Protein AF-A0A938MS59-F1 (afdb_monomer)

Solvent-accessible surface area (backbone atoms only — not comparable to full-atom values): 22212 Å² total; per-residue (Å²): 132,64,69,67,60,54,55,51,53,52,52,52,51,54,52,50,50,51,50,52,49,53,50,46,46,59,73,71,52,75,57,81,71,83,82,64,62,62,37,38,37,36,37,30,20,73,63,65,80,72,64,49,76,63,31,46,26,26,44,90,88,43,80,49,34,28,27,74,40,80,43,85,48,102,82,26,29,40,36,31,34,40,32,41,58,89,62,84,49,42,66,33,41,40,45,28,41,39,74,67,35,94,87,80,59,41,33,24,38,37,46,43,81,4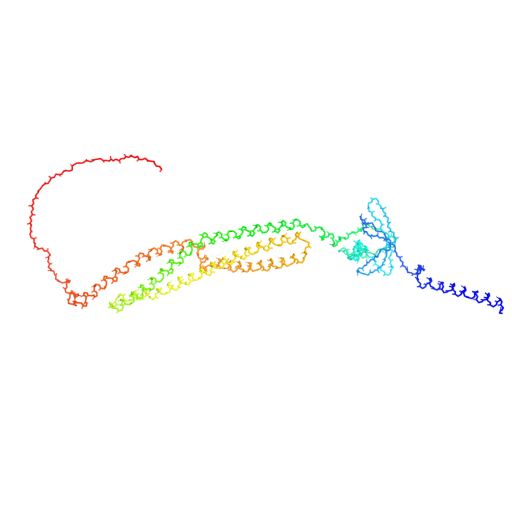8,95,60,82,50,89,50,68,61,55,72,68,37,76,46,72,71,35,44,69,52,80,51,73,62,57,64,58,70,63,58,56,62,67,62,51,39,49,54,45,50,53,51,36,52,54,46,48,52,50,28,50,53,49,43,49,54,46,58,69,45,41,58,55,51,51,52,50,50,54,52,50,53,52,48,51,50,55,47,52,53,52,50,54,52,49,53,57,50,51,74,72,68,75,55,87,82,65,44,60,68,48,48,55,52,64,65,50,46,62,56,53,53,48,54,52,51,52,47,53,53,52,48,54,52,46,55,49,52,52,51,50,49,30,51,46,40,50,51,41,43,53,34,40,51,50,31,44,50,29,69,73,47,91,49,69,68,55,31,58,51,32,50,52,54,36,50,54,45,51,52,52,41,50,54,48,49,49,57,50,49,53,43,48,70,31,76,84,34,68,56,14,41,60,74,73,30,66,66,53,54,55,47,50,54,51,48,51,54,54,45,51,60,50,57,69,47,46,64,58,54,52,50,52,51,49,51,52,49,50,48,45,74,74,46,68,79,74,80,48,81,63,72,82,69,65,90,70,85,91,82,89,84,87,89,90,90,84,89,81,91,82,82,87,84,83,87,82,89,84,82,88,86,77,91,134

Radius of gyration: 52.16 Å; Cα contacts (8 Å, |Δi|>4): 349; chains: 1; bounding box: 131×71×148 Å

pLDDT: mean 76.43, std 15.08, range [33.88, 96.19]

Mean predicted aligned error: 18.69 Å

Structure (mmCIF,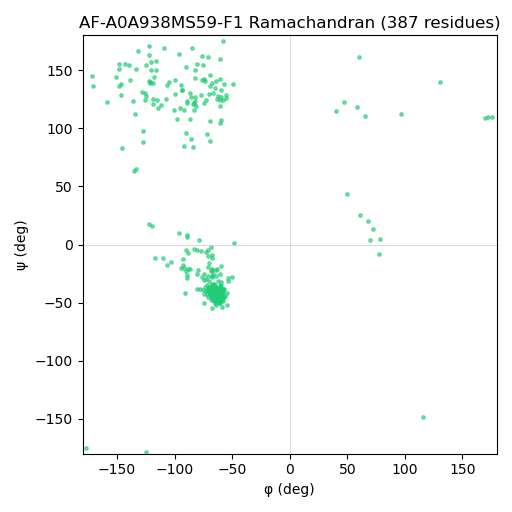 N/CA/C/O backbone):
data_AF-A0A938MS59-F1
#
_entry.id   AF-A0A938MS59-F1
#
loop_
_atom_site.group_PDB
_atom_site.id
_atom_site.type_symbol
_atom_site.label_atom_id
_atom_site.label_alt_id
_atom_site.label_comp_id
_atom_site.label_asym_id
_atom_site.label_entity_id
_atom_site.label_seq_id
_atom_site.pdbx_PDB_ins_code
_atom_site.Cartn_x
_atom_site.Cartn_y
_atom_site.Cartn_z
_atom_site.occupancy
_atom_site.B_iso_or_equiv
_atom_site.auth_seq_id
_atom_site.auth_comp_id
_atom_site.auth_asym_id
_atom_site.auth_atom_id
_atom_site.pdbx_PDB_model_num
ATOM 1 N N . MET A 1 1 ? 72.016 -28.220 -56.311 1.00 64.81 1 MET A N 1
ATOM 2 C CA . MET A 1 1 ? 70.537 -28.234 -56.367 1.00 64.81 1 MET A CA 1
ATOM 3 C C . MET A 1 1 ? 70.117 -27.190 -57.383 1.00 64.81 1 MET A C 1
ATOM 5 O O . MET A 1 1 ? 70.488 -26.038 -57.213 1.00 64.81 1 MET A O 1
ATOM 9 N N . ASP A 1 2 ? 69.443 -27.599 -58.456 1.00 76.38 2 ASP A N 1
ATOM 10 C CA . ASP A 1 2 ? 69.122 -26.732 -59.595 1.00 76.38 2 ASP A CA 1
ATOM 11 C C . ASP A 1 2 ? 68.199 -25.567 -59.214 1.00 76.38 2 ASP A C 1
ATOM 13 O O . ASP A 1 2 ? 67.081 -25.779 -58.738 1.00 76.38 2 ASP A O 1
ATOM 17 N N . GLU A 1 3 ? 68.615 -24.332 -59.510 1.00 78.00 3 GLU A N 1
ATOM 18 C CA . GLU A 1 3 ? 67.796 -23.121 -59.327 1.00 78.00 3 GLU A CA 1
ATOM 19 C C . GLU A 1 3 ? 66.423 -23.221 -60.009 1.00 78.00 3 GLU A C 1
ATOM 21 O O . GLU A 1 3 ? 65.442 -22.636 -59.548 1.00 78.00 3 GLU A O 1
ATOM 26 N N . ARG A 1 4 ? 66.327 -23.998 -61.094 1.00 77.31 4 ARG A N 1
ATOM 27 C CA . ARG A 1 4 ? 65.070 -24.246 -61.813 1.00 77.31 4 ARG A CA 1
ATOM 28 C C . ARG A 1 4 ? 64.043 -24.980 -60.949 1.00 77.31 4 ARG A C 1
ATOM 30 O O . ARG A 1 4 ? 62.860 -24.653 -61.001 1.00 77.31 4 ARG A O 1
ATOM 37 N N . VAL A 1 5 ? 64.491 -25.921 -60.117 1.00 79.69 5 VAL A N 1
ATOM 38 C CA . VAL A 1 5 ? 63.620 -26.678 -59.204 1.00 79.69 5 VAL A CA 1
ATOM 39 C C . VAL A 1 5 ? 63.110 -25.778 -58.079 1.00 79.69 5 VAL A C 1
ATOM 41 O O . VAL A 1 5 ? 61.947 -25.884 -57.691 1.00 79.69 5 VAL A O 1
ATOM 44 N N . LEU A 1 6 ? 63.942 -24.851 -57.591 1.00 83.38 6 LEU A N 1
ATOM 45 C CA . LEU A 1 6 ? 63.535 -23.874 -56.579 1.00 83.38 6 LEU A CA 1
ATOM 46 C C . LEU A 1 6 ? 62.463 -22.918 -57.128 1.00 83.38 6 LEU A C 1
ATOM 48 O O . LEU A 1 6 ? 61.413 -22.759 -56.510 1.00 83.38 6 LEU A O 1
ATOM 52 N N . ARG A 1 7 ? 62.683 -22.344 -58.319 1.00 84.38 7 ARG A N 1
ATOM 53 C CA . ARG A 1 7 ? 61.733 -21.416 -58.962 1.00 84.38 7 ARG A CA 1
ATOM 54 C C . ARG A 1 7 ? 60.381 -22.080 -59.257 1.00 84.38 7 ARG A C 1
ATOM 56 O O . ARG A 1 7 ? 59.344 -21.462 -59.035 1.00 84.38 7 ARG A O 1
ATOM 63 N N . PHE A 1 8 ? 60.376 -23.348 -59.678 1.00 88.94 8 PHE A N 1
ATOM 64 C CA . PHE A 1 8 ? 59.141 -24.111 -59.892 1.00 88.94 8 PHE A CA 1
ATOM 65 C C . PHE A 1 8 ? 58.373 -24.362 -58.584 1.00 88.94 8 PHE A C 1
ATOM 67 O O . PHE A 1 8 ? 57.169 -24.129 -58.523 1.00 88.94 8 PHE A O 1
ATOM 74 N N . ARG A 1 9 ? 59.066 -24.775 -57.513 1.00 86.50 9 ARG A N 1
ATOM 75 C CA . ARG A 1 9 ? 58.445 -25.000 -56.195 1.00 86.50 9 ARG A CA 1
ATOM 76 C C . ARG A 1 9 ? 57.827 -23.724 -55.626 1.00 86.50 9 ARG A C 1
ATOM 78 O O . ARG A 1 9 ? 56.715 -23.777 -55.113 1.00 86.50 9 ARG A O 1
ATOM 85 N N . VAL A 1 10 ? 58.507 -22.585 -55.764 1.00 88.88 10 VAL A N 1
ATOM 86 C CA . VAL A 1 10 ? 57.968 -21.283 -55.339 1.00 88.88 10 VAL A CA 1
ATOM 87 C C . VAL A 1 10 ? 56.719 -20.921 -56.148 1.00 88.88 10 VAL A C 1
ATOM 89 O O . VAL A 1 10 ? 55.714 -20.533 -55.561 1.00 88.88 10 VAL A O 1
ATOM 92 N N . GLY A 1 11 ? 56.733 -21.126 -57.470 1.00 90.12 11 GLY A N 1
ATOM 93 C CA . GLY A 1 11 ? 55.560 -20.888 -58.318 1.00 90.12 11 GLY A CA 1
ATOM 94 C C . GLY A 1 11 ? 54.337 -21.715 -57.905 1.00 90.12 11 GLY A C 1
ATOM 95 O O . GLY A 1 11 ? 53.238 -21.175 -57.794 1.00 90.12 11 GLY A O 1
ATOM 96 N N . VAL A 1 12 ? 54.527 -23.003 -57.598 1.00 94.75 12 VAL A N 1
ATOM 97 C CA . VAL A 1 12 ? 53.441 -23.885 -57.135 1.00 94.75 12 VAL A CA 1
ATOM 98 C C . VAL A 1 12 ? 52.867 -23.420 -55.794 1.00 94.75 12 VAL A C 1
ATOM 100 O O . VAL A 1 12 ? 51.649 -23.415 -55.632 1.00 94.75 12 VAL A O 1
ATOM 103 N N . VAL A 1 13 ? 53.709 -22.983 -54.852 1.00 94.06 13 VAL A N 1
ATOM 104 C CA . VAL A 1 13 ? 53.246 -22.477 -53.547 1.00 94.06 13 VAL A CA 1
ATOM 105 C C . VAL A 1 13 ? 52.421 -21.201 -53.705 1.00 94.06 13 VAL A C 1
ATOM 107 O O . VAL A 1 13 ? 51.384 -21.075 -53.062 1.00 94.06 13 VAL A O 1
ATOM 110 N N . VAL A 1 14 ? 52.827 -20.283 -54.586 1.00 95.12 14 VAL A N 1
ATOM 111 C CA . VAL A 1 14 ? 52.075 -19.042 -54.839 1.00 95.12 14 VAL A CA 1
ATOM 112 C C . VAL A 1 14 ? 50.704 -19.340 -55.450 1.00 95.12 14 VAL A C 1
ATOM 114 O O . VAL A 1 14 ? 49.704 -18.777 -55.011 1.00 95.12 14 VAL A O 1
ATOM 117 N N . VAL A 1 15 ? 50.628 -20.263 -56.414 1.00 96.00 15 VAL A N 1
ATOM 118 C CA . VAL A 1 15 ? 49.346 -20.669 -57.014 1.00 96.00 15 VAL A CA 1
ATOM 119 C C . VAL A 1 15 ? 48.463 -21.381 -55.990 1.00 96.00 15 VAL A C 1
ATOM 121 O O . VAL A 1 15 ? 47.282 -21.065 -55.883 1.00 96.00 15 VAL A O 1
ATOM 124 N N . ALA A 1 16 ? 49.025 -22.291 -55.192 1.00 95.06 16 ALA A N 1
ATOM 125 C CA . ALA A 1 16 ? 48.286 -22.968 -54.131 1.00 95.06 16 ALA A CA 1
ATOM 126 C C . ALA A 1 16 ? 47.751 -21.970 -53.091 1.00 95.06 16 ALA A C 1
ATOM 128 O O . ALA A 1 16 ? 46.583 -22.047 -52.717 1.00 95.06 16 ALA A O 1
ATOM 129 N N . ALA A 1 17 ? 48.561 -20.989 -52.683 1.00 94.81 17 ALA A N 1
ATOM 130 C CA . ALA A 1 17 ? 48.135 -19.923 -51.783 1.00 94.81 17 ALA A CA 1
ATOM 131 C C . ALA A 1 17 ? 47.016 -19.064 -52.394 1.00 94.81 17 ALA A C 1
ATOM 133 O O . ALA A 1 17 ? 46.047 -18.756 -51.704 1.00 94.81 17 ALA A O 1
ATOM 134 N N . ALA A 1 18 ? 47.094 -18.726 -53.686 1.00 95.25 18 ALA A N 1
ATOM 135 C CA . ALA A 1 18 ? 46.044 -17.980 -54.381 1.00 95.25 18 ALA A CA 1
ATOM 136 C C . ALA A 1 18 ? 44.725 -18.770 -54.462 1.00 95.25 18 ALA A C 1
ATOM 138 O O . ALA A 1 18 ? 43.658 -18.210 -54.219 1.00 95.25 18 ALA A O 1
ATOM 139 N N . VAL A 1 19 ? 44.791 -20.078 -54.731 1.00 96.00 19 VAL A N 1
ATOM 140 C CA . VAL A 1 19 ? 43.615 -20.963 -54.755 1.00 96.00 19 VAL A CA 1
ATOM 141 C C . VAL A 1 19 ? 42.999 -21.091 -53.363 1.00 96.00 19 VAL A C 1
ATOM 143 O O . VAL A 1 19 ? 41.793 -20.913 -53.218 1.00 96.00 19 VAL A O 1
ATOM 146 N N . ILE A 1 20 ? 43.813 -21.333 -52.331 1.00 94.69 20 ILE A N 1
ATOM 147 C CA . ILE A 1 20 ? 43.347 -21.393 -50.938 1.00 94.69 20 ILE A CA 1
ATOM 148 C C . ILE A 1 20 ? 42.709 -20.060 -50.531 1.00 94.69 20 ILE A C 1
ATOM 150 O O . ILE A 1 20 ? 41.647 -20.061 -49.919 1.00 94.69 20 ILE A O 1
ATOM 154 N N . THR A 1 21 ? 43.304 -18.930 -50.920 1.00 91.75 21 THR A N 1
ATOM 155 C CA . THR A 1 21 ? 42.749 -17.592 -50.659 1.00 91.75 21 THR A CA 1
ATOM 156 C C . THR A 1 21 ? 41.400 -17.408 -51.357 1.00 91.75 21 THR A C 1
ATOM 158 O O . THR A 1 21 ? 40.449 -16.956 -50.725 1.00 91.75 21 THR A O 1
ATOM 161 N N . GLY A 1 22 ? 41.268 -17.816 -52.624 1.00 89.56 22 GLY A N 1
ATOM 162 C CA . GLY A 1 22 ? 39.992 -17.775 -53.345 1.00 89.56 22 GLY A CA 1
ATOM 163 C C . GLY A 1 22 ? 38.912 -18.648 -52.697 1.00 89.56 22 GLY A C 1
ATOM 164 O O . GLY A 1 22 ? 37.774 -18.208 -52.547 1.00 89.56 22 GLY A O 1
ATOM 165 N N . ILE A 1 23 ? 39.276 -19.852 -52.242 1.00 89.19 23 ILE A N 1
ATOM 166 C CA . ILE A 1 23 ? 38.366 -20.748 -51.512 1.00 89.19 23 ILE A CA 1
ATOM 167 C C . ILE A 1 23 ? 37.967 -20.132 -50.169 1.00 89.19 23 ILE A C 1
ATOM 169 O O . ILE A 1 23 ? 36.790 -20.148 -49.828 1.00 89.19 23 ILE A O 1
ATOM 173 N N . LEU A 1 24 ? 38.910 -19.551 -49.422 1.00 88.69 24 LEU A N 1
ATOM 174 C CA . LEU A 1 24 ? 38.616 -18.886 -48.152 1.00 88.69 24 LEU A CA 1
ATOM 175 C C . LEU A 1 24 ? 37.675 -17.696 -48.342 1.00 88.69 24 LEU A C 1
ATOM 177 O O . LEU A 1 24 ? 36.726 -17.577 -47.580 1.00 88.69 24 LEU A O 1
ATOM 181 N N . ILE A 1 25 ? 37.862 -16.865 -49.371 1.00 86.06 25 ILE A N 1
ATOM 182 C CA . ILE A 1 25 ? 36.943 -15.755 -49.683 1.00 86.06 25 ILE A CA 1
ATOM 183 C C . ILE A 1 25 ? 35.531 -16.279 -49.994 1.00 86.06 25 ILE A C 1
ATOM 185 O O . ILE A 1 25 ? 34.544 -15.699 -49.539 1.00 86.06 25 ILE A O 1
ATOM 189 N N . ALA A 1 26 ? 35.426 -17.393 -50.725 1.00 81.88 26 ALA A N 1
ATOM 190 C CA . ALA A 1 26 ? 34.144 -18.018 -51.040 1.00 81.88 26 ALA A CA 1
ATOM 191 C C . ALA A 1 26 ? 33.463 -18.640 -49.803 1.00 81.88 26 ALA A C 1
ATOM 193 O O . ALA A 1 26 ? 32.262 -18.458 -49.614 1.00 81.88 26 ALA A O 1
ATOM 194 N N . VAL A 1 27 ? 34.215 -19.339 -48.942 1.00 80.25 27 VAL A N 1
ATOM 195 C CA . VAL A 1 27 ? 33.705 -20.007 -47.726 1.00 80.25 27 VAL A CA 1
ATOM 196 C C . VAL A 1 27 ? 33.375 -19.008 -46.616 1.00 80.25 27 VAL A C 1
ATOM 198 O O . VAL A 1 27 ? 32.377 -19.182 -45.924 1.00 80.25 27 VAL A O 1
ATOM 201 N N . LEU A 1 28 ? 34.160 -17.935 -46.478 1.00 79.12 28 LEU A N 1
ATOM 202 C CA . LEU A 1 28 ? 33.874 -16.824 -45.562 1.00 79.12 28 LEU A CA 1
ATOM 203 C C . LEU A 1 28 ? 32.644 -16.011 -45.995 1.00 79.12 28 LEU A C 1
ATOM 205 O O . LEU A 1 28 ? 32.255 -15.081 -45.294 1.00 79.12 28 LEU A O 1
ATOM 209 N N . GLY A 1 29 ? 32.017 -16.348 -47.130 1.00 60.47 29 GLY A N 1
ATOM 210 C CA . GLY A 1 29 ? 30.735 -15.774 -47.528 1.00 60.47 29 GLY A CA 1
ATOM 211 C C . GLY A 1 29 ? 30.813 -14.290 -47.881 1.00 60.47 29 GLY A C 1
ATOM 212 O O . GLY A 1 29 ? 29.789 -13.615 -47.900 1.00 60.47 29 GLY A O 1
ATOM 213 N N . ALA A 1 30 ? 32.010 -13.779 -48.194 1.00 61.09 30 ALA A N 1
ATOM 214 C CA . ALA A 1 30 ? 32.221 -12.390 -48.601 1.00 61.09 30 ALA A CA 1
ATOM 215 C C . ALA A 1 30 ? 31.658 -12.084 -50.004 1.00 61.09 30 ALA A C 1
ATOM 217 O O . ALA A 1 30 ? 31.668 -10.932 -50.439 1.00 61.09 30 ALA A O 1
ATOM 218 N N . TRP A 1 31 ? 31.142 -13.094 -50.715 1.00 58.34 31 TRP A N 1
ATOM 219 C CA . TRP A 1 31 ? 30.312 -12.872 -51.892 1.00 58.34 31 TRP A CA 1
ATOM 220 C C . TRP A 1 31 ? 28.862 -12.616 -51.457 1.00 58.34 31 TRP A C 1
ATOM 222 O O . TRP A 1 31 ? 28.228 -13.527 -50.916 1.00 58.34 31 TRP A O 1
ATOM 232 N N . PRO A 1 32 ? 28.289 -11.420 -51.705 1.00 56.69 32 PRO A N 1
ATOM 233 C CA . PRO A 1 32 ? 26.866 -11.194 -51.497 1.00 56.69 32 PRO A CA 1
ATOM 234 C C . PRO A 1 32 ? 26.096 -12.151 -52.400 1.00 56.69 32 PRO A C 1
ATOM 236 O O . PRO A 1 32 ? 26.054 -11.960 -53.609 1.00 56.69 32 PRO A O 1
ATOM 239 N N . ASN A 1 33 ? 25.525 -13.204 -51.816 1.00 58.69 33 ASN A N 1
ATOM 240 C CA . ASN A 1 33 ? 24.817 -14.246 -52.549 1.00 58.69 33 ASN A CA 1
ATOM 241 C C . ASN A 1 33 ? 23.633 -13.605 -53.312 1.00 58.69 33 ASN A C 1
ATOM 243 O O . ASN A 1 33 ? 22.653 -13.213 -52.664 1.00 58.69 33 ASN A O 1
ATOM 247 N N . PRO A 1 34 ? 23.694 -13.459 -54.652 1.00 58.03 34 PRO A N 1
ATOM 248 C CA . PRO A 1 34 ? 22.685 -12.717 -55.413 1.00 58.03 34 PRO A CA 1
ATOM 249 C C . PRO A 1 34 ? 21.393 -13.526 -55.613 1.00 58.03 34 PRO A C 1
ATOM 251 O O . PRO A 1 34 ? 20.413 -13.010 -56.135 1.00 58.03 34 PRO A O 1
ATOM 254 N N . PHE A 1 35 ? 21.381 -14.794 -55.188 1.00 61.88 35 PHE A N 1
ATOM 255 C CA . PHE A 1 35 ? 20.290 -15.744 -55.410 1.00 61.88 35 PHE A CA 1
ATOM 256 C C . PHE A 1 35 ? 19.206 -15.761 -54.325 1.00 61.88 35 PHE A C 1
ATOM 258 O O . PHE A 1 35 ? 18.204 -16.452 -54.490 1.00 61.88 35 PHE A O 1
ATOM 265 N N . LYS A 1 36 ? 19.359 -15.012 -53.225 1.00 67.12 36 LYS A N 1
ATOM 266 C CA . LYS A 1 36 ? 18.245 -14.803 -52.291 1.00 67.12 36 LYS A CA 1
ATOM 267 C C . LYS A 1 36 ? 17.426 -13.610 -52.768 1.00 67.12 36 LYS A C 1
ATOM 269 O O . LYS A 1 36 ? 17.889 -12.474 -52.665 1.00 67.12 36 LYS A O 1
ATOM 274 N N . SER A 1 37 ? 16.229 -13.877 -53.290 1.00 78.38 37 SER A N 1
ATOM 275 C CA . SER A 1 37 ? 15.242 -12.836 -53.574 1.00 78.38 37 SER A CA 1
ATOM 276 C C . SER A 1 37 ? 14.992 -12.041 -52.296 1.00 78.38 37 SER A C 1
ATOM 278 O O . SER A 1 37 ? 14.711 -12.611 -51.243 1.00 78.38 37 SER A O 1
ATOM 280 N N . ARG A 1 38 ? 15.147 -10.725 -52.384 1.00 86.06 38 ARG A N 1
ATOM 281 C CA . ARG A 1 38 ? 14.955 -9.776 -51.289 1.00 86.06 38 ARG A CA 1
ATOM 282 C C . ARG A 1 38 ? 14.129 -8.623 -51.811 1.00 86.06 38 ARG A C 1
ATOM 284 O O . ARG A 1 38 ? 14.211 -8.314 -52.997 1.00 86.06 38 ARG A O 1
ATOM 291 N N . TYR A 1 39 ? 13.375 -8.004 -50.923 1.00 90.19 39 TYR A N 1
ATOM 292 C CA . TYR A 1 39 ? 12.648 -6.781 -51.214 1.00 90.19 39 TYR A CA 1
ATOM 293 C C . TYR A 1 39 ? 13.034 -5.702 -50.207 1.00 90.19 39 TYR A C 1
ATOM 295 O O . TYR A 1 39 ? 13.506 -5.989 -49.100 1.00 90.19 39 TYR A O 1
ATOM 303 N N . THR A 1 40 ? 12.882 -4.459 -50.632 1.00 91.50 40 THR A N 1
ATOM 304 C CA . THR A 1 40 ? 13.254 -3.269 -49.878 1.00 91.50 40 THR A CA 1
ATOM 305 C C . THR A 1 40 ? 11.994 -2.590 -49.365 1.00 91.50 40 THR A C 1
ATOM 307 O O . THR A 1 40 ? 11.022 -2.464 -50.102 1.00 91.50 40 THR A O 1
ATOM 310 N N . LEU A 1 41 ? 12.001 -2.137 -48.116 1.00 92.62 41 LEU A N 1
ATOM 311 C CA . LEU A 1 41 ? 10.938 -1.314 -47.541 1.00 92.62 41 LEU A CA 1
ATOM 312 C C . LEU A 1 41 ? 11.517 0.003 -47.050 1.00 92.62 41 LEU A C 1
ATOM 314 O O . LEU A 1 41 ? 12.598 0.026 -46.465 1.00 92.62 41 LEU A O 1
ATOM 318 N N . GLN A 1 42 ? 10.780 1.087 -47.246 1.00 93.81 42 GLN A N 1
ATOM 319 C CA . GLN A 1 42 ? 11.146 2.407 -46.753 1.00 93.81 42 GLN A CA 1
ATOM 320 C C . GLN A 1 42 ? 10.135 2.849 -45.700 1.00 93.81 42 GLN A C 1
ATOM 322 O O . GLN A 1 42 ? 8.947 2.996 -45.983 1.00 93.81 42 GLN A O 1
ATOM 327 N N . ILE A 1 43 ? 10.599 3.047 -44.469 1.00 94.12 43 ILE A N 1
ATOM 328 C CA . ILE A 1 43 ? 9.735 3.381 -43.336 1.00 94.12 43 ILE A CA 1
ATOM 329 C C . ILE A 1 43 ? 10.241 4.656 -42.677 1.00 94.12 43 ILE A C 1
ATOM 331 O O . ILE A 1 43 ? 11.401 4.740 -42.271 1.00 94.12 43 ILE A O 1
ATOM 335 N N . ARG A 1 44 ? 9.369 5.658 -42.554 1.00 94.44 44 ARG A N 1
ATOM 336 C CA . ARG A 1 44 ? 9.660 6.881 -41.801 1.00 94.44 44 ARG A CA 1
ATOM 337 C C . ARG A 1 44 ? 9.309 6.689 -40.326 1.00 94.44 44 ARG A C 1
ATOM 339 O O . ARG A 1 44 ? 8.187 6.301 -40.008 1.00 94.44 44 ARG A O 1
ATOM 346 N N . PHE A 1 45 ? 10.247 7.043 -39.455 1.00 94.44 45 PHE A N 1
ATOM 347 C CA . PHE A 1 45 ? 10.098 7.074 -38.003 1.00 94.44 45 PHE A CA 1
ATOM 348 C C . PHE A 1 45 ? 10.249 8.506 -37.475 1.00 94.44 45 PHE A C 1
ATOM 350 O O . PHE A 1 45 ? 10.994 9.288 -38.068 1.00 94.44 45 PHE A O 1
ATOM 357 N N . PRO A 1 46 ? 9.588 8.868 -36.361 1.00 93.19 46 PRO A N 1
ATOM 358 C CA . PRO A 1 46 ? 9.795 10.165 -35.715 1.00 93.19 46 PRO A CA 1
ATOM 359 C C . PRO A 1 46 ? 11.217 10.309 -35.151 1.00 93.19 46 PRO A C 1
ATOM 361 O O . PRO A 1 46 ? 11.814 11.377 -35.244 1.00 93.19 46 PRO A O 1
ATOM 364 N N . GLU A 1 47 ? 11.772 9.220 -34.624 1.00 90.62 47 GLU A N 1
ATOM 365 C CA . GLU A 1 47 ? 13.122 9.119 -34.077 1.00 90.62 47 GLU A CA 1
ATOM 366 C C . GLU A 1 47 ? 13.654 7.693 -34.300 1.00 90.62 47 GLU A C 1
ATOM 368 O O . GLU A 1 47 ? 12.871 6.758 -34.466 1.00 90.62 47 GLU A O 1
ATOM 373 N N . ALA A 1 48 ? 14.977 7.521 -34.337 1.00 91.19 48 ALA A N 1
ATOM 374 C CA . ALA A 1 48 ? 15.614 6.215 -34.526 1.00 91.19 48 ALA A CA 1
ATOM 375 C C . ALA A 1 48 ? 16.785 6.013 -33.543 1.00 91.19 48 ALA A C 1
ATOM 377 O O . ALA A 1 48 ? 17.943 5.944 -33.965 1.00 91.19 48 ALA A O 1
ATOM 378 N N . PRO A 1 49 ? 16.519 5.987 -32.221 1.00 87.12 49 PRO A N 1
ATOM 379 C CA . PRO A 1 49 ? 17.567 5.860 -31.214 1.00 87.12 49 PRO A CA 1
ATOM 380 C C . PRO A 1 49 ? 18.297 4.527 -31.389 1.00 87.12 49 PRO A C 1
ATOM 382 O O . PRO A 1 49 ? 17.650 3.492 -31.463 1.00 87.12 49 PRO A O 1
ATOM 385 N N . GLY A 1 50 ? 19.630 4.563 -31.476 1.00 86.94 50 GLY A N 1
ATOM 386 C CA . GLY A 1 50 ? 20.481 3.366 -31.522 1.00 86.94 50 GLY A CA 1
ATOM 387 C C . GLY A 1 50 ? 20.401 2.522 -32.802 1.00 86.94 50 GLY A C 1
ATOM 388 O O . GLY A 1 50 ? 21.052 1.481 -32.870 1.00 86.94 50 GLY A O 1
ATOM 389 N N . VAL A 1 51 ? 19.649 2.952 -33.822 1.00 92.38 51 VAL A N 1
ATOM 390 C CA . VAL A 1 51 ? 19.557 2.241 -35.104 1.00 92.38 51 VAL A CA 1
ATOM 391 C C . VAL A 1 51 ? 20.743 2.598 -35.996 1.00 92.38 51 VAL A C 1
ATOM 393 O O . VAL A 1 51 ? 20.965 3.758 -36.340 1.00 92.38 51 VAL A O 1
ATOM 396 N N . THR A 1 52 ? 21.475 1.578 -36.424 1.00 92.25 52 THR A N 1
ATOM 397 C CA . THR A 1 52 ? 22.604 1.677 -37.355 1.00 92.25 52 THR A CA 1
ATOM 398 C C . THR A 1 52 ? 22.381 0.810 -38.595 1.00 92.25 52 THR A C 1
ATOM 400 O O . THR A 1 52 ? 21.449 0.002 -38.669 1.00 92.25 52 THR A O 1
ATOM 403 N N . ILE A 1 53 ? 23.244 0.967 -39.601 1.00 93.56 53 ILE A N 1
ATOM 404 C CA . ILE A 1 53 ? 23.317 0.011 -40.713 1.00 93.56 53 ILE A CA 1
ATOM 405 C C . ILE A 1 53 ? 23.606 -1.377 -40.127 1.00 93.56 53 ILE A C 1
ATOM 407 O O . ILE A 1 53 ? 24.433 -1.498 -39.229 1.00 93.56 53 ILE A O 1
ATOM 411 N N . ASP A 1 54 ? 22.929 -2.397 -40.653 1.00 93.19 54 ASP A N 1
ATOM 412 C CA . ASP A 1 54 ? 22.955 -3.795 -40.199 1.00 93.19 54 ASP A CA 1
ATOM 413 C C . ASP A 1 54 ? 22.115 -4.105 -38.946 1.00 93.19 54 ASP A C 1
ATOM 415 O O . ASP A 1 54 ? 22.061 -5.251 -38.503 1.00 93.19 54 ASP A O 1
ATOM 419 N N . THR A 1 55 ? 21.362 -3.130 -38.419 1.00 94.31 55 THR A N 1
ATOM 420 C CA . THR A 1 55 ? 20.408 -3.388 -37.324 1.00 94.31 55 THR A CA 1
ATOM 421 C C . THR A 1 55 ? 19.426 -4.502 -37.723 1.00 94.31 55 THR A C 1
ATOM 423 O O . THR A 1 55 ? 18.815 -4.414 -38.798 1.00 94.31 55 THR A O 1
ATOM 426 N N . PRO A 1 56 ? 19.238 -5.542 -36.889 1.00 94.62 56 PRO A N 1
ATOM 427 C CA . PRO A 1 56 ? 18.384 -6.670 -37.229 1.00 94.62 56 PRO A CA 1
ATOM 428 C C . PRO A 1 56 ? 16.911 -6.260 -37.296 1.00 94.62 56 PRO A C 1
ATOM 430 O O . PRO A 1 56 ? 16.398 -5.538 -36.440 1.00 94.62 56 PRO A O 1
ATOM 433 N N . VAL A 1 57 ? 16.216 -6.783 -38.304 1.00 95.00 57 VAL A N 1
ATOM 434 C CA . VAL A 1 57 ? 14.767 -6.658 -38.478 1.00 95.00 57 VAL A CA 1
ATOM 435 C C . VAL A 1 57 ? 14.137 -8.008 -38.165 1.00 95.00 57 VAL A C 1
ATOM 437 O O . VAL A 1 57 ? 14.516 -9.027 -38.750 1.00 95.00 57 VAL A O 1
ATOM 440 N N . ARG A 1 58 ? 13.180 -8.029 -37.241 1.00 93.81 58 ARG A N 1
ATOM 441 C CA . ARG A 1 58 ? 12.516 -9.227 -36.734 1.00 93.81 58 ARG A CA 1
ATOM 442 C C . ARG A 1 58 ? 11.011 -9.196 -36.962 1.00 93.81 58 ARG A C 1
ATOM 444 O O . ARG A 1 58 ? 10.392 -8.143 -37.073 1.00 93.81 58 ARG A O 1
ATOM 451 N N . LYS A 1 59 ? 10.421 -10.384 -36.984 1.00 90.94 59 LYS A N 1
ATOM 452 C CA . LYS A 1 59 ? 8.979 -10.615 -36.913 1.00 90.94 59 LYS A CA 1
ATOM 453 C C . LYS A 1 59 ? 8.739 -11.769 -35.957 1.00 90.94 59 LYS A C 1
ATOM 455 O O . LYS A 1 59 ? 9.301 -12.845 -36.156 1.00 90.94 59 LYS A O 1
ATOM 460 N N . ASN A 1 60 ? 7.935 -11.539 -34.920 1.00 83.81 60 ASN A N 1
ATOM 461 C CA . ASN A 1 60 ? 7.652 -12.526 -33.872 1.00 83.81 60 ASN A CA 1
ATOM 462 C C . ASN A 1 60 ? 8.937 -13.168 -33.300 1.00 83.81 60 ASN A C 1
ATOM 464 O O . ASN A 1 60 ? 9.027 -14.388 -33.167 1.00 83.81 60 ASN A O 1
ATOM 468 N N . GLY A 1 61 ? 9.973 -12.359 -33.048 1.00 82.81 61 GLY A N 1
ATOM 469 C CA . GLY A 1 61 ? 11.273 -12.825 -32.548 1.00 82.81 61 GLY A CA 1
ATOM 470 C C . GLY A 1 61 ? 12.222 -13.474 -33.572 1.00 82.81 61 GLY A C 1
ATOM 471 O O . GLY A 1 61 ? 13.391 -13.680 -33.249 1.00 82.81 61 GLY A O 1
ATOM 472 N N . ILE A 1 62 ? 11.788 -13.747 -34.808 1.00 89.88 62 ILE A N 1
ATOM 473 C CA . ILE A 1 62 ? 12.634 -14.325 -35.869 1.00 89.88 62 ILE A CA 1
ATOM 474 C C . ILE A 1 62 ? 13.237 -13.206 -36.714 1.00 89.88 62 ILE A C 1
ATOM 476 O O . ILE A 1 62 ? 12.524 -12.303 -37.139 1.00 89.88 62 ILE A O 1
ATOM 480 N N . GLN A 1 63 ? 14.540 -13.266 -36.987 1.00 93.44 63 GLN A N 1
ATOM 481 C CA . GLN A 1 63 ? 15.220 -12.313 -37.865 1.00 93.44 63 GLN A CA 1
ATOM 482 C C . GLN A 1 63 ? 14.875 -12.571 -39.335 1.00 93.44 63 GLN A C 1
ATOM 484 O O . GLN A 1 63 ? 15.113 -13.659 -39.848 1.00 93.44 63 GLN A O 1
ATOM 489 N N . ILE A 1 64 ? 14.326 -11.551 -39.995 1.00 93.50 64 ILE A N 1
ATOM 490 C CA . ILE A 1 64 ? 13.817 -11.606 -41.374 1.00 93.50 64 ILE A CA 1
ATOM 491 C C . ILE A 1 64 ? 14.569 -10.673 -42.333 1.00 93.50 64 ILE A C 1
ATOM 493 O O . ILE A 1 64 ? 14.374 -10.728 -43.547 1.00 93.50 64 ILE A O 1
ATOM 497 N N . GLY A 1 65 ? 15.396 -9.771 -41.801 1.00 93.50 65 GLY A N 1
ATOM 498 C CA . GLY A 1 65 ? 16.053 -8.734 -42.585 1.00 93.50 65 GLY A CA 1
ATOM 499 C C . GLY A 1 65 ? 17.003 -7.877 -41.759 1.00 93.50 65 GLY A C 1
ATOM 500 O O . GLY A 1 65 ? 17.252 -8.160 -40.587 1.00 93.50 65 GLY A O 1
ATOM 501 N N . HIS A 1 66 ? 17.550 -6.845 -42.398 1.00 94.69 66 HIS A N 1
ATOM 502 C CA . HIS A 1 66 ? 18.478 -5.889 -41.787 1.00 94.69 66 HIS A CA 1
ATOM 503 C C . HIS A 1 66 ? 18.218 -4.478 -42.326 1.00 94.69 66 HIS A C 1
ATOM 505 O O . HIS A 1 66 ? 17.725 -4.312 -43.448 1.00 94.69 66 HIS A O 1
ATOM 511 N N . VAL A 1 67 ? 18.590 -3.464 -41.550 1.00 96.12 67 VAL A N 1
ATOM 512 C CA . VAL A 1 67 ? 18.604 -2.065 -41.996 1.00 96.12 67 VAL A CA 1
ATOM 513 C C . VAL A 1 67 ? 19.774 -1.849 -42.957 1.00 96.12 67 VAL A C 1
ATOM 515 O O . VAL A 1 67 ? 20.923 -2.117 -42.618 1.00 96.12 67 VAL A O 1
ATOM 518 N N . THR A 1 68 ? 19.503 -1.352 -44.161 1.00 94.75 68 THR A N 1
ATOM 519 C CA . THR A 1 68 ? 20.528 -1.055 -45.177 1.00 94.75 68 THR A CA 1
ATOM 520 C C . THR A 1 68 ? 20.794 0.433 -45.357 1.00 94.75 68 THR A C 1
ATOM 522 O O . THR A 1 68 ? 21.827 0.787 -45.916 1.00 94.75 68 THR A O 1
ATOM 525 N N . GLY A 1 69 ? 19.892 1.303 -44.897 1.00 94.44 69 GLY A N 1
ATOM 526 C CA . GLY A 1 69 ? 20.044 2.752 -45.011 1.00 94.44 69 GLY A CA 1
ATOM 527 C C . GLY A 1 69 ? 19.345 3.494 -43.881 1.00 94.44 69 GLY A C 1
ATOM 528 O O . GLY A 1 69 ? 18.277 3.078 -43.429 1.00 94.44 69 GLY A O 1
ATOM 529 N N . VAL A 1 70 ? 19.965 4.587 -43.441 1.00 95.50 70 VAL A N 1
ATOM 530 C CA . VAL A 1 70 ? 19.462 5.492 -42.403 1.00 95.50 70 VAL A CA 1
ATOM 531 C C . VAL A 1 70 ? 19.664 6.915 -42.912 1.00 95.50 70 VAL A C 1
ATOM 533 O O . VAL A 1 70 ? 20.802 7.357 -43.057 1.00 95.50 70 VAL A O 1
ATOM 536 N N . GLU A 1 71 ? 18.576 7.621 -43.206 1.00 95.06 71 GLU A N 1
ATOM 537 C CA . GLU A 1 71 ? 18.618 8.980 -43.752 1.00 95.06 71 GLU A CA 1
ATOM 538 C C . GLU A 1 71 ? 17.804 9.936 -42.879 1.00 95.06 71 GLU A C 1
ATOM 540 O O . GLU A 1 71 ? 16.639 9.684 -42.572 1.00 95.06 71 GLU A O 1
ATOM 545 N N . LEU A 1 72 ? 18.409 11.053 -42.470 1.00 93.50 72 LEU A N 1
ATOM 546 C CA . LEU A 1 72 ? 17.702 12.107 -41.746 1.00 93.50 72 LEU A CA 1
ATOM 547 C C . LEU A 1 72 ? 16.854 12.920 -42.733 1.00 93.50 72 LEU A C 1
ATOM 549 O O . LEU A 1 72 ? 17.366 13.405 -43.739 1.00 93.50 72 LEU A O 1
ATOM 553 N N . VAL A 1 73 ? 15.568 13.090 -42.429 1.00 93.12 73 VAL A N 1
ATOM 554 C CA . VAL A 1 73 ? 14.617 13.875 -43.230 1.00 93.12 73 VAL A CA 1
ATOM 555 C C . VAL A 1 73 ? 14.000 14.984 -42.372 1.00 93.12 73 VAL A C 1
ATOM 557 O O . VAL A 1 73 ? 14.038 14.909 -41.147 1.00 93.12 73 VAL A O 1
ATOM 560 N N . ASP A 1 74 ? 13.384 16.000 -42.988 1.00 87.75 74 ASP A N 1
ATOM 561 C CA . ASP A 1 74 ? 12.864 17.199 -42.290 1.00 87.75 74 ASP A CA 1
ATOM 562 C C . ASP A 1 74 ? 11.970 16.905 -41.068 1.00 87.75 74 ASP A C 1
ATOM 564 O O . ASP A 1 74 ? 11.869 17.717 -40.149 1.00 87.75 74 ASP A O 1
ATOM 568 N N . LYS A 1 75 ? 11.287 15.753 -41.062 1.00 85.50 75 LYS A N 1
ATOM 569 C CA . LYS A 1 75 ? 10.418 15.296 -39.969 1.00 85.50 75 LYS A CA 1
ATOM 570 C C . LYS A 1 75 ? 10.692 13.834 -39.608 1.00 85.50 75 LYS A C 1
ATOM 572 O O . LYS A 1 75 ? 9.828 12.979 -39.807 1.00 85.50 75 LYS A O 1
ATOM 577 N N . GLY A 1 76 ? 11.895 13.566 -39.104 1.00 90.19 76 GLY A N 1
ATOM 578 C CA . GLY A 1 76 ? 12.285 12.278 -38.525 1.00 90.19 76 GLY A CA 1
ATOM 579 C C . GLY A 1 76 ? 13.389 11.570 -39.307 1.00 90.19 76 GLY A C 1
ATOM 580 O O . GLY A 1 76 ? 14.253 12.207 -39.902 1.00 90.19 76 GLY A O 1
ATOM 581 N N . VAL A 1 77 ? 13.368 10.241 -39.311 1.00 93.88 77 VAL A N 1
ATOM 582 C CA . VAL A 1 77 ? 14.392 9.401 -39.947 1.00 93.88 77 VAL A CA 1
ATOM 583 C C . VAL A 1 77 ? 13.724 8.438 -40.922 1.00 93.88 77 VAL A C 1
ATOM 585 O O . VAL A 1 77 ? 12.749 7.772 -40.579 1.00 93.88 77 VAL A O 1
ATOM 588 N N . LEU A 1 78 ? 14.233 8.368 -42.148 1.00 95.06 78 LEU A N 1
ATOM 589 C CA . LEU A 1 78 ? 13.844 7.381 -43.143 1.00 95.06 78 LEU A CA 1
ATOM 590 C C . LEU A 1 78 ? 14.775 6.171 -43.043 1.00 95.06 78 LEU A C 1
ATOM 592 O O . LEU A 1 78 ? 15.978 6.274 -43.282 1.00 95.06 78 LEU A O 1
ATOM 596 N N . LEU A 1 79 ? 14.212 5.019 -42.689 1.00 96.19 79 LEU A N 1
ATOM 597 C CA . LEU A 1 79 ? 14.930 3.753 -42.640 1.00 96.19 79 LEU A CA 1
ATOM 598 C C . LEU A 1 79 ? 14.634 2.939 -43.894 1.00 96.19 79 LEU A C 1
ATOM 600 O O . LEU A 1 79 ? 13.476 2.722 -44.249 1.00 96.19 79 LEU A O 1
ATOM 604 N N . THR A 1 80 ? 15.695 2.458 -44.536 1.00 95.69 80 THR A N 1
ATOM 605 C CA . THR A 1 80 ? 15.609 1.505 -45.643 1.00 95.69 80 THR A CA 1
ATOM 606 C C . THR A 1 80 ? 15.912 0.115 -45.107 1.00 95.69 80 THR A C 1
ATOM 608 O O . THR A 1 80 ? 17.016 -0.146 -44.625 1.00 95.69 80 THR A O 1
ATOM 611 N N . LEU A 1 81 ? 14.926 -0.771 -45.170 1.00 95.19 81 LEU A N 1
ATOM 612 C CA . LEU A 1 81 ? 14.990 -2.146 -44.689 1.00 95.19 81 LEU A CA 1
ATOM 613 C C . LEU A 1 81 ? 15.118 -3.084 -45.871 1.00 95.19 81 LEU A C 1
ATOM 615 O O . LEU A 1 81 ? 14.424 -2.919 -46.870 1.00 95.19 81 LEU A O 1
ATOM 619 N N . ARG A 1 82 ? 15.938 -4.118 -45.731 1.00 94.00 82 ARG A N 1
ATOM 620 C CA . ARG A 1 82 ? 16.044 -5.183 -46.722 1.00 94.00 82 ARG A CA 1
ATOM 621 C C . ARG A 1 82 ? 15.643 -6.500 -46.089 1.00 94.00 82 ARG A C 1
ATOM 623 O O . ARG A 1 82 ? 16.254 -6.927 -45.108 1.00 94.00 82 ARG A O 1
ATOM 630 N N . ILE A 1 83 ? 14.627 -7.126 -46.665 1.00 92.94 83 ILE A N 1
ATOM 631 C CA . ILE A 1 83 ? 13.932 -8.278 -46.091 1.00 92.94 83 ILE A CA 1
ATOM 632 C C . ILE A 1 83 ? 14.028 -9.451 -47.060 1.00 92.94 83 ILE A C 1
ATOM 634 O O . ILE A 1 83 ? 13.929 -9.279 -48.278 1.00 92.94 83 ILE A O 1
ATOM 638 N N . ASP A 1 84 ? 14.264 -10.645 -46.524 1.00 91.69 84 ASP A N 1
ATOM 639 C CA . ASP A 1 84 ? 14.319 -11.865 -47.322 1.00 91.69 84 ASP A CA 1
ATOM 640 C C . ASP A 1 84 ? 12.906 -12.217 -47.834 1.00 91.69 84 ASP A C 1
ATOM 642 O O . ASP A 1 84 ? 11.938 -12.253 -47.073 1.00 91.69 84 ASP A O 1
ATOM 646 N N . ALA A 1 85 ? 12.762 -12.469 -49.142 1.00 86.12 85 ALA A N 1
ATOM 647 C CA . ALA A 1 85 ? 11.458 -12.636 -49.804 1.00 86.12 85 ALA A CA 1
ATOM 648 C C . ALA A 1 85 ? 10.689 -13.901 -49.381 1.00 86.12 85 ALA A C 1
ATOM 650 O O . ALA A 1 85 ? 9.516 -14.056 -49.726 1.00 86.12 85 ALA A O 1
ATOM 651 N N . GLU A 1 86 ? 11.329 -14.800 -48.629 1.00 86.94 86 GLU A N 1
ATOM 652 C CA . GLU A 1 86 ? 10.656 -15.916 -47.961 1.00 86.94 86 GLU A CA 1
ATOM 653 C C . GLU A 1 86 ? 9.660 -15.431 -46.891 1.00 86.94 86 GLU A C 1
ATOM 655 O O . GLU A 1 86 ? 8.640 -16.083 -46.653 1.00 86.94 86 GLU A O 1
ATOM 660 N N . PHE A 1 87 ? 9.894 -14.247 -46.311 1.00 87.00 87 PHE A N 1
ATOM 661 C CA . PHE A 1 87 ? 9.028 -13.632 -45.312 1.00 87.00 87 PHE A CA 1
ATOM 662 C C . PHE A 1 87 ? 8.098 -12.600 -45.949 1.00 87.00 87 PHE A C 1
ATOM 664 O O . PHE A 1 87 ? 8.495 -11.491 -46.310 1.00 87.00 87 PHE A O 1
ATOM 671 N N . LYS A 1 88 ? 6.816 -12.956 -46.041 1.00 86.06 88 LYS A N 1
ATOM 672 C CA . LYS A 1 88 ? 5.758 -12.057 -46.504 1.00 86.06 88 LYS A CA 1
ATOM 673 C C . LYS A 1 88 ? 5.266 -11.179 -45.351 1.00 86.06 88 LYS A C 1
ATOM 675 O O . LYS A 1 88 ? 4.811 -11.695 -44.324 1.00 86.06 88 LYS A O 1
ATOM 680 N N . LEU A 1 89 ? 5.364 -9.865 -45.529 1.00 85.81 89 LEU A N 1
ATOM 681 C CA . LEU A 1 89 ? 4.836 -8.876 -44.592 1.00 85.81 89 LEU A CA 1
ATOM 682 C C . LEU A 1 89 ? 3.490 -8.335 -45.066 1.00 85.81 89 LEU A C 1
ATOM 684 O O . LEU A 1 89 ? 3.290 -8.106 -46.260 1.00 85.81 89 LEU A O 1
ATOM 688 N N . LEU A 1 90 ? 2.580 -8.124 -44.122 1.00 87.12 90 LEU A N 1
ATOM 689 C CA . LEU A 1 90 ? 1.273 -7.520 -44.367 1.00 87.12 90 LEU A CA 1
ATOM 690 C C . LEU A 1 90 ? 1.363 -5.999 -44.200 1.00 87.12 90 LEU A C 1
ATOM 692 O O . LEU A 1 90 ? 2.175 -5.494 -43.425 1.00 87.12 90 LEU A O 1
ATOM 696 N N . LYS A 1 91 ? 0.504 -5.250 -44.893 1.00 84.56 91 LYS A N 1
ATOM 697 C CA . LYS A 1 91 ? 0.366 -3.798 -44.690 1.00 84.56 91 LYS A CA 1
ATOM 698 C C . LYS A 1 91 ? -0.205 -3.443 -43.317 1.00 84.56 91 LYS A C 1
ATOM 700 O O . LYS A 1 91 ? 0.070 -2.365 -42.813 1.00 84.56 91 LYS A O 1
ATOM 705 N N . SER A 1 92 ? -0.959 -4.359 -42.717 1.00 83.62 92 SER A N 1
ATOM 706 C CA . SER A 1 92 ? -1.482 -4.270 -41.348 1.00 83.62 92 SER A CA 1
ATOM 707 C C . SER A 1 92 ? -0.415 -4.474 -40.264 1.00 83.62 92 SER A C 1
ATOM 709 O O . SER A 1 92 ? -0.701 -4.304 -39.079 1.00 83.62 92 SER A O 1
ATOM 711 N N . GLU A 1 93 ? 0.816 -4.840 -40.637 1.00 87.12 93 GLU A N 1
ATOM 712 C CA . GLU A 1 93 ? 1.928 -4.979 -39.697 1.00 87.12 93 GLU A CA 1
ATOM 713 C C . GLU A 1 93 ? 2.666 -3.650 -39.558 1.00 87.12 93 GLU A C 1
ATOM 715 O O . GLU A 1 93 ? 3.173 -3.109 -40.541 1.00 87.12 93 GLU A O 1
ATOM 720 N N . ILE A 1 94 ? 2.782 -3.143 -38.334 1.00 88.81 94 ILE A N 1
ATOM 721 C CA . ILE A 1 94 ? 3.534 -1.919 -38.047 1.00 88.81 94 ILE A CA 1
ATOM 722 C C . ILE A 1 94 ? 4.949 -2.295 -37.624 1.00 88.81 94 ILE A C 1
ATOM 724 O O . ILE A 1 94 ? 5.150 -3.220 -36.836 1.00 88.81 94 ILE A O 1
ATOM 728 N N . CYS A 1 95 ? 5.933 -1.555 -38.131 1.00 91.62 95 CYS A N 1
ATOM 729 C CA . CYS A 1 95 ? 7.310 -1.669 -37.673 1.00 91.62 95 CYS A CA 1
ATOM 730 C C . CYS A 1 95 ? 7.531 -0.778 -36.445 1.00 91.62 95 CYS A C 1
ATOM 732 O O . CYS A 1 95 ? 7.279 0.429 -36.488 1.00 91.62 95 CYS A O 1
ATOM 734 N N . GLN A 1 96 ? 8.053 -1.359 -35.370 1.00 92.31 96 GLN A N 1
ATOM 735 C CA . GLN A 1 96 ? 8.453 -0.646 -34.163 1.00 92.31 96 GLN A CA 1
ATOM 736 C C . GLN A 1 96 ? 9.951 -0.812 -33.889 1.00 92.31 96 GLN A C 1
ATOM 738 O O . GLN A 1 96 ? 10.500 -1.897 -34.061 1.00 92.31 96 GLN A O 1
ATOM 743 N N . ILE A 1 97 ? 10.618 0.260 -33.465 1.00 91.88 97 ILE A N 1
ATOM 744 C CA . ILE A 1 97 ? 11.989 0.201 -32.944 1.00 91.88 97 ILE A CA 1
ATOM 745 C C . ILE A 1 97 ? 11.900 -0.174 -31.467 1.00 91.88 97 ILE A C 1
ATOM 747 O O . ILE A 1 97 ? 11.261 0.534 -30.692 1.00 91.88 97 ILE A O 1
ATOM 751 N N . GLY A 1 98 ? 12.521 -1.285 -31.087 1.00 87.75 98 GLY A N 1
ATOM 752 C CA . GLY A 1 98 ? 12.615 -1.761 -29.711 1.00 87.75 98 GLY A CA 1
ATOM 753 C C . GLY A 1 98 ? 14.060 -2.000 -29.282 1.00 87.75 98 GLY A C 1
ATOM 754 O O . GLY A 1 98 ? 15.007 -1.792 -30.042 1.00 87.75 98 GLY A O 1
ATOM 755 N N . THR A 1 99 ? 14.228 -2.469 -28.048 1.00 82.56 99 THR A N 1
ATOM 756 C CA . THR A 1 99 ? 15.534 -2.831 -27.484 1.00 82.56 99 THR A CA 1
ATOM 757 C C . THR A 1 99 ? 15.764 -4.332 -27.655 1.00 82.56 99 THR A C 1
ATOM 759 O O . THR A 1 99 ? 15.015 -5.142 -27.116 1.00 82.56 99 THR A O 1
ATOM 762 N N . GLY A 1 100 ? 16.789 -4.718 -28.418 1.00 74.69 100 GLY A N 1
ATOM 763 C CA . GLY A 1 100 ? 17.097 -6.118 -28.720 1.00 74.69 100 GLY A CA 1
ATOM 764 C C . GLY A 1 100 ? 17.768 -6.866 -27.568 1.00 74.69 100 GLY A C 1
ATOM 765 O O . GLY A 1 100 ? 17.615 -8.082 -27.453 1.00 74.69 100 GLY A O 1
ATOM 766 N N . SER A 1 101 ? 18.492 -6.149 -26.709 1.00 75.06 101 SER A N 1
ATOM 767 C CA . SER A 1 101 ? 19.184 -6.691 -25.539 1.00 75.06 101 SER A CA 1
ATOM 768 C C . SER A 1 101 ? 19.187 -5.664 -24.413 1.00 75.06 101 SER A C 1
ATOM 770 O O . SER A 1 101 ? 19.600 -4.522 -24.605 1.00 75.06 101 SER A O 1
ATOM 772 N N . LEU A 1 102 ? 18.758 -6.085 -23.220 1.00 69.44 102 LEU A N 1
ATOM 773 C CA . LEU A 1 102 ? 18.703 -5.224 -22.033 1.00 69.44 102 LEU A CA 1
ATOM 774 C C . LEU A 1 102 ? 20.095 -4.814 -21.525 1.00 69.44 102 LEU A C 1
ATOM 776 O O . LEU A 1 102 ? 20.207 -3.819 -20.823 1.00 69.44 102 LEU A O 1
ATOM 780 N N . ILE A 1 103 ? 21.141 -5.574 -21.863 1.00 72.44 103 ILE A N 1
ATOM 781 C CA . ILE A 1 103 ? 22.500 -5.359 -21.342 1.00 72.44 103 ILE A CA 1
ATOM 782 C C . ILE A 1 103 ? 23.294 -4.417 -22.249 1.00 72.44 103 ILE A C 1
ATOM 784 O O . ILE A 1 103 ? 24.017 -3.555 -21.762 1.00 72.44 103 ILE A O 1
ATOM 788 N N . THR A 1 104 ? 23.178 -4.589 -23.567 1.00 76.12 104 THR A N 1
ATOM 789 C CA . THR A 1 104 ? 23.952 -3.813 -24.549 1.00 76.12 104 THR A CA 1
ATOM 790 C C . THR A 1 104 ? 23.200 -2.586 -25.053 1.00 76.12 104 THR A C 1
ATOM 792 O O . THR A 1 104 ? 23.829 -1.650 -25.534 1.00 76.12 104 THR A O 1
ATOM 795 N N . GLY A 1 105 ? 21.869 -2.556 -24.917 1.00 74.12 105 GLY A N 1
ATOM 796 C CA . GLY A 1 105 ? 21.044 -1.449 -25.404 1.00 74.12 105 GLY A CA 1
ATOM 797 C C . GLY A 1 105 ? 20.917 -1.403 -26.928 1.00 74.12 105 GLY A C 1
ATOM 798 O O . GLY A 1 105 ? 20.461 -0.396 -27.466 1.00 74.12 105 GLY A O 1
ATOM 799 N N . ASP A 1 106 ? 21.305 -2.477 -27.625 1.00 86.12 106 ASP A N 1
ATOM 800 C CA . ASP A 1 106 ? 21.226 -2.548 -29.083 1.00 86.12 106 ASP A CA 1
ATOM 801 C C . ASP A 1 106 ? 19.781 -2.400 -29.551 1.00 86.12 106 ASP A C 1
ATOM 803 O O . ASP A 1 106 ? 18.841 -2.923 -28.941 1.00 86.12 106 ASP A O 1
ATOM 807 N N . SER A 1 107 ? 19.604 -1.700 -30.664 1.00 89.75 107 SER A N 1
ATOM 808 C CA . SER A 1 107 ? 18.287 -1.526 -31.262 1.00 89.75 107 SER A CA 1
ATOM 809 C C . SER A 1 107 ? 17.905 -2.732 -32.106 1.00 89.75 107 SER A C 1
ATOM 811 O O . SER A 1 107 ? 18.747 -3.425 -32.673 1.00 89.75 107 SER A O 1
ATOM 813 N N . VAL A 1 108 ? 16.608 -2.991 -32.192 1.00 93.00 108 VAL A N 1
ATOM 814 C CA . VAL A 1 108 ? 16.036 -3.993 -33.087 1.00 93.00 108 VAL A CA 1
ATOM 815 C C . VAL A 1 108 ? 14.769 -3.421 -33.693 1.00 93.00 108 VAL A C 1
ATOM 817 O O . VAL A 1 108 ? 14.009 -2.728 -33.018 1.00 93.00 108 VAL A O 1
ATOM 820 N N . LEU A 1 109 ? 14.534 -3.697 -34.969 1.00 93.81 109 LEU A N 1
ATOM 821 C CA . LEU A 1 109 ? 13.255 -3.387 -35.591 1.00 93.81 109 LEU A CA 1
ATOM 822 C C . LEU A 1 109 ? 12.371 -4.621 -35.502 1.00 93.81 109 LEU A C 1
ATOM 824 O O . LEU A 1 109 ? 12.816 -5.715 -35.839 1.00 93.81 109 LEU A O 1
ATOM 828 N N . GLU A 1 110 ? 11.127 -4.461 -35.079 1.00 92.75 110 GLU A N 1
ATOM 829 C CA . GLU A 1 110 ? 10.173 -5.557 -34.961 1.00 92.75 110 GLU A CA 1
ATOM 830 C C . GLU A 1 110 ? 8.866 -5.226 -35.676 1.00 92.75 110 GLU A C 1
ATOM 832 O O . GLU A 1 110 ? 8.294 -4.155 -35.489 1.00 92.75 110 GLU A O 1
ATOM 837 N N . PHE A 1 111 ? 8.381 -6.154 -36.496 1.00 91.12 111 PHE A N 1
ATOM 838 C CA . PHE A 1 111 ? 7.048 -6.078 -37.080 1.00 91.12 111 PHE A CA 1
ATOM 839 C C . PHE A 1 111 ? 6.033 -6.748 -36.159 1.00 91.12 111 PHE A C 1
ATOM 841 O O . PHE A 1 111 ? 6.143 -7.944 -35.875 1.00 91.12 111 PHE A O 1
ATOM 848 N N . VAL A 1 112 ? 5.028 -5.978 -35.744 1.00 87.88 112 VAL A N 1
ATOM 849 C CA . VAL A 1 112 ? 3.911 -6.432 -34.910 1.00 87.88 112 VAL A CA 1
ATOM 850 C C . VAL A 1 112 ? 2.591 -6.285 -35.658 1.00 87.88 112 VAL A C 1
ATOM 852 O O . VAL A 1 112 ? 2.397 -5.341 -36.427 1.00 87.88 112 VAL A O 1
ATOM 855 N N . GLN A 1 113 ? 1.677 -7.231 -35.449 1.00 82.06 113 GLN A N 1
ATOM 856 C CA . GLN A 1 113 ? 0.334 -7.159 -36.022 1.00 82.06 113 GLN A CA 1
ATOM 857 C C . GLN A 1 113 ? -0.500 -6.109 -35.290 1.00 82.06 113 GLN A C 1
ATOM 859 O O . GLN A 1 113 ? -0.421 -5.981 -34.069 1.00 82.06 113 GLN A O 1
ATOM 864 N N . THR A 1 114 ? -1.303 -5.366 -36.046 1.00 73.88 114 THR A N 1
ATOM 865 C CA . THR A 1 114 ? -2.306 -4.454 -35.491 1.00 73.88 114 THR A CA 1
ATOM 866 C C . THR A 1 114 ? -3.678 -5.119 -35.443 1.00 73.88 114 THR A C 1
ATOM 868 O O . THR A 1 114 ? -3.902 -6.144 -36.083 1.00 73.88 114 THR A O 1
ATOM 871 N N . GLU A 1 115 ? -4.602 -4.542 -34.671 1.00 71.69 115 GLU A N 1
ATOM 872 C CA . GLU A 1 115 ? -5.981 -5.039 -34.552 1.00 71.69 115 GLU A CA 1
ATOM 873 C C . GLU A 1 115 ? -6.757 -4.979 -35.884 1.00 71.69 115 GLU A C 1
ATOM 875 O O . GLU A 1 115 ? -7.719 -5.724 -36.068 1.00 71.69 115 GLU A O 1
ATOM 880 N N . ASP A 1 116 ? -6.326 -4.135 -36.829 1.00 68.06 116 ASP A N 1
ATOM 881 C CA . ASP A 1 116 ? -6.925 -4.011 -38.159 1.00 68.06 116 ASP A CA 1
ATOM 882 C C . ASP A 1 116 ? -6.256 -4.977 -39.151 1.00 68.06 116 ASP A C 1
ATOM 884 O O . ASP A 1 116 ? -5.190 -4.714 -39.717 1.00 68.06 116 ASP A O 1
ATOM 888 N N . VAL A 1 117 ? -6.869 -6.145 -39.342 1.00 68.19 117 VAL A N 1
ATOM 889 C CA . VAL A 1 117 ? -6.312 -7.218 -40.174 1.00 68.19 117 VAL A CA 1
ATOM 890 C C . VAL A 1 117 ? -6.662 -6.989 -41.645 1.00 68.19 117 VAL A C 1
ATOM 892 O O . VAL A 1 117 ? -7.594 -7.580 -42.188 1.00 68.19 117 VAL A O 1
ATOM 895 N N . SER A 1 118 ? -5.869 -6.162 -42.326 1.00 72.31 118 SER A N 1
ATOM 896 C CA . SER A 1 118 ? -5.860 -6.132 -43.793 1.00 72.31 118 SER A CA 1
ATOM 897 C C . SER A 1 118 ? -4.962 -7.250 -44.350 1.00 72.31 118 SER A C 1
ATOM 899 O O . SER A 1 118 ? -3.790 -7.329 -43.957 1.00 72.31 118 SER A O 1
ATOM 901 N N . PRO A 1 119 ? -5.458 -8.106 -45.269 1.00 74.75 119 PRO A N 1
ATOM 902 C CA . PRO A 1 119 ? -4.683 -9.186 -45.883 1.00 74.75 119 PRO A CA 1
ATOM 903 C C . PRO A 1 119 ? -3.741 -8.707 -47.003 1.00 74.75 119 PRO A C 1
ATOM 905 O O . PRO A 1 119 ? -3.110 -9.529 -47.670 1.00 74.75 119 PRO A O 1
ATOM 908 N N . GLU A 1 120 ? -3.649 -7.398 -47.256 1.00 82.31 120 GLU A N 1
ATOM 909 C CA . GLU A 1 120 ? -2.769 -6.856 -48.292 1.00 82.31 120 GLU A CA 1
ATOM 910 C C . GLU A 1 120 ? -1.289 -7.068 -47.950 1.00 82.31 120 GLU A C 1
ATOM 912 O O . GLU A 1 120 ? -0.824 -6.719 -46.866 1.00 82.31 120 GLU A O 1
ATOM 917 N N . LEU A 1 121 ? -0.532 -7.605 -48.908 1.00 83.06 121 LEU A N 1
ATOM 918 C CA . LEU A 1 121 ? 0.912 -7.797 -48.788 1.00 83.06 121 LEU A CA 1
ATOM 919 C C . LEU A 1 121 ? 1.672 -6.511 -49.127 1.00 83.06 121 LEU A C 1
ATOM 921 O O . LEU A 1 121 ? 1.305 -5.792 -50.063 1.00 83.06 121 LEU A O 1
ATOM 925 N N . ARG A 1 122 ? 2.767 -6.260 -48.402 1.00 84.31 122 ARG A N 1
ATOM 926 C CA . ARG A 1 122 ? 3.749 -5.239 -48.781 1.00 84.31 122 ARG A CA 1
ATOM 927 C C . ARG A 1 122 ? 4.503 -5.660 -50.039 1.00 84.31 122 ARG A C 1
ATOM 929 O O . ARG A 1 122 ? 4.741 -6.848 -50.270 1.00 84.31 122 ARG A O 1
ATOM 936 N N . GLN A 1 123 ? 4.850 -4.673 -50.857 1.00 85.62 123 GLN A N 1
ATOM 937 C CA . GLN A 1 123 ? 5.557 -4.864 -52.123 1.00 85.62 123 GLN A CA 1
ATOM 938 C C . GLN A 1 123 ? 6.998 -4.355 -52.028 1.00 85.62 123 GLN A C 1
ATOM 940 O O . GLN A 1 123 ? 7.383 -3.701 -51.060 1.00 85.62 123 GLN A O 1
ATOM 945 N N . ASP A 1 124 ? 7.806 -4.679 -53.034 1.00 86.25 124 ASP A N 1
ATOM 946 C CA . ASP A 1 124 ? 9.160 -4.144 -53.136 1.00 86.25 124 ASP A CA 1
ATOM 947 C C . ASP A 1 124 ? 9.135 -2.624 -53.348 1.00 86.25 124 ASP A C 1
ATOM 949 O O . ASP A 1 124 ? 8.367 -2.116 -54.164 1.00 86.25 124 ASP A O 1
ATOM 953 N N . ASN A 1 125 ? 9.984 -1.915 -52.606 1.00 84.38 125 ASN A N 1
ATOM 954 C CA . ASN A 1 125 ? 10.046 -0.455 -52.494 1.00 84.38 125 ASN A CA 1
ATOM 955 C C . ASN A 1 125 ? 8.777 0.209 -51.935 1.00 84.38 125 ASN A C 1
ATOM 957 O O . ASN A 1 125 ? 8.534 1.387 -52.200 1.00 84.38 125 ASN A O 1
ATOM 961 N N . ASP A 1 126 ? 7.980 -0.517 -51.147 1.00 87.25 126 ASP A N 1
ATOM 962 C CA . ASP A 1 126 ? 6.831 0.069 -50.456 1.00 87.25 126 ASP A CA 1
ATOM 963 C C . ASP A 1 126 ? 7.285 1.121 -49.428 1.00 87.25 126 ASP A C 1
ATOM 965 O O . ASP A 1 126 ? 8.306 0.959 -48.747 1.00 87.25 126 ASP A O 1
ATOM 969 N N . TYR A 1 127 ? 6.520 2.209 -49.342 1.00 87.06 127 TYR A N 1
ATOM 970 C CA . TYR A 1 127 ? 6.826 3.379 -48.527 1.00 87.06 127 TYR A CA 1
ATOM 971 C C . TYR A 1 127 ? 5.735 3.592 -47.484 1.00 87.06 127 TYR A C 1
ATOM 973 O O . TYR A 1 127 ? 4.562 3.747 -47.824 1.00 87.06 127 TYR A O 1
ATOM 981 N N . THR A 1 128 ? 6.119 3.672 -46.213 1.00 86.06 128 THR A N 1
ATOM 982 C CA . THR A 1 128 ? 5.168 3.893 -45.122 1.00 86.06 128 THR A CA 1
ATOM 983 C C . THR A 1 128 ? 5.694 4.865 -44.069 1.00 86.06 128 THR A C 1
ATOM 985 O O . THR A 1 128 ? 6.896 5.071 -43.900 1.00 86.06 128 THR A O 1
ATOM 988 N N . THR A 1 129 ? 4.771 5.515 -43.366 1.00 84.25 129 THR A N 1
ATOM 989 C CA . THR A 1 129 ? 5.052 6.520 -42.326 1.00 84.25 129 THR A CA 1
ATOM 990 C C . THR A 1 129 ? 4.511 6.112 -40.960 1.00 84.25 129 THR A C 1
ATOM 992 O O . THR A 1 129 ? 4.340 6.953 -40.084 1.00 84.25 129 THR A O 1
ATOM 995 N N . ASP A 1 130 ? 4.179 4.837 -40.798 1.00 83.62 130 ASP A N 1
ATOM 996 C CA . ASP A 1 130 ? 3.607 4.246 -39.591 1.00 83.62 130 ASP A CA 1
ATOM 997 C C . ASP A 1 130 ? 4.669 3.743 -38.601 1.00 83.62 130 ASP A C 1
ATOM 999 O O . ASP A 1 130 ? 4.311 3.111 -37.610 1.00 83.62 130 ASP A O 1
ATOM 1003 N N . GLY A 1 131 ? 5.953 4.036 -38.830 1.00 86.12 131 GLY A N 1
ATOM 1004 C CA . GLY A 1 131 ? 7.045 3.631 -37.951 1.00 86.12 131 GLY A CA 1
ATOM 1005 C C . GLY A 1 131 ? 6.890 4.190 -36.535 1.00 86.12 131 GLY A C 1
ATOM 1006 O O . GLY A 1 131 ? 6.739 5.399 -36.341 1.00 86.12 131 GLY A O 1
ATOM 1007 N N . ARG A 1 132 ? 6.945 3.312 -35.527 1.00 89.50 132 ARG A N 1
ATOM 1008 C CA . ARG A 1 132 ? 6.833 3.679 -34.103 1.00 89.50 132 ARG A CA 1
ATOM 1009 C C . ARG A 1 132 ? 8.112 3.370 -33.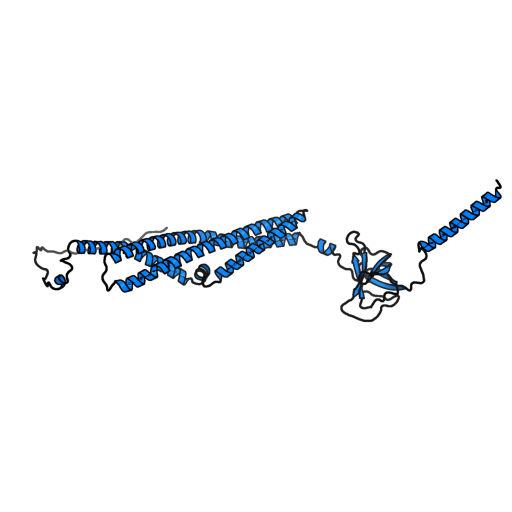339 1.00 89.50 132 ARG A C 1
ATOM 1011 O O . ARG A 1 132 ? 8.894 2.514 -33.733 1.00 89.50 132 ARG A O 1
ATOM 1018 N N . VAL A 1 133 ? 8.301 4.037 -32.209 1.00 87.88 133 VAL A N 1
ATOM 1019 C CA . VAL A 1 133 ? 9.371 3.715 -31.259 1.00 87.88 133 VAL A CA 1
ATOM 1020 C C . VAL A 1 133 ? 8.718 3.171 -30.001 1.00 87.88 133 VAL A C 1
ATOM 1022 O O . VAL A 1 133 ? 7.857 3.821 -29.406 1.00 87.88 133 VAL A O 1
ATOM 1025 N N . ALA A 1 134 ? 9.059 1.935 -29.646 1.00 82.75 134 ALA A N 1
ATOM 1026 C CA . ALA A 1 134 ? 8.595 1.325 -28.415 1.00 82.75 134 ALA A CA 1
ATOM 1027 C C . ALA A 1 134 ? 9.259 2.042 -27.236 1.00 82.75 134 ALA A C 1
ATOM 1029 O O . ALA A 1 134 ? 10.460 2.315 -27.254 1.00 82.75 134 ALA A O 1
ATOM 1030 N N . LYS A 1 135 ? 8.477 2.343 -26.193 1.00 73.31 135 LYS A N 1
ATOM 1031 C CA . LYS A 1 135 ? 9.036 2.892 -24.955 1.00 73.31 135 LYS A CA 1
ATOM 1032 C C . LYS A 1 135 ? 10.015 1.873 -24.385 1.00 73.31 135 LYS A C 1
ATOM 1034 O O . LYS A 1 135 ? 9.637 0.726 -24.149 1.00 73.31 135 LYS A O 1
ATOM 1039 N N . SER A 1 136 ? 11.258 2.296 -24.167 1.00 69.69 136 SER A N 1
ATOM 1040 C CA . SER A 1 136 ? 12.241 1.441 -23.510 1.00 69.69 136 SER A CA 1
ATOM 1041 C C . SER A 1 136 ? 11.729 1.076 -22.109 1.00 69.69 136 SER A C 1
ATOM 1043 O O . SER A 1 136 ? 11.322 1.980 -21.370 1.00 69.69 136 SER A O 1
ATOM 1045 N N . PRO A 1 137 ? 11.775 -0.207 -21.701 1.00 66.19 137 PRO A N 1
ATOM 1046 C CA . PRO A 1 137 ? 11.414 -0.625 -20.346 1.00 66.19 137 PRO A CA 1
ATOM 1047 C C . PRO A 1 137 ? 12.189 0.147 -19.269 1.00 66.19 137 PRO A C 1
ATOM 1049 O O . PRO A 1 137 ? 11.655 0.443 -18.202 1.00 66.19 137 PRO A O 1
ATOM 1052 N N . PHE A 1 138 ? 13.427 0.550 -19.573 1.00 65.06 138 PHE A N 1
ATOM 1053 C CA . PHE A 1 138 ? 14.250 1.369 -18.686 1.00 65.06 138 PHE A CA 1
ATOM 1054 C C . PHE A 1 138 ? 13.709 2.783 -18.512 1.00 65.06 138 PHE A C 1
ATOM 1056 O O .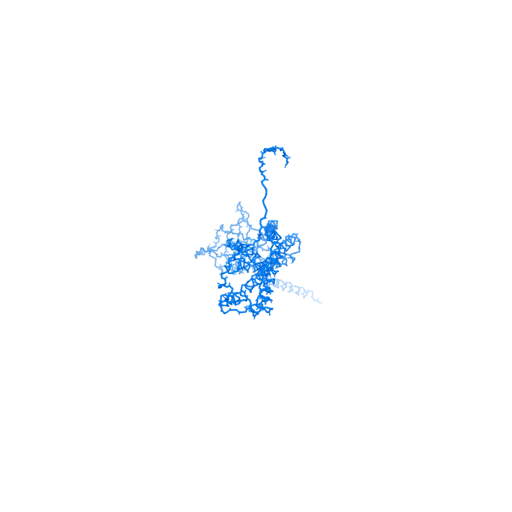 PHE A 1 138 ? 13.813 3.340 -17.430 1.00 65.06 138 PHE A O 1
ATOM 1063 N N . GLN A 1 139 ? 13.100 3.362 -19.544 1.00 64.31 139 GLN A N 1
ATOM 1064 C CA . GLN A 1 139 ? 12.527 4.705 -19.478 1.00 64.31 139 GLN A CA 1
ATOM 1065 C C . GLN A 1 139 ? 11.244 4.717 -18.638 1.00 64.31 139 GLN A C 1
ATOM 1067 O O . GLN A 1 139 ? 10.949 5.700 -17.966 1.00 64.31 139 GLN A O 1
ATOM 1072 N N . SER A 1 140 ? 10.511 3.600 -18.612 1.00 66.44 140 SER A N 1
ATOM 1073 C CA . SER A 1 140 ? 9.393 3.400 -17.687 1.00 66.44 140 SER A CA 1
ATOM 1074 C C . SER A 1 140 ? 9.840 3.313 -16.225 1.00 66.44 140 SER A C 1
ATOM 1076 O O . SER A 1 140 ? 9.121 3.803 -15.362 1.00 66.44 140 SER A O 1
ATOM 1078 N N . LEU A 1 141 ? 11.015 2.738 -15.946 1.00 62.31 141 LEU A N 1
ATOM 1079 C CA . LEU A 1 141 ? 11.588 2.670 -14.595 1.00 62.31 141 LEU A CA 1
ATOM 1080 C C . LEU A 1 141 ? 12.289 3.973 -14.180 1.00 62.31 141 LEU A C 1
ATOM 1082 O O . LEU A 1 141 ? 12.159 4.401 -13.042 1.00 62.31 141 LEU A O 1
ATOM 1086 N N . ALA A 1 142 ? 12.987 4.633 -15.104 1.00 64.31 142 ALA A N 1
ATOM 1087 C CA . ALA A 1 142 ? 13.674 5.902 -14.860 1.00 64.31 142 ALA A CA 1
ATOM 1088 C C . ALA A 1 142 ? 12.705 7.068 -14.609 1.00 64.31 142 ALA A C 1
ATOM 1090 O O . ALA A 1 142 ? 13.077 8.052 -13.980 1.00 64.31 142 ALA A O 1
ATOM 1091 N N . ASN A 1 143 ? 11.462 6.951 -15.083 1.00 63.62 143 ASN A N 1
ATOM 1092 C CA . ASN A 1 143 ? 10.406 7.932 -14.844 1.00 63.62 143 ASN A CA 1
ATOM 1093 C C . ASN A 1 143 ? 9.601 7.656 -13.562 1.00 63.62 143 ASN A C 1
ATOM 1095 O O . ASN A 1 143 ? 8.589 8.322 -13.339 1.00 63.62 143 ASN A O 1
ATOM 1099 N N . VAL A 1 144 ? 9.990 6.675 -12.738 1.00 69.69 144 VAL A N 1
ATOM 1100 C CA . VAL A 1 144 ? 9.407 6.534 -11.401 1.00 69.69 144 VAL A CA 1
ATOM 1101 C C . VAL A 1 144 ? 9.896 7.713 -10.569 1.00 69.69 144 VAL A C 1
ATOM 1103 O O . VAL A 1 144 ? 11.059 7.780 -10.181 1.00 69.69 144 VAL A O 1
ATOM 1106 N N . ASP A 1 145 ? 8.997 8.663 -10.329 1.00 80.06 145 ASP A N 1
ATOM 1107 C CA . ASP A 1 145 ? 9.257 9.803 -9.463 1.00 80.06 145 ASP A CA 1
ATOM 1108 C C . ASP A 1 145 ? 9.299 9.325 -8.005 1.00 80.06 145 ASP A C 1
ATOM 1110 O O . ASP A 1 145 ? 8.274 9.144 -7.333 1.00 80.06 145 ASP A O 1
ATOM 1114 N N . ILE A 1 146 ? 10.517 9.055 -7.537 1.00 81.44 146 ILE A N 1
ATOM 1115 C CA . ILE A 1 146 ? 10.788 8.613 -6.170 1.00 81.44 146 ILE A CA 1
ATOM 1116 C C . ILE A 1 146 ? 10.290 9.668 -5.174 1.00 81.44 146 ILE A C 1
ATOM 1118 O O . ILE A 1 146 ? 9.743 9.297 -4.137 1.00 81.44 146 ILE A O 1
ATOM 1122 N N . GLU A 1 147 ? 10.371 10.964 -5.500 1.00 82.81 147 GLU A N 1
ATOM 1123 C CA . GLU A 1 147 ? 9.875 12.029 -4.623 1.00 82.81 147 GLU A CA 1
ATOM 1124 C C . GLU A 1 147 ? 8.352 11.962 -4.483 1.00 82.81 147 GLU A C 1
ATOM 1126 O O . GLU A 1 147 ? 7.834 11.951 -3.363 1.00 82.81 147 GLU A O 1
ATOM 1131 N N . SER A 1 148 ? 7.623 11.837 -5.597 1.00 85.25 148 SER A N 1
ATOM 1132 C CA . SER A 1 148 ? 6.163 11.660 -5.561 1.00 85.25 148 SER A CA 1
ATOM 1133 C C . SER A 1 148 ? 5.753 10.386 -4.816 1.00 85.25 148 SER A C 1
ATOM 1135 O O . SER A 1 148 ? 4.726 10.367 -4.129 1.00 85.25 148 SER A O 1
ATOM 1137 N N . THR A 1 149 ? 6.538 9.316 -4.938 1.00 85.56 149 THR A N 1
ATOM 1138 C CA . THR A 1 149 ? 6.254 8.039 -4.271 1.00 85.56 149 THR A CA 1
ATOM 1139 C C . THR A 1 149 ? 6.477 8.152 -2.761 1.00 85.56 149 THR A C 1
ATOM 1141 O O . THR A 1 149 ? 5.604 7.763 -1.987 1.00 85.56 149 THR A O 1
ATOM 1144 N N . ILE A 1 150 ? 7.584 8.762 -2.323 1.00 87.00 150 ILE A N 1
ATOM 1145 C CA . ILE A 1 150 ? 7.859 9.043 -0.903 1.00 87.00 150 ILE A CA 1
ATOM 1146 C C . ILE A 1 150 ? 6.765 9.933 -0.308 1.00 87.00 150 ILE A C 1
ATOM 1148 O O . ILE A 1 150 ? 6.280 9.653 0.788 1.00 87.00 150 ILE A O 1
ATOM 1152 N N . ASN A 1 151 ? 6.346 10.979 -1.027 1.00 88.44 151 ASN A N 1
ATOM 1153 C CA . ASN A 1 151 ? 5.278 11.866 -0.568 1.00 88.44 151 ASN A CA 1
ATOM 1154 C C . ASN A 1 151 ? 3.956 11.108 -0.390 1.00 88.44 151 ASN A C 1
ATOM 1156 O O . ASN A 1 151 ? 3.316 11.250 0.644 1.00 88.44 151 ASN A O 1
ATOM 1160 N N . SER A 1 152 ? 3.601 10.221 -1.324 1.00 89.31 152 SER A N 1
ATOM 1161 C CA . SER A 1 152 ? 2.387 9.396 -1.214 1.00 89.31 152 SER A CA 1
ATOM 1162 C C . SER A 1 152 ? 2.429 8.446 -0.008 1.00 89.31 152 SER A C 1
ATOM 1164 O O . SER A 1 152 ? 1.423 8.248 0.672 1.00 89.31 152 SER A O 1
ATOM 1166 N N . ILE A 1 153 ? 3.600 7.871 0.289 1.00 87.94 153 ILE A N 1
ATOM 1167 C CA . ILE A 1 153 ? 3.811 7.020 1.471 1.00 87.94 153 ILE A CA 1
ATOM 1168 C C . ILE A 1 153 ? 3.702 7.848 2.755 1.00 87.94 153 ILE A C 1
ATOM 1170 O O . ILE A 1 153 ? 3.079 7.409 3.722 1.00 87.94 153 ILE A O 1
ATOM 1174 N N . ARG A 1 154 ? 4.255 9.064 2.762 1.00 87.06 154 ARG A N 1
ATOM 1175 C CA . ARG A 1 154 ? 4.149 9.992 3.891 1.00 87.06 154 ARG A CA 1
ATOM 1176 C C . ARG A 1 154 ? 2.703 10.418 4.144 1.00 87.06 154 ARG A C 1
ATOM 1178 O O . ARG A 1 154 ? 2.275 10.385 5.294 1.00 87.06 154 ARG A O 1
ATOM 1185 N N . ASP A 1 155 ? 1.958 10.753 3.095 1.00 90.62 155 ASP A N 1
ATOM 1186 C CA . ASP A 1 155 ? 0.540 11.114 3.184 1.00 90.62 155 ASP A CA 1
ATOM 1187 C C . ASP A 1 155 ? -0.284 9.953 3.757 1.00 90.62 155 ASP A C 1
ATOM 1189 O O . ASP A 1 155 ? -1.102 10.145 4.660 1.00 90.62 155 ASP A O 1
ATOM 1193 N N . ALA A 1 156 ? -0.015 8.724 3.303 1.00 86.88 156 ALA A N 1
ATOM 1194 C CA . ALA A 1 156 ? -0.614 7.528 3.888 1.00 86.88 156 ALA A CA 1
ATOM 1195 C C . ALA A 1 156 ? -0.247 7.385 5.376 1.00 86.88 156 ALA A C 1
ATOM 1197 O O . ALA A 1 156 ? -1.125 7.147 6.207 1.00 86.88 156 ALA A O 1
ATOM 1198 N N . GLY A 1 157 ? 1.026 7.584 5.731 1.00 89.12 157 GLY A N 1
ATOM 1199 C CA . GLY A 1 157 ? 1.494 7.589 7.117 1.00 89.12 157 GLY A CA 1
ATOM 1200 C C . GLY A 1 157 ? 0.781 8.628 7.987 1.00 89.12 157 GLY A C 1
ATOM 1201 O O . GLY A 1 157 ? 0.381 8.324 9.109 1.00 89.12 157 GLY A O 1
ATOM 1202 N N . ASP A 1 158 ? 0.539 9.832 7.472 1.00 90.31 158 ASP A N 1
ATOM 1203 C CA . ASP A 1 158 ? -0.189 10.877 8.193 1.00 90.31 158 ASP A CA 1
ATOM 1204 C C . ASP A 1 158 ? -1.670 10.513 8.412 1.00 90.31 158 ASP A C 1
ATOM 1206 O O . ASP A 1 158 ? -2.213 10.763 9.495 1.00 90.31 158 ASP A O 1
ATOM 1210 N N . GLU A 1 159 ? -2.326 9.862 7.446 1.00 89.00 159 GLU A N 1
ATOM 1211 C CA . GLU A 1 159 ? -3.692 9.346 7.622 1.00 89.00 159 GLU A CA 1
ATOM 1212 C C . GLU A 1 159 ? -3.753 8.207 8.649 1.00 89.00 159 GLU A C 1
ATOM 1214 O O . GLU A 1 159 ? -4.596 8.226 9.555 1.00 89.00 159 GLU A O 1
ATOM 1219 N N . PHE A 1 160 ? -2.802 7.269 8.605 1.00 86.38 160 PHE A N 1
ATOM 1220 C CA . PHE A 1 160 ? -2.666 6.248 9.647 1.00 86.38 160 PHE A CA 1
ATOM 1221 C C . PHE A 1 160 ? -2.403 6.874 11.020 1.00 86.38 160 PHE A C 1
ATOM 1223 O O . PHE A 1 160 ? -2.928 6.395 12.025 1.00 86.38 160 PHE A O 1
ATOM 1230 N N . LYS A 1 161 ? -1.653 7.980 11.088 1.00 90.69 161 LYS A N 1
ATOM 1231 C CA . LYS A 1 161 ? -1.322 8.655 12.348 1.00 90.69 161 LYS A CA 1
ATOM 1232 C C . LYS A 1 161 ? -2.559 9.281 12.958 1.00 90.69 161 LYS A C 1
ATOM 1234 O O . LYS A 1 161 ? -2.787 9.167 14.163 1.00 90.69 161 LYS A O 1
ATOM 1239 N N . ARG A 1 162 ? -3.390 9.910 12.126 1.00 91.06 162 ARG A N 1
ATOM 1240 C CA . ARG A 1 162 ? -4.693 10.435 12.543 1.00 91.06 162 ARG A CA 1
ATOM 1241 C C . ARG A 1 162 ? -5.589 9.313 13.047 1.00 91.06 162 ARG A C 1
ATOM 1243 O O . ARG A 1 162 ? -6.171 9.463 14.118 1.00 91.06 162 ARG A O 1
ATOM 1250 N N . LEU A 1 163 ? -5.674 8.195 12.329 1.00 85.44 163 LEU A N 1
ATOM 1251 C CA . LEU A 1 163 ? -6.446 7.035 12.770 1.00 85.44 163 LEU A CA 1
ATOM 1252 C C . LEU A 1 163 ? -5.954 6.515 14.127 1.00 85.44 163 LEU A C 1
ATOM 1254 O O . LEU A 1 163 ? -6.744 6.443 15.066 1.00 85.44 163 LEU A O 1
ATOM 1258 N N . ALA A 1 164 ? -4.655 6.235 14.255 1.00 87.44 164 ALA A N 1
ATOM 1259 C CA . ALA A 1 164 ? -4.043 5.756 15.491 1.00 87.44 164 ALA A CA 1
ATOM 1260 C C . ALA A 1 164 ? -4.307 6.718 16.657 1.00 87.44 164 ALA A C 1
ATOM 1262 O O . ALA A 1 164 ? -4.733 6.287 17.724 1.00 87.44 164 ALA A O 1
ATOM 1263 N N . SER A 1 165 ? -4.154 8.029 16.438 1.00 89.44 165 SER A N 1
ATOM 1264 C CA . SER A 1 165 ? -4.433 9.037 17.466 1.00 89.44 165 SER A CA 1
ATOM 1265 C C . SER A 1 165 ? -5.898 9.059 17.907 1.00 89.44 165 SER A C 1
ATOM 1267 O O . SER A 1 165 ? -6.154 9.199 19.097 1.00 89.44 165 SER A O 1
ATOM 1269 N N . LYS A 1 166 ? -6.852 8.873 16.983 1.00 87.06 166 LYS A N 1
ATOM 1270 C CA . LYS A 1 166 ? -8.290 8.832 17.293 1.00 87.06 166 LYS A CA 1
ATOM 1271 C C . LYS A 1 166 ? -8.658 7.575 18.074 1.00 87.06 166 LYS A C 1
ATOM 1273 O O . LYS A 1 166 ? -9.447 7.641 19.008 1.00 87.06 166 LYS A O 1
ATOM 1278 N N . VAL A 1 167 ? -8.094 6.427 17.697 1.00 84.69 167 VAL A N 1
ATOM 1279 C CA . VAL A 1 167 ? -8.299 5.176 18.440 1.00 84.69 167 VAL A CA 1
ATOM 1280 C C . VAL A 1 167 ? -7.689 5.298 19.837 1.00 84.69 167 VAL A C 1
ATOM 1282 O O . VAL A 1 167 ? -8.353 4.981 20.821 1.00 84.69 167 VAL A O 1
ATOM 1285 N N . ASN A 1 168 ? -6.467 5.826 19.938 1.00 84.88 168 ASN A N 1
ATOM 1286 C CA . ASN A 1 168 ? -5.790 6.008 21.217 1.00 84.88 168 ASN A CA 1
ATOM 1287 C C . ASN A 1 168 ? -6.517 7.018 22.117 1.00 84.88 168 ASN A C 1
ATOM 1289 O O . ASN A 1 168 ? -6.705 6.746 23.294 1.00 84.88 168 ASN A O 1
ATOM 1293 N N . SER A 1 169 ? -7.014 8.137 21.576 1.00 85.56 169 SER A N 1
ATOM 1294 C CA . SER A 1 169 ? -7.780 9.112 22.365 1.00 85.56 169 SER A CA 1
ATOM 1295 C C . SER A 1 169 ? -9.085 8.522 22.899 1.00 85.56 169 SER A C 1
ATOM 1297 O O . SER A 1 169 ? -9.432 8.756 24.052 1.00 85.56 169 SER A O 1
ATOM 1299 N N . LEU A 1 170 ? -9.796 7.716 22.098 1.00 78.62 170 LEU A N 1
ATOM 1300 C CA . LEU A 1 170 ? -11.003 7.025 22.559 1.00 78.62 170 LEU A CA 1
ATOM 1301 C C . LEU A 1 170 ? -10.699 6.032 23.685 1.00 78.62 170 LEU A C 1
ATOM 1303 O O . LEU A 1 170 ? -11.499 5.915 24.614 1.00 78.62 170 LEU A O 1
ATOM 1307 N N . LEU A 1 171 ? -9.564 5.336 23.604 1.00 82.12 171 LEU A N 1
ATOM 1308 C CA . LEU A 1 171 ? -9.101 4.405 24.629 1.00 82.12 171 LEU A CA 1
ATOM 1309 C C . LEU A 1 171 ? -8.625 5.107 25.899 1.00 82.12 171 LEU A C 1
ATOM 1311 O O . LEU A 1 171 ? -8.909 4.610 26.981 1.00 82.12 171 LEU A O 1
ATOM 1315 N N . ASP A 1 172 ? -7.942 6.240 25.793 1.00 82.94 172 ASP A N 1
ATOM 1316 C CA . ASP A 1 172 ? -7.429 6.965 26.955 1.00 82.94 172 ASP A CA 1
ATOM 1317 C C . ASP A 1 172 ? -8.558 7.692 27.699 1.00 82.94 172 ASP A C 1
ATOM 1319 O O . ASP A 1 172 ? -8.727 7.509 28.907 1.00 82.94 172 ASP A O 1
ATOM 1323 N N . GLU A 1 173 ? -9.386 8.465 26.984 1.00 77.38 173 GLU A N 1
ATOM 1324 C CA . GLU A 1 173 ? -10.474 9.248 27.589 1.00 77.38 173 GLU A CA 1
ATOM 1325 C C . GLU A 1 173 ? -11.560 8.350 28.192 1.00 77.38 173 GLU A C 1
ATOM 1327 O O . GLU A 1 173 ? -12.010 8.565 29.322 1.00 77.38 173 GLU A O 1
ATOM 1332 N N . ASN A 1 174 ? -11.977 7.311 27.461 1.00 74.25 174 ASN A N 1
ATOM 1333 C CA . ASN A 1 174 ? -13.034 6.421 27.934 1.00 74.25 174 ASN A CA 1
ATOM 1334 C C . ASN A 1 174 ? -12.486 5.244 28.739 1.00 74.25 174 ASN A C 1
ATOM 1336 O O . ASN A 1 174 ? -13.214 4.701 29.563 1.00 74.25 174 ASN A O 1
ATOM 1340 N N . GLY A 1 175 ? -11.222 4.851 28.569 1.00 73.50 175 GLY A N 1
ATOM 1341 C CA . GLY A 1 175 ? -10.653 3.686 29.247 1.00 73.50 175 GLY A CA 1
ATOM 1342 C C . GLY A 1 175 ? -10.629 3.832 30.760 1.00 73.50 175 GLY A C 1
ATOM 1343 O O . GLY A 1 175 ? -10.962 2.874 31.456 1.00 73.50 175 GLY A O 1
ATOM 1344 N N . GLN A 1 176 ? -10.324 5.022 31.288 1.00 76.12 176 GLN A N 1
ATOM 1345 C CA . GLN A 1 176 ? -10.367 5.248 32.735 1.00 76.12 176 GLN A CA 1
ATOM 1346 C C . GLN A 1 176 ? -11.802 5.163 33.272 1.00 76.12 176 GLN A C 1
ATOM 1348 O O . GLN A 1 176 ? -12.049 4.505 34.282 1.00 76.12 176 GLN A O 1
ATOM 1353 N N . THR A 1 177 ? -12.758 5.780 32.573 1.00 76.69 177 THR A N 1
ATOM 1354 C CA . THR A 1 177 ? -14.186 5.722 32.919 1.00 76.69 177 THR A CA 1
ATOM 1355 C C . THR A 1 177 ? -14.697 4.287 32.892 1.00 76.69 177 THR A C 1
ATOM 1357 O O . THR A 1 177 ? -15.305 3.831 33.858 1.00 76.69 177 THR A O 1
ATOM 1360 N N . ILE A 1 178 ? -14.396 3.549 31.823 1.00 77.12 178 ILE A N 1
ATOM 1361 C CA . ILE A 1 178 ? -14.804 2.156 31.658 1.00 77.12 178 ILE A CA 1
ATOM 1362 C C . ILE A 1 178 ? -14.156 1.281 32.736 1.00 77.12 178 ILE A C 1
ATOM 1364 O O . ILE A 1 178 ? -14.852 0.480 33.347 1.00 77.12 178 ILE A O 1
ATOM 1368 N N . THR A 1 179 ? -12.870 1.473 33.047 1.00 78.94 179 THR A N 1
ATOM 1369 C CA . THR A 1 179 ? -12.174 0.728 34.117 1.00 78.94 179 THR A CA 1
ATOM 1370 C C . THR A 1 179 ? -12.807 0.977 35.487 1.00 78.94 179 THR A C 1
ATOM 1372 O O . THR A 1 179 ? -13.013 0.040 36.256 1.00 78.94 179 THR A O 1
ATOM 1375 N N . ASN A 1 180 ? -13.181 2.222 35.786 1.00 80.38 180 ASN A N 1
ATOM 1376 C CA . ASN A 1 180 ? -13.856 2.558 37.038 1.00 80.38 180 ASN A CA 1
ATOM 1377 C C . ASN A 1 180 ? -15.260 1.934 37.110 1.00 80.38 180 ASN A C 1
ATOM 1379 O O . ASN A 1 180 ? -15.642 1.386 38.142 1.00 80.38 180 ASN A O 1
ATOM 1383 N N . VAL A 1 181 ? -16.026 1.987 36.014 1.00 76.81 181 VAL A N 1
ATOM 1384 C CA . VAL A 1 181 ? -17.350 1.349 35.923 1.00 76.81 181 VAL A CA 1
ATOM 1385 C C . VAL A 1 181 ? -17.229 -0.165 36.088 1.00 76.81 181 VAL A C 1
ATOM 1387 O O . VAL A 1 181 ? -17.982 -0.739 36.867 1.00 76.81 181 VAL A O 1
ATOM 1390 N N . LEU A 1 182 ? -16.254 -0.801 35.433 1.00 80.81 182 LEU A N 1
ATOM 1391 C CA . LEU A 1 182 ? -15.962 -2.230 35.577 1.00 80.81 182 LEU A CA 1
ATOM 1392 C C . LEU A 1 182 ? -15.726 -2.609 37.041 1.00 80.81 182 LEU A C 1
ATOM 1394 O O . LEU A 1 182 ? -16.400 -3.502 37.549 1.00 80.81 182 LEU A O 1
ATOM 1398 N N . GLY A 1 183 ? -14.834 -1.891 37.731 1.00 83.50 183 GLY A N 1
ATOM 1399 C CA . GLY A 1 183 ? -14.530 -2.159 39.139 1.00 83.50 183 GLY A CA 1
ATOM 1400 C C . GLY A 1 183 ? -15.733 -1.947 40.065 1.00 83.50 183 GLY A C 1
ATOM 1401 O O . GLY A 1 183 ? -15.969 -2.735 40.985 1.00 83.50 183 GLY A O 1
ATOM 1402 N N . ASN A 1 184 ? -16.547 -0.922 39.799 1.00 80.25 184 ASN A N 1
ATOM 1403 C CA . ASN A 1 184 ? -17.767 -0.667 40.566 1.00 80.25 184 ASN A CA 1
ATOM 1404 C C . ASN A 1 184 ? -18.819 -1.763 40.350 1.00 80.25 184 ASN A C 1
ATOM 1406 O O . ASN A 1 184 ? -19.453 -2.203 41.312 1.00 80.25 184 ASN A O 1
ATOM 1410 N N . VAL A 1 185 ? -19.005 -2.229 39.111 1.00 80.69 185 VAL A N 1
ATOM 1411 C CA . VAL A 1 185 ? -19.946 -3.315 38.803 1.00 80.69 185 VAL A CA 1
ATOM 1412 C C . VAL A 1 185 ? -19.462 -4.628 39.418 1.00 80.69 185 VAL A C 1
ATOM 1414 O O . VAL A 1 185 ? -20.262 -5.322 40.037 1.00 80.69 185 VAL A O 1
ATOM 1417 N N . GLU A 1 186 ? -18.169 -4.942 39.341 1.00 81.62 186 GLU A N 1
ATOM 1418 C CA . GLU A 1 186 ? -17.580 -6.127 39.982 1.00 81.62 186 GLU A CA 1
ATOM 1419 C C . GLU A 1 186 ? -17.795 -6.124 41.507 1.00 81.62 186 GLU A C 1
ATOM 1421 O O . GLU A 1 186 ? -18.266 -7.109 42.087 1.00 81.62 186 GLU A O 1
ATOM 1426 N N . THR A 1 187 ? -17.545 -4.984 42.156 1.00 83.50 187 THR A N 1
ATOM 1427 C CA . THR A 1 187 ? -17.788 -4.801 43.598 1.00 83.50 187 THR A CA 1
ATOM 1428 C C . THR A 1 187 ? -19.270 -4.965 43.941 1.00 83.50 187 THR A C 1
ATOM 1430 O O . THR A 1 187 ? -19.627 -5.622 44.924 1.00 83.50 187 THR A O 1
ATOM 1433 N N . THR A 1 188 ? -20.148 -4.401 43.110 1.00 78.19 188 THR A N 1
ATOM 1434 C CA . THR A 1 188 ? -21.603 -4.483 43.284 1.00 78.19 188 THR A CA 1
ATOM 1435 C C . THR A 1 188 ? -22.096 -5.920 43.145 1.00 78.19 188 THR A C 1
ATOM 1437 O O . THR A 1 188 ? -22.880 -6.373 43.975 1.00 78.19 188 THR A O 1
ATOM 1440 N N . LEU A 1 189 ? -21.612 -6.665 42.146 1.00 80.12 189 LEU A N 1
ATOM 1441 C CA . LEU A 1 189 ? -21.961 -8.073 41.939 1.00 80.12 189 LEU A CA 1
ATOM 1442 C C . LEU A 1 189 ? -21.495 -8.955 43.094 1.00 80.12 189 LEU A C 1
ATOM 1444 O O . LEU A 1 189 ? -22.230 -9.843 43.521 1.00 80.12 189 LEU A O 1
ATOM 1448 N N . THR A 1 190 ? -20.308 -8.682 43.634 1.00 83.44 190 THR A N 1
ATOM 1449 C CA . THR A 1 190 ? -19.788 -9.393 44.808 1.00 83.44 190 THR A CA 1
ATOM 1450 C C . THR A 1 190 ? -20.673 -9.130 46.026 1.00 83.44 190 THR A C 1
ATOM 1452 O O . THR A 1 190 ? -21.209 -10.064 46.616 1.00 83.44 190 THR A O 1
ATOM 1455 N N . THR A 1 191 ? -20.941 -7.854 46.320 1.00 81.81 191 THR A N 1
ATOM 1456 C CA . THR A 1 191 ? -21.809 -7.438 47.436 1.00 81.81 191 THR A CA 1
ATOM 1457 C C . THR A 1 191 ? -23.216 -8.025 47.309 1.00 81.81 191 THR A C 1
ATOM 1459 O O . THR A 1 191 ? -23.829 -8.446 48.292 1.00 81.81 191 THR A O 1
ATOM 1462 N N . PHE A 1 192 ? -23.744 -8.071 46.088 1.00 81.56 192 PHE A N 1
ATOM 1463 C CA . PHE A 1 192 ? -25.032 -8.675 45.793 1.00 81.56 192 PHE A CA 1
ATOM 1464 C C . PHE A 1 192 ? -25.043 -10.181 46.053 1.00 81.56 192 PHE A C 1
ATOM 1466 O O . PHE A 1 192 ? -25.948 -10.669 46.730 1.00 81.56 192 PHE A O 1
ATOM 1473 N N . ASN A 1 193 ? -24.045 -10.909 45.543 1.00 80.62 193 ASN A N 1
ATOM 1474 C CA . ASN A 1 193 ? -23.908 -12.344 45.773 1.00 80.62 193 ASN A CA 1
ATOM 1475 C C . ASN A 1 193 ? -23.844 -12.656 47.274 1.00 80.62 193 ASN A C 1
ATOM 1477 O O . ASN A 1 193 ? -24.578 -13.529 47.739 1.00 80.62 193 ASN A O 1
ATOM 1481 N N . ASP A 1 194 ? -23.061 -11.891 48.036 1.00 82.44 194 ASP A N 1
ATOM 1482 C CA . ASP A 1 194 ? -22.959 -12.034 49.491 1.00 82.44 194 ASP A CA 1
ATOM 1483 C C . ASP A 1 194 ? -24.312 -11.786 50.177 1.00 82.44 194 ASP A C 1
ATOM 1485 O O . ASP A 1 194 ? -24.792 -12.605 50.963 1.00 82.44 194 ASP A O 1
ATOM 1489 N N . THR A 1 195 ? -24.999 -10.704 49.798 1.00 78.25 195 THR A N 1
ATOM 1490 C CA . THR A 1 195 ? -26.329 -10.364 50.331 1.00 78.25 195 THR A CA 1
ATOM 1491 C C . THR A 1 195 ? -27.360 -11.457 50.034 1.00 78.25 195 THR A C 1
ATOM 1493 O O . THR A 1 195 ? -28.227 -11.755 50.855 1.00 78.25 195 THR A O 1
ATOM 1496 N N . MET A 1 196 ? -27.280 -12.082 48.861 1.00 74.44 196 MET A N 1
ATOM 1497 C CA . MET A 1 196 ? -28.175 -13.163 48.453 1.00 74.44 196 MET A CA 1
ATOM 1498 C C . MET A 1 196 ? -27.931 -14.451 49.238 1.00 74.44 196 MET A C 1
ATOM 1500 O O . MET A 1 196 ? -28.887 -15.151 49.594 1.00 74.44 196 MET A O 1
ATOM 1504 N N . VAL A 1 197 ? -26.670 -14.752 49.547 1.00 79.38 197 VAL A N 1
ATOM 1505 C CA . VAL A 1 197 ? -26.301 -15.852 50.445 1.00 79.38 197 VAL A CA 1
ATOM 1506 C C . VAL A 1 197 ? -26.886 -15.610 51.840 1.00 79.38 197 VAL A C 1
ATOM 1508 O O . VAL A 1 197 ? -27.558 -16.495 52.385 1.00 79.38 197 VAL A O 1
ATOM 1511 N N . ASP A 1 198 ? -26.739 -14.395 52.371 1.00 77.56 198 ASP A N 1
ATOM 1512 C CA . ASP A 1 198 ? -27.292 -13.999 53.671 1.00 77.56 198 ASP A CA 1
ATOM 1513 C C . ASP A 1 198 ? -28.824 -14.064 53.696 1.00 77.56 198 ASP A C 1
ATOM 1515 O O . ASP A 1 198 ? -29.423 -14.615 54.630 1.00 77.56 198 ASP A O 1
ATOM 1519 N N . LEU A 1 199 ? -29.483 -13.580 52.642 1.00 73.69 199 LEU A N 1
ATOM 1520 C CA . LEU A 1 199 ? -30.937 -13.608 52.517 1.00 73.69 199 LEU A CA 1
ATOM 1521 C C . LEU A 1 199 ? -31.467 -15.047 52.462 1.00 73.69 199 LEU A C 1
ATOM 1523 O O . LEU A 1 199 ? -32.430 -15.377 53.158 1.00 73.69 199 LEU A O 1
ATOM 1527 N N . ARG A 1 200 ? -30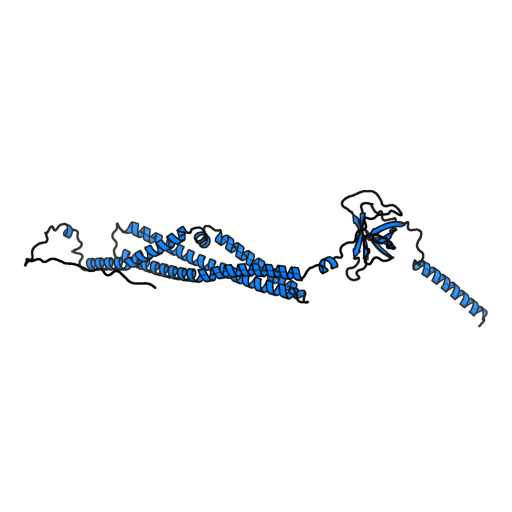.811 -15.935 51.703 1.00 71.31 200 ARG A N 1
ATOM 1528 C CA . ARG A 1 200 ? -31.159 -17.364 51.644 1.00 71.31 200 ARG A CA 1
ATOM 1529 C C . ARG A 1 200 ? -30.999 -18.040 53.007 1.00 71.31 200 ARG A C 1
ATOM 1531 O O . ARG A 1 200 ? -31.857 -18.834 53.392 1.00 71.31 200 ARG A O 1
ATOM 1538 N N . SER A 1 201 ? -29.937 -17.715 53.747 1.00 71.81 201 SER A N 1
ATOM 1539 C CA . SER A 1 201 ? -29.710 -18.256 55.093 1.00 71.81 201 SER A CA 1
ATOM 1540 C C . SER A 1 201 ? -30.793 -17.807 56.086 1.00 71.81 201 SER A C 1
ATOM 1542 O O . SER A 1 201 ? -31.307 -18.622 56.854 1.00 71.81 201 SER A O 1
ATOM 1544 N N . THR A 1 202 ? -31.223 -16.545 55.997 1.00 67.88 202 THR A N 1
ATOM 1545 C CA . THR A 1 202 ? -32.250 -15.959 56.869 1.00 67.88 202 THR A CA 1
ATOM 1546 C C . THR A 1 202 ? -33.644 -16.493 56.541 1.00 67.88 202 THR A C 1
ATOM 1548 O O . THR A 1 202 ? -34.425 -16.806 57.437 1.00 67.88 202 THR A O 1
ATOM 1551 N N . LEU A 1 203 ? -33.969 -16.665 55.259 1.00 67.88 203 LEU A N 1
ATOM 1552 C CA . LEU A 1 203 ? -35.267 -17.199 54.841 1.00 67.88 203 LEU A CA 1
ATOM 1553 C C . LEU A 1 203 ? -35.485 -18.649 55.252 1.00 67.88 203 LEU A C 1
ATOM 1555 O O . LEU A 1 203 ? -36.602 -19.019 55.613 1.00 67.88 203 LEU A O 1
ATOM 1559 N N . ASN A 1 204 ? -34.419 -19.448 55.263 1.00 66.62 204 ASN A N 1
ATOM 1560 C CA . ASN A 1 204 ? -34.468 -20.802 55.803 1.00 66.62 204 ASN A CA 1
ATOM 1561 C C . ASN A 1 204 ? -34.758 -20.816 57.318 1.00 66.62 204 ASN A C 1
ATOM 1563 O O . ASN A 1 204 ? -35.259 -21.818 57.822 1.00 66.62 204 ASN A O 1
ATOM 1567 N N . ALA A 1 205 ? -34.489 -19.718 58.036 1.00 65.31 205 ALA A N 1
ATOM 1568 C CA . ALA A 1 205 ? -34.696 -19.602 59.480 1.00 65.31 205 ALA A CA 1
ATOM 1569 C C . ALA A 1 205 ? -36.082 -19.049 59.893 1.00 65.31 205 ALA A C 1
ATOM 1571 O O . ALA A 1 205 ? -36.493 -19.276 61.028 1.00 65.31 205 ALA A O 1
ATOM 1572 N N . VAL A 1 206 ? -36.816 -18.345 59.013 1.00 59.78 206 VAL A N 1
ATOM 1573 C CA . VAL A 1 206 ? -38.034 -17.562 59.376 1.00 59.78 206 VAL A CA 1
ATOM 1574 C C . VAL A 1 206 ? -39.302 -17.988 58.594 1.00 59.78 206 VAL A C 1
ATOM 1576 O O . VAL A 1 206 ? -40.291 -17.263 58.509 1.00 59.78 206 VAL A O 1
ATOM 1579 N N . ALA A 1 207 ? -39.318 -19.174 57.985 1.00 55.16 207 ALA A N 1
ATOM 1580 C CA . ALA A 1 207 ? -40.309 -19.535 56.965 1.00 55.16 207 ALA A CA 1
ATOM 1581 C C . ALA A 1 207 ? -41.797 -19.469 57.404 1.00 55.16 207 ALA A C 1
ATOM 1583 O O . ALA A 1 207 ? -42.236 -20.174 58.313 1.00 55.16 207 ALA A O 1
ATOM 1584 N N . SER A 1 208 ? -42.605 -18.701 56.654 1.00 59.62 208 SER A N 1
ATOM 1585 C CA . SER A 1 208 ? -44.075 -18.803 56.610 1.00 59.62 208 SER A CA 1
ATOM 1586 C C . SER A 1 208 ? -44.563 -19.092 55.169 1.00 59.62 208 SER A C 1
ATOM 1588 O O . SER A 1 208 ? -44.025 -18.509 54.224 1.00 59.62 208 SER A O 1
ATOM 1590 N N . PRO A 1 209 ? -45.577 -19.965 54.948 1.00 59.34 209 PRO A N 1
ATOM 1591 C CA . PRO A 1 209 ? -45.819 -20.612 53.641 1.00 59.34 209 PRO A CA 1
ATOM 1592 C C . PRO A 1 209 ? -46.268 -19.703 52.483 1.00 59.34 209 PRO A C 1
ATOM 1594 O O . PRO A 1 209 ? -46.148 -20.081 51.325 1.00 59.34 209 PRO A O 1
ATOM 1597 N N . ARG A 1 210 ? -46.821 -18.513 52.761 1.00 57.19 210 ARG A N 1
ATOM 1598 C CA . ARG A 1 210 ? -47.402 -17.628 51.726 1.00 57.19 210 ARG A CA 1
ATOM 1599 C C . ARG A 1 210 ? -46.414 -16.640 51.101 1.00 57.19 210 ARG A C 1
ATOM 1601 O O . ARG A 1 210 ? -46.615 -16.253 49.958 1.00 57.19 210 ARG A O 1
ATOM 1608 N N . ASN A 1 211 ? -45.351 -16.262 51.813 1.00 60.38 211 ASN A N 1
ATOM 1609 C CA . ASN A 1 211 ? -44.314 -15.365 51.283 1.00 60.38 211 ASN A CA 1
ATOM 1610 C C . ASN A 1 211 ? -43.197 -16.123 50.548 1.00 60.38 211 ASN A C 1
ATOM 1612 O O . ASN A 1 211 ? -42.341 -15.496 49.931 1.00 60.38 211 ASN A O 1
ATOM 1616 N N . GLN A 1 212 ? -43.202 -17.459 50.597 1.00 61.09 212 GLN A N 1
ATOM 1617 C CA . GLN A 1 212 ? -42.169 -18.285 49.979 1.00 61.09 212 GLN A CA 1
ATOM 1618 C C . GLN A 1 212 ? -42.226 -18.277 48.452 1.00 61.09 212 GLN A C 1
ATOM 1620 O O . GLN A 1 212 ? -41.169 -18.195 47.852 1.00 61.09 212 GLN A O 1
ATOM 1625 N N . GLU A 1 213 ? -43.398 -18.316 47.813 1.00 61.94 213 GLU A N 1
ATOM 1626 C CA . GLU A 1 213 ? -43.479 -18.533 46.356 1.00 61.94 213 GLU A CA 1
ATOM 1627 C C . GLU A 1 213 ? -42.900 -17.362 45.542 1.00 61.94 213 GLU A C 1
ATOM 1629 O O . GLU A 1 213 ? -41.968 -17.543 44.761 1.00 61.94 213 GLU A O 1
ATOM 1634 N N . ASN A 1 214 ? -43.380 -16.138 45.787 1.00 63.06 214 ASN A N 1
ATOM 1635 C CA . ASN A 1 214 ? -42.917 -14.941 45.069 1.00 63.06 214 ASN A CA 1
ATOM 1636 C C . ASN A 1 214 ? -41.441 -14.629 45.351 1.00 63.06 214 ASN A C 1
ATOM 1638 O O . ASN A 1 214 ? -40.709 -14.156 44.480 1.00 63.06 214 ASN A O 1
ATOM 1642 N N . LEU A 1 215 ? -40.998 -14.891 46.581 1.00 67.50 215 LEU A N 1
ATOM 1643 C CA . LEU A 1 215 ? -39.621 -14.655 46.980 1.00 67.50 215 LEU A CA 1
ATOM 1644 C C . LEU A 1 215 ? -38.701 -15.730 46.401 1.00 67.50 215 LEU A C 1
ATOM 1646 O O . LEU A 1 215 ? -37.637 -15.404 45.901 1.00 67.50 215 LEU A O 1
ATOM 1650 N N . ARG A 1 216 ? -39.133 -16.992 46.374 1.00 68.38 216 ARG A N 1
ATOM 1651 C CA . ARG A 1 216 ? -38.406 -18.103 45.757 1.00 68.38 216 ARG A CA 1
ATOM 1652 C C . ARG A 1 216 ? -38.262 -17.909 44.248 1.00 68.38 216 ARG A C 1
ATOM 1654 O O . ARG A 1 216 ? -37.146 -18.036 43.765 1.00 68.38 216 ARG A O 1
ATOM 1661 N N . GLN A 1 217 ? -39.318 -17.499 43.537 1.00 71.00 217 GLN A N 1
ATOM 1662 C CA . GLN A 1 217 ? -39.221 -17.128 42.116 1.00 71.00 217 GLN A CA 1
ATOM 1663 C C . GLN A 1 217 ? -38.228 -15.985 41.881 1.00 71.00 217 GLN A C 1
ATOM 1665 O O . GLN A 1 217 ? -37.406 -16.050 40.970 1.00 71.00 217 GLN A O 1
ATOM 1670 N N . SER A 1 218 ? -38.269 -14.950 42.723 1.00 67.81 218 SER A N 1
ATOM 1671 C CA . SER A 1 218 ? -37.345 -13.817 42.606 1.00 67.81 218 SER A CA 1
ATOM 1672 C C . SER A 1 218 ? -35.897 -14.251 42.867 1.00 67.81 218 SER A C 1
ATOM 1674 O O . SER A 1 218 ? -35.003 -13.917 42.097 1.00 67.81 218 SER A O 1
ATOM 1676 N N . LEU A 1 219 ? -35.667 -15.060 43.905 1.00 72.75 219 LEU A N 1
ATOM 1677 C CA . LEU A 1 219 ? -34.351 -15.598 44.264 1.00 72.75 219 LEU A CA 1
ATOM 1678 C C . LEU A 1 219 ? -33.803 -16.594 43.228 1.00 72.75 219 LEU A C 1
ATOM 1680 O O . LEU A 1 219 ? -32.589 -16.726 43.113 1.00 72.75 219 LEU A O 1
ATOM 1684 N N . GLU A 1 220 ? -34.666 -17.283 42.477 1.00 76.00 220 GLU A N 1
ATOM 1685 C CA . GLU A 1 220 ? -34.273 -18.177 41.378 1.00 76.00 220 GLU A CA 1
ATOM 1686 C C . GLU A 1 220 ? -33.824 -17.409 40.121 1.00 76.00 220 GLU A C 1
ATOM 1688 O O . GLU A 1 220 ? -32.942 -17.883 39.407 1.00 76.00 220 GLU A O 1
ATOM 1693 N N . ALA A 1 221 ? -34.365 -16.210 39.870 1.00 75.38 221 ALA A N 1
ATOM 1694 C CA . ALA A 1 221 ? -33.985 -15.375 38.724 1.00 75.38 221 ALA A CA 1
ATOM 1695 C C . ALA A 1 221 ? -32.679 -14.583 38.943 1.00 75.38 221 ALA A C 1
ATOM 1697 O O . ALA A 1 221 ? -31.977 -14.240 37.993 1.00 75.38 221 ALA A O 1
ATOM 1698 N N . MET A 1 222 ? -32.319 -14.294 40.194 1.00 73.88 222 MET A N 1
ATOM 1699 C CA . MET A 1 222 ? -31.174 -13.437 40.525 1.00 73.88 222 MET A CA 1
ATOM 1700 C C . MET A 1 222 ? -29.790 -13.964 40.099 1.00 73.88 222 MET A C 1
ATOM 1702 O O . MET A 1 222 ? -29.008 -13.165 39.576 1.00 73.88 222 MET A O 1
ATOM 1706 N N . PRO A 1 223 ? -29.469 -15.268 40.225 1.00 77.25 223 PRO A N 1
ATOM 1707 C CA . PRO A 1 223 ? -28.210 -15.816 39.718 1.00 77.25 223 PRO A CA 1
ATOM 1708 C C . PRO A 1 223 ? -28.033 -15.624 38.208 1.00 77.25 223 PRO A C 1
ATOM 1710 O O . PRO A 1 223 ? -26.914 -15.429 37.746 1.00 77.25 223 PRO A O 1
ATOM 1713 N N . GLN A 1 224 ? -29.128 -15.640 37.439 1.00 76.00 224 GLN A N 1
ATOM 1714 C CA . GLN A 1 224 ? -29.079 -15.431 35.989 1.00 76.00 224 GLN A CA 1
ATOM 1715 C C . GLN A 1 224 ? -28.695 -13.989 35.646 1.00 76.00 224 GLN A C 1
ATOM 1717 O O . GLN A 1 224 ? -27.899 -13.769 34.741 1.00 76.00 224 GLN A O 1
ATOM 1722 N N . ILE A 1 225 ? -29.210 -13.011 36.399 1.00 76.44 225 ILE A N 1
ATOM 1723 C CA . ILE A 1 225 ? -28.869 -11.591 36.224 1.00 76.44 225 ILE A CA 1
ATOM 1724 C C . ILE A 1 225 ? -27.402 -11.344 36.588 1.00 76.44 225 ILE A C 1
ATOM 1726 O O . ILE A 1 225 ? -26.694 -10.669 35.844 1.00 76.44 225 ILE A O 1
ATOM 1730 N N . ALA A 1 226 ? -26.933 -11.910 37.705 1.00 76.88 226 ALA A N 1
ATOM 1731 C CA . ALA A 1 226 ? -25.534 -11.797 38.114 1.00 76.88 226 ALA A CA 1
ATOM 1732 C C . ALA A 1 226 ? -24.586 -12.451 37.096 1.00 76.88 226 ALA A C 1
ATOM 1734 O O . ALA A 1 226 ? -23.569 -11.856 36.745 1.00 76.88 226 ALA A O 1
ATOM 1735 N N . GLY A 1 227 ? -24.950 -13.629 36.576 1.00 80.25 227 GLY A N 1
ATOM 1736 C CA . GLY A 1 227 ? -24.215 -14.302 35.504 1.00 80.25 227 GLY A CA 1
ATOM 1737 C C . GLY A 1 227 ? -24.160 -13.465 34.227 1.00 80.25 227 GLY A C 1
ATOM 1738 O O . GLY A 1 227 ? -23.075 -13.186 33.732 1.00 80.25 227 GLY A O 1
ATOM 1739 N N . ALA A 1 228 ? -25.303 -12.957 33.756 1.00 76.88 228 ALA A N 1
ATOM 1740 C CA . ALA A 1 228 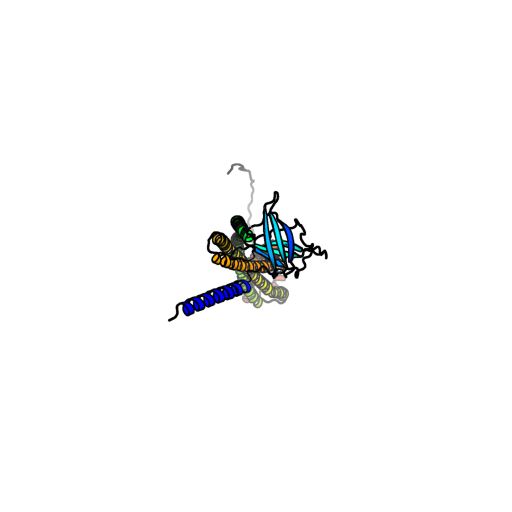? -25.362 -12.099 32.572 1.00 76.88 228 ALA A CA 1
ATOM 1741 C C . ALA A 1 228 ? -24.531 -10.813 32.733 1.00 76.88 228 ALA A C 1
ATOM 1743 O O . ALA A 1 228 ? -23.865 -10.376 31.793 1.00 76.88 228 ALA A O 1
ATOM 1744 N N . ALA A 1 229 ? -24.529 -10.212 33.925 1.00 77.56 229 ALA A N 1
ATOM 1745 C CA . ALA A 1 229 ? -23.691 -9.058 34.227 1.00 77.56 229 ALA A CA 1
ATOM 1746 C C . ALA A 1 229 ? -22.197 -9.422 34.223 1.00 77.56 229 ALA A C 1
ATOM 1748 O O . ALA A 1 229 ? -21.394 -8.679 33.668 1.00 77.56 229 ALA A O 1
ATOM 1749 N N . GLN A 1 230 ? -21.816 -10.575 34.777 1.00 79.50 230 GLN A N 1
ATOM 1750 C CA . GLN A 1 230 ? -20.432 -11.046 34.745 1.00 79.50 230 GLN A CA 1
ATOM 1751 C C . GLN A 1 230 ? -19.961 -11.352 33.315 1.00 79.50 230 GLN A C 1
ATOM 1753 O O . GLN A 1 230 ? -18.875 -10.919 32.928 1.00 79.50 230 GLN A O 1
ATOM 1758 N N . ASP A 1 231 ? -20.796 -12.000 32.503 1.00 80.00 231 ASP A N 1
ATOM 1759 C CA . ASP A 1 231 ? -20.526 -12.253 31.083 1.00 80.00 231 ASP A CA 1
ATOM 1760 C C . ASP A 1 231 ? -20.343 -10.937 30.310 1.00 80.00 231 ASP A C 1
ATOM 1762 O O . ASP A 1 231 ? -19.406 -10.789 29.525 1.00 80.00 231 ASP A O 1
ATOM 1766 N N . THR A 1 232 ? -21.185 -9.941 30.599 1.00 76.25 232 THR A N 1
ATOM 1767 C CA . THR A 1 232 ? -21.082 -8.578 30.051 1.00 76.25 232 THR A CA 1
ATOM 1768 C C . THR A 1 232 ? -19.731 -7.939 30.401 1.00 76.25 232 THR A C 1
ATOM 1770 O O . THR A 1 232 ? -19.079 -7.368 29.526 1.00 76.25 232 THR A O 1
ATOM 1773 N N . LEU A 1 233 ? -19.264 -8.059 31.652 1.00 80.00 233 LEU A N 1
ATOM 1774 C CA . LEU A 1 233 ? -17.954 -7.539 32.072 1.00 80.00 233 LEU A CA 1
ATOM 1775 C C . LEU A 1 233 ? -16.799 -8.220 31.326 1.00 80.00 233 LEU A C 1
ATOM 1777 O O . LEU A 1 233 ? -15.861 -7.549 30.890 1.00 80.00 233 LEU A O 1
ATOM 1781 N N . VAL A 1 234 ? -16.872 -9.542 31.149 1.00 83.75 234 VAL A N 1
ATOM 1782 C CA . VAL A 1 234 ? -15.867 -10.311 30.400 1.00 83.75 234 VAL A CA 1
ATOM 1783 C C . VAL A 1 234 ? -15.819 -9.858 28.941 1.00 83.75 234 VAL A C 1
ATOM 1785 O O . VAL A 1 234 ? -14.735 -9.565 28.432 1.00 83.75 234 VAL A O 1
ATOM 1788 N N . GLN A 1 235 ? -16.974 -9.733 28.282 1.00 79.31 235 GLN A N 1
ATOM 1789 C CA . GLN A 1 235 ? -17.054 -9.258 26.898 1.00 79.31 235 GLN A CA 1
ATOM 1790 C C . GLN A 1 235 ? -16.535 -7.823 26.746 1.00 79.31 235 GLN A C 1
ATOM 1792 O O . GLN A 1 235 ? -15.826 -7.515 25.785 1.00 79.31 235 GLN A O 1
ATOM 1797 N N . MET A 1 236 ? -16.822 -6.943 27.708 1.00 79.12 236 MET A N 1
ATOM 1798 C CA . MET A 1 236 ? -16.323 -5.571 27.671 1.00 79.12 236 MET A CA 1
ATOM 1799 C C . MET A 1 236 ? -14.795 -5.525 27.819 1.00 79.12 236 MET A C 1
ATOM 1801 O O . MET A 1 236 ? -14.132 -4.822 27.059 1.00 79.12 236 MET A O 1
ATOM 1805 N N . ASN A 1 237 ? -14.214 -6.336 28.711 1.00 82.38 237 ASN A N 1
ATOM 1806 C CA . ASN A 1 237 ? -12.758 -6.475 28.836 1.00 82.38 237 ASN A CA 1
ATOM 1807 C C . ASN A 1 237 ? -12.100 -7.005 27.552 1.00 82.38 237 ASN A C 1
ATOM 1809 O O . ASN A 1 237 ? -11.073 -6.476 27.124 1.00 82.38 237 ASN A O 1
ATOM 1813 N N . GLN A 1 238 ? -12.695 -8.016 26.913 1.00 83.56 238 GLN A N 1
ATOM 1814 C CA . GLN A 1 238 ? -12.219 -8.541 25.628 1.00 83.56 238 GLN A CA 1
ATOM 1815 C C . GLN A 1 238 ? -12.276 -7.480 24.529 1.00 83.56 238 GLN A C 1
ATOM 1817 O O . GLN A 1 238 ? -11.340 -7.342 23.743 1.00 83.56 238 GLN A O 1
ATOM 1822 N N . THR A 1 239 ? -13.342 -6.684 24.512 1.00 79.56 239 THR A N 1
ATOM 1823 C CA . THR A 1 239 ? -13.486 -5.600 23.547 1.00 79.56 239 THR A CA 1
ATOM 1824 C C . THR A 1 239 ? -12.410 -4.533 23.751 1.00 79.56 239 THR A C 1
ATOM 1826 O O . THR A 1 239 ? -11.733 -4.153 22.798 1.00 79.56 239 THR A O 1
ATOM 1829 N N . LEU A 1 240 ? -12.185 -4.082 24.989 1.00 82.19 240 LEU A N 1
ATOM 1830 C CA . LEU A 1 240 ? -11.116 -3.125 25.296 1.00 82.19 240 LEU A CA 1
ATOM 1831 C C . LEU A 1 240 ? -9.739 -3.644 24.869 1.00 82.19 240 LEU A C 1
ATOM 1833 O O . LEU A 1 240 ? -8.917 -2.871 24.380 1.00 82.19 240 LEU A O 1
ATOM 1837 N N . ALA A 1 241 ? -9.488 -4.945 25.032 1.00 85.12 241 ALA A N 1
ATOM 1838 C CA . ALA A 1 241 ? -8.263 -5.574 24.556 1.00 85.12 241 ALA A CA 1
ATOM 1839 C C . ALA A 1 241 ? -8.155 -5.529 23.021 1.00 85.12 241 ALA A C 1
ATOM 1841 O O . ALA A 1 241 ? -7.108 -5.139 22.512 1.00 85.12 241 ALA A O 1
ATOM 1842 N N . ALA A 1 242 ? -9.235 -5.833 22.293 1.00 84.94 242 ALA A N 1
ATOM 1843 C CA . ALA A 1 242 ? -9.263 -5.761 20.829 1.00 84.94 242 ALA A CA 1
ATOM 1844 C C . ALA A 1 242 ? -9.007 -4.335 20.308 1.00 84.94 242 ALA A C 1
ATOM 1846 O O . ALA A 1 242 ? -8.223 -4.146 19.379 1.00 84.94 242 ALA A O 1
ATOM 1847 N N . PHE A 1 243 ? -9.596 -3.316 20.943 1.00 84.38 243 PHE A N 1
ATOM 1848 C CA . PHE A 1 243 ? -9.310 -1.917 20.608 1.00 84.38 243 PHE A CA 1
ATOM 1849 C C . PHE A 1 243 ? -7.837 -1.556 20.853 1.00 84.38 243 PHE A C 1
ATOM 1851 O O . PHE A 1 243 ? -7.220 -0.908 20.007 1.00 84.38 243 PHE A O 1
ATOM 1858 N N . LYS A 1 244 ? -7.255 -1.980 21.986 1.00 87.00 244 LYS A N 1
ATOM 1859 C CA . LYS A 1 244 ? -5.827 -1.764 22.286 1.00 87.00 244 LYS A CA 1
ATOM 1860 C C . LYS A 1 244 ? -4.918 -2.451 21.269 1.00 87.00 244 LYS A C 1
ATOM 1862 O O . LYS A 1 244 ? -3.910 -1.878 20.874 1.00 87.00 244 LYS A O 1
ATOM 1867 N N . GLU A 1 245 ? -5.276 -3.652 20.827 1.00 89.56 245 GLU A N 1
ATOM 1868 C CA . GLU A 1 245 ? -4.534 -4.377 19.795 1.00 89.56 245 GLU A CA 1
ATOM 1869 C C . GLU A 1 245 ? -4.547 -3.617 18.462 1.00 89.56 245 GLU A C 1
ATOM 1871 O O . GLU A 1 245 ? -3.491 -3.402 17.875 1.00 89.56 245 GLU A O 1
ATOM 1876 N N . VAL A 1 246 ? -5.713 -3.129 18.023 1.00 88.94 246 VAL A N 1
ATOM 1877 C CA . VAL A 1 246 ? -5.839 -2.277 16.825 1.00 88.94 246 VAL A CA 1
ATOM 1878 C C . VAL A 1 246 ? -5.002 -1.001 16.953 1.00 88.94 246 VAL A C 1
ATOM 1880 O O . VAL A 1 246 ? -4.336 -0.612 15.994 1.00 88.94 246 VAL A O 1
ATOM 1883 N N . ALA A 1 247 ? -5.004 -0.359 18.126 1.00 88.69 247 ALA A N 1
ATOM 1884 C CA . ALA A 1 247 ? -4.212 0.843 18.380 1.00 88.69 247 ALA A CA 1
ATOM 1885 C C . ALA A 1 247 ? -2.702 0.577 18.260 1.00 88.69 247 ALA A C 1
ATOM 1887 O O . ALA A 1 247 ? -1.995 1.319 17.575 1.00 88.69 247 ALA A O 1
ATOM 1888 N N . ASN A 1 248 ? -2.224 -0.505 18.880 1.00 90.06 248 ASN A N 1
ATOM 1889 C CA . ASN A 1 248 ? -0.820 -0.908 18.829 1.00 90.06 248 ASN A CA 1
ATOM 1890 C C . ASN A 1 248 ? -0.393 -1.272 17.403 1.00 90.06 248 ASN A C 1
ATOM 1892 O O . ASN A 1 248 ? 0.646 -0.814 16.936 1.00 90.06 248 ASN A O 1
ATOM 1896 N N . GLU A 1 249 ? -1.215 -2.039 16.686 1.00 90.75 249 GLU A N 1
ATOM 1897 C CA . GLU A 1 249 ? -0.926 -2.457 15.314 1.00 90.75 249 GLU A CA 1
ATOM 1898 C C . GLU A 1 249 ? -0.864 -1.254 14.358 1.00 90.75 249 GLU A C 1
ATOM 1900 O O . GLU A 1 249 ? 0.027 -1.158 13.512 1.00 90.75 249 GLU A O 1
ATOM 1905 N N . ALA A 1 250 ? -1.769 -0.284 14.536 1.00 89.19 250 ALA A N 1
ATOM 1906 C CA . ALA A 1 250 ? -1.728 0.975 13.803 1.00 89.19 250 ALA A CA 1
ATOM 1907 C C . ALA A 1 250 ? -0.433 1.756 14.090 1.00 89.19 250 ALA A C 1
ATOM 1909 O O . ALA A 1 250 ? 0.149 2.326 13.168 1.00 89.19 250 ALA A O 1
ATOM 1910 N N . GLN A 1 251 ? 0.060 1.751 15.334 1.00 89.12 251 GLN A N 1
ATOM 1911 C CA . GLN A 1 251 ? 1.339 2.372 15.683 1.00 89.12 251 GLN A CA 1
ATOM 1912 C C . GLN A 1 251 ? 2.530 1.656 15.034 1.00 89.12 251 GLN A C 1
ATOM 1914 O O . GLN A 1 251 ? 3.440 2.322 14.544 1.00 89.12 251 GLN A O 1
ATOM 1919 N N . THR A 1 252 ? 2.524 0.324 14.978 1.00 91.62 252 THR A N 1
ATOM 1920 C CA . THR A 1 252 ? 3.566 -0.445 14.284 1.00 91.62 252 THR A CA 1
ATOM 1921 C C . THR A 1 252 ? 3.597 -0.123 12.791 1.00 91.62 252 THR A C 1
ATOM 1923 O O . THR A 1 252 ? 4.669 0.115 12.243 1.00 91.62 252 THR A O 1
ATOM 1926 N N . ILE A 1 253 ? 2.439 -0.026 12.130 1.00 90.56 253 ILE A N 1
ATOM 1927 C CA . ILE A 1 253 ? 2.377 0.363 10.711 1.00 90.56 253 ILE A CA 1
ATOM 1928 C C . ILE A 1 253 ? 2.980 1.751 10.489 1.00 90.56 253 ILE A C 1
ATOM 1930 O O . ILE A 1 253 ? 3.670 1.949 9.496 1.00 90.56 253 ILE A O 1
ATOM 1934 N N . LEU A 1 254 ? 2.783 2.701 11.406 1.00 90.00 254 LEU A N 1
ATOM 1935 C CA . LEU A 1 254 ? 3.395 4.030 11.290 1.00 90.00 254 LEU A CA 1
ATOM 1936 C C . LEU A 1 254 ? 4.917 3.992 11.303 1.00 90.00 254 LEU A C 1
ATOM 1938 O O . LEU A 1 254 ? 5.544 4.737 10.553 1.00 90.00 254 LEU A O 1
ATOM 1942 N N . VAL A 1 255 ? 5.495 3.133 12.142 1.00 91.62 255 VAL A N 1
ATOM 1943 C CA . VAL A 1 255 ? 6.944 2.921 12.181 1.00 91.62 255 VAL A CA 1
ATOM 1944 C C . VAL A 1 255 ? 7.409 2.317 10.858 1.00 91.62 255 VAL A C 1
ATOM 1946 O O . VAL A 1 255 ? 8.263 2.905 10.203 1.00 91.62 255 VAL A O 1
ATOM 1949 N N . ASN A 1 256 ? 6.764 1.245 10.394 1.00 90.56 256 ASN A N 1
ATOM 1950 C CA . ASN A 1 256 ? 7.116 0.589 9.133 1.00 90.56 256 ASN A CA 1
ATOM 1951 C C . ASN A 1 256 ? 6.980 1.510 7.908 1.00 90.56 256 ASN A C 1
ATOM 1953 O O . ASN A 1 256 ? 7.803 1.470 7.000 1.00 90.56 256 ASN A O 1
ATOM 1957 N N . VAL A 1 257 ? 5.941 2.348 7.867 1.00 90.00 257 VAL A N 1
ATOM 1958 C CA . VAL A 1 257 ? 5.716 3.312 6.779 1.00 90.00 257 VAL A CA 1
ATOM 1959 C C . VAL A 1 257 ? 6.796 4.396 6.783 1.00 90.00 257 VAL A C 1
ATOM 1961 O O . VAL A 1 257 ? 7.262 4.795 5.715 1.00 90.00 257 VAL A O 1
ATOM 1964 N N . ALA A 1 258 ? 7.227 4.853 7.962 1.00 88.38 258 ALA A N 1
ATOM 1965 C CA . ALA A 1 258 ? 8.348 5.780 8.079 1.00 88.38 258 ALA A CA 1
ATOM 1966 C C . ALA A 1 258 ? 9.669 5.127 7.637 1.00 88.38 258 ALA A C 1
ATOM 1968 O O . ALA A 1 258 ? 10.412 5.724 6.863 1.00 88.38 258 ALA A O 1
ATOM 1969 N N . GLU A 1 259 ? 9.929 3.890 8.061 1.00 89.44 259 GLU A N 1
ATOM 1970 C CA . GLU A 1 259 ? 11.105 3.113 7.650 1.00 89.44 259 GLU A CA 1
ATOM 1971 C C . GLU A 1 259 ? 11.123 2.851 6.143 1.00 89.44 259 GLU A C 1
ATOM 1973 O O . GLU A 1 259 ? 12.163 2.988 5.508 1.00 89.44 259 GLU A O 1
ATOM 1978 N N . LEU A 1 260 ? 9.972 2.547 5.537 1.00 89.62 260 LEU A N 1
ATOM 1979 C CA . LEU A 1 260 ? 9.846 2.400 4.090 1.00 89.62 260 LEU A CA 1
ATOM 1980 C C . LEU A 1 260 ? 10.170 3.709 3.358 1.00 89.62 260 LEU A C 1
ATOM 1982 O O . LEU A 1 260 ? 10.880 3.693 2.352 1.00 89.62 260 LEU A O 1
ATOM 1986 N N . ALA A 1 261 ? 9.664 4.841 3.855 1.00 87.06 261 ALA A N 1
ATOM 1987 C CA . ALA A 1 261 ? 9.950 6.147 3.272 1.00 87.06 261 ALA A CA 1
ATOM 1988 C C . ALA A 1 261 ? 11.449 6.486 3.326 1.00 87.06 261 ALA A C 1
ATOM 1990 O O . ALA A 1 261 ? 11.969 7.044 2.363 1.00 87.06 261 ALA A O 1
ATOM 1991 N N . GLU A 1 262 ? 12.145 6.126 4.408 1.00 86.50 262 GLU A N 1
ATOM 1992 C CA . GLU A 1 262 ? 13.600 6.289 4.525 1.00 86.50 262 GLU A CA 1
ATOM 1993 C C . GLU A 1 262 ? 14.370 5.292 3.645 1.00 86.50 262 GLU A C 1
ATOM 1995 O O . GLU A 1 262 ? 15.285 5.695 2.930 1.00 86.50 262 GLU A O 1
ATOM 2000 N N . ALA A 1 263 ? 13.961 4.021 3.601 1.00 87.50 263 ALA A N 1
ATOM 2001 C CA . ALA A 1 263 ? 14.598 2.997 2.772 1.00 87.50 263 ALA A CA 1
ATOM 2002 C C . ALA A 1 263 ? 14.571 3.368 1.281 1.00 87.50 263 ALA A C 1
ATOM 2004 O O . ALA A 1 263 ? 15.554 3.169 0.576 1.00 87.50 263 ALA A O 1
ATOM 2005 N N . MET A 1 264 ? 13.479 3.973 0.794 1.00 83.31 264 MET A N 1
ATOM 2006 C CA . MET A 1 264 ? 13.399 4.443 -0.597 1.00 83.31 264 MET A CA 1
ATOM 2007 C C . MET A 1 264 ? 14.285 5.659 -0.902 1.00 83.31 264 MET A C 1
ATOM 2009 O O . MET A 1 264 ? 14.505 5.970 -2.072 1.00 83.31 264 MET A O 1
ATOM 2013 N N . ARG A 1 265 ? 14.768 6.370 0.124 1.00 83.38 265 ARG A N 1
ATOM 2014 C CA . ARG A 1 265 ? 15.764 7.446 -0.021 1.00 83.38 265 ARG A CA 1
ATOM 2015 C C . ARG A 1 265 ? 17.191 6.905 -0.003 1.00 83.38 265 ARG A C 1
ATOM 2017 O O . ARG A 1 265 ? 18.097 7.607 -0.447 1.00 83.38 265 ARG A O 1
ATOM 2024 N N . GLY A 1 266 ? 17.388 5.711 0.551 1.00 77.31 266 GLY A N 1
ATOM 2025 C CA . GLY A 1 266 ? 18.665 5.011 0.575 1.00 77.31 266 GLY A CA 1
ATOM 2026 C C . GLY A 1 266 ? 19.007 4.373 -0.772 1.00 77.31 266 GLY A C 1
ATOM 2027 O O . GLY A 1 266 ? 18.150 4.158 -1.625 1.00 77.31 266 GLY A O 1
ATOM 2028 N N . GLU A 1 267 ? 20.284 4.045 -0.965 1.00 68.81 267 GLU A N 1
ATOM 2029 C CA . GLU A 1 267 ? 20.765 3.339 -2.164 1.00 68.81 267 GLU A CA 1
ATOM 2030 C C . GLU A 1 267 ? 20.581 1.806 -2.063 1.00 68.81 267 GLU A C 1
ATOM 2032 O O . GLU A 1 267 ? 20.839 1.072 -3.020 1.00 68.81 267 GLU A O 1
ATOM 2037 N N . GLU A 1 268 ? 20.104 1.297 -0.921 1.00 69.81 268 GLU A N 1
ATOM 2038 C CA . GLU A 1 268 ? 19.983 -0.134 -0.634 1.00 69.81 268 GLU A CA 1
ATOM 2039 C C . GLU A 1 268 ? 18.603 -0.694 -1.016 1.00 69.81 268 GLU A C 1
ATOM 2041 O O . GLU A 1 268 ? 17.699 -0.865 -0.201 1.00 69.81 268 GLU A O 1
ATOM 2046 N N . GLY A 1 269 ? 18.441 -1.060 -2.291 1.00 67.94 269 GLY A N 1
ATOM 2047 C CA . GLY A 1 269 ? 17.178 -1.610 -2.807 1.00 67.94 269 GLY A CA 1
ATOM 2048 C C . GLY A 1 269 ? 16.692 -2.909 -2.134 1.00 67.94 269 GLY A C 1
ATOM 2049 O O . GLY A 1 269 ? 15.511 -3.241 -2.243 1.00 67.94 269 GLY A O 1
ATOM 2050 N N . GLN A 1 270 ? 17.561 -3.648 -1.429 1.00 74.38 270 GLN A N 1
ATOM 2051 C CA . GLN A 1 270 ? 17.155 -4.824 -0.643 1.00 74.38 270 GLN A CA 1
ATOM 2052 C C . GLN A 1 270 ? 16.376 -4.446 0.623 1.00 74.38 270 GLN A C 1
ATOM 2054 O O . GLN A 1 270 ? 15.433 -5.157 0.972 1.00 74.38 270 GLN A O 1
ATOM 2059 N N . GLU A 1 271 ? 16.706 -3.322 1.263 1.00 79.56 271 GLU A N 1
ATOM 2060 C CA . GLU A 1 271 ? 15.995 -2.843 2.453 1.00 79.56 271 GLU A CA 1
ATOM 2061 C C . GLU A 1 271 ? 14.565 -2.418 2.099 1.00 79.56 271 GLU A C 1
ATOM 2063 O O . GLU A 1 271 ? 13.623 -2.743 2.817 1.00 79.56 271 GLU A O 1
ATOM 2068 N N . VAL A 1 272 ? 14.370 -1.802 0.927 1.00 86.00 272 VAL A N 1
ATOM 2069 C CA . VAL A 1 272 ? 13.042 -1.398 0.434 1.00 86.00 272 VAL A CA 1
ATOM 2070 C C . VAL A 1 272 ? 12.098 -2.594 0.309 1.00 86.00 272 VAL A C 1
ATOM 2072 O O . VAL A 1 272 ? 10.952 -2.529 0.753 1.00 86.00 272 VAL A O 1
ATOM 2075 N N . LEU A 1 273 ? 12.561 -3.703 -0.278 1.00 82.88 273 LEU A N 1
ATOM 2076 C CA . LEU A 1 273 ? 11.725 -4.894 -0.466 1.00 82.88 273 LEU A CA 1
ATOM 2077 C C . LEU A 1 273 ? 11.314 -5.526 0.869 1.00 82.88 273 LEU A C 1
ATOM 2079 O O . LEU A 1 273 ? 10.170 -5.968 1.002 1.00 82.88 273 LEU A O 1
ATOM 2083 N N . GLN A 1 274 ? 12.216 -5.533 1.852 1.00 87.44 274 GLN A N 1
ATOM 2084 C CA . GLN A 1 274 ? 11.926 -6.029 3.195 1.00 87.44 274 GLN A CA 1
ATOM 2085 C C . GLN A 1 274 ? 10.908 -5.125 3.909 1.00 87.44 274 GLN A C 1
ATOM 2087 O O . GLN A 1 274 ? 9.878 -5.615 4.371 1.00 87.44 274 GLN A O 1
ATOM 2092 N N . SER A 1 275 ? 11.113 -3.805 3.886 1.00 87.75 275 SER A N 1
ATOM 2093 C CA . SER A 1 275 ? 10.192 -2.834 4.493 1.00 87.75 275 SER A CA 1
ATOM 2094 C C . SER A 1 275 ? 8.791 -2.880 3.876 1.00 87.75 275 SER A C 1
ATOM 2096 O O . SER A 1 275 ? 7.788 -2.759 4.587 1.00 87.75 275 SER A O 1
ATOM 2098 N N . ILE A 1 276 ? 8.681 -3.109 2.560 1.00 88.44 276 ILE A N 1
ATOM 2099 C CA . ILE A 1 276 ? 7.386 -3.328 1.892 1.00 88.44 276 ILE A CA 1
ATOM 2100 C C . ILE A 1 276 ? 6.716 -4.600 2.420 1.00 88.44 276 ILE A C 1
ATOM 2102 O O . ILE A 1 276 ? 5.524 -4.572 2.740 1.00 88.44 276 ILE A O 1
ATOM 2106 N N . ALA A 1 277 ? 7.454 -5.709 2.516 1.00 88.69 277 ALA A N 1
ATOM 2107 C CA . ALA A 1 277 ? 6.916 -6.983 2.989 1.00 88.69 277 ALA A CA 1
ATOM 2108 C C . ALA A 1 277 ? 6.412 -6.890 4.441 1.00 88.69 277 ALA A C 1
ATOM 2110 O O . ALA A 1 277 ? 5.310 -7.361 4.750 1.00 88.69 277 ALA A O 1
ATOM 2111 N N . ASP A 1 278 ? 7.170 -6.222 5.309 1.00 90.06 278 ASP A N 1
ATOM 2112 C CA . ASP A 1 278 ? 6.808 -6.024 6.712 1.00 90.06 278 ASP A CA 1
ATOM 2113 C C . ASP A 1 278 ? 5.590 -5.101 6.850 1.00 90.06 278 ASP A C 1
ATOM 2115 O O . ASP A 1 278 ? 4.646 -5.408 7.584 1.00 90.06 278 ASP A O 1
ATOM 2119 N N . THR A 1 279 ? 5.551 -4.003 6.087 1.00 88.75 279 THR A N 1
ATOM 2120 C CA . THR A 1 279 ? 4.385 -3.104 6.028 1.00 88.75 279 THR A CA 1
ATOM 2121 C C . THR A 1 279 ? 3.131 -3.852 5.579 1.00 88.75 279 THR A C 1
ATOM 2123 O O . THR A 1 279 ? 2.087 -3.747 6.224 1.00 88.75 279 THR A O 1
ATOM 2126 N N . LEU A 1 280 ? 3.219 -4.651 4.511 1.00 88.19 280 LEU A N 1
ATOM 2127 C CA . LEU A 1 280 ? 2.077 -5.395 3.977 1.00 88.19 280 LEU A CA 1
ATOM 2128 C C . LEU A 1 280 ? 1.546 -6.424 4.981 1.00 88.19 280 LEU A C 1
ATOM 2130 O O . LEU A 1 280 ? 0.333 -6.544 5.158 1.00 88.19 280 LEU A O 1
ATOM 2134 N N . THR A 1 281 ? 2.444 -7.131 5.667 1.00 92.38 281 THR A N 1
ATOM 2135 C CA . THR A 1 281 ? 2.081 -8.116 6.694 1.00 92.38 281 THR A CA 1
ATOM 2136 C C . THR A 1 281 ? 1.331 -7.458 7.854 1.00 92.38 281 THR A C 1
ATOM 2138 O O . THR A 1 281 ? 0.296 -7.963 8.297 1.00 92.38 281 THR A O 1
ATOM 2141 N N . ASN A 1 282 ? 1.804 -6.302 8.322 1.00 89.19 282 ASN A N 1
ATOM 2142 C CA . ASN A 1 282 ? 1.158 -5.575 9.413 1.00 89.19 282 ASN A CA 1
ATOM 2143 C C . ASN A 1 282 ? -0.185 -4.969 8.977 1.00 89.19 282 ASN A C 1
ATOM 2145 O O . ASN A 1 282 ? -1.171 -5.068 9.703 1.00 89.19 282 ASN A O 1
ATOM 2149 N N . VAL A 1 283 ? -0.290 -4.447 7.749 1.00 90.88 283 VAL A N 1
ATOM 2150 C CA . VAL A 1 283 ? -1.570 -3.977 7.184 1.00 90.88 283 VAL A CA 1
ATOM 2151 C C . VAL A 1 283 ? -2.594 -5.112 7.081 1.00 90.88 283 VAL A C 1
ATOM 2153 O O . VAL A 1 283 ? -3.769 -4.906 7.395 1.00 90.88 283 VAL A O 1
ATOM 2156 N N . GLN A 1 284 ? -2.179 -6.319 6.687 1.00 89.31 284 GLN A N 1
ATOM 2157 C CA . GLN A 1 284 ? -3.060 -7.493 6.661 1.00 89.31 284 GLN A CA 1
ATOM 2158 C C . GLN A 1 284 ? -3.559 -7.858 8.063 1.00 89.31 284 GLN A C 1
ATOM 2160 O O . GLN A 1 284 ? -4.752 -8.117 8.243 1.00 89.31 284 GLN A O 1
ATOM 2165 N N . ARG A 1 285 ? -2.672 -7.832 9.066 1.00 91.00 285 ARG A N 1
ATOM 2166 C CA . ARG A 1 285 ? -3.031 -8.094 10.466 1.00 91.00 285 ARG A CA 1
ATOM 2167 C C . ARG A 1 285 ? -4.000 -7.044 11.003 1.00 91.00 285 ARG A C 1
ATOM 2169 O O . ARG A 1 285 ? -5.049 -7.410 11.531 1.00 91.00 285 ARG A O 1
ATOM 2176 N N . LEU A 1 286 ? -3.714 -5.759 10.780 1.00 89.75 286 LEU A N 1
ATOM 2177 C CA . LEU A 1 286 ? -4.614 -4.664 11.143 1.00 89.75 286 LEU A CA 1
ATOM 2178 C C . LEU A 1 286 ? -5.980 -4.831 10.472 1.00 89.75 286 LEU A C 1
ATOM 2180 O O . LEU A 1 286 ? -7.000 -4.702 11.138 1.00 89.75 286 LEU A O 1
ATOM 2184 N N . SER A 1 287 ? -6.013 -5.159 9.181 1.00 90.06 287 SER A N 1
ATOM 2185 C CA . SER A 1 287 ? -7.266 -5.358 8.441 1.00 90.06 287 SER A CA 1
ATOM 2186 C C . SER A 1 287 ? -8.094 -6.503 9.026 1.00 90.06 287 SER A C 1
ATOM 2188 O O . SER A 1 287 ? -9.302 -6.362 9.202 1.00 90.06 287 SER A O 1
ATOM 2190 N N . ALA A 1 288 ? -7.455 -7.617 9.390 1.00 90.00 288 ALA A N 1
ATOM 2191 C CA . ALA A 1 288 ? -8.127 -8.731 10.051 1.00 90.00 288 ALA A CA 1
ATOM 2192 C C . ALA A 1 288 ? -8.663 -8.342 11.440 1.00 90.00 288 ALA A C 1
ATOM 2194 O O . ALA A 1 288 ? -9.767 -8.743 11.810 1.00 90.00 288 ALA A O 1
ATOM 2195 N N . ASN A 1 289 ? -7.908 -7.549 12.202 1.00 88.50 289 ASN A N 1
ATOM 2196 C CA . ASN A 1 289 ? -8.325 -7.062 13.516 1.00 88.50 289 ASN A CA 1
ATOM 2197 C C . ASN A 1 289 ? -9.493 -6.070 13.399 1.00 88.50 289 ASN A C 1
ATOM 2199 O O . ASN A 1 289 ? -10.467 -6.180 14.142 1.00 88.50 289 ASN A O 1
ATOM 2203 N N . LEU A 1 290 ? -9.440 -5.163 12.420 1.00 87.62 290 LEU A N 1
ATOM 2204 C CA . LEU A 1 290 ? -10.518 -4.229 12.102 1.00 87.62 290 LEU A CA 1
ATOM 2205 C C . LEU A 1 290 ? -11.783 -4.948 11.635 1.00 87.62 290 LEU A C 1
ATOM 2207 O O . LEU A 1 290 ? -12.865 -4.543 12.037 1.00 87.62 290 LEU A O 1
ATOM 2211 N N . ALA A 1 291 ? -11.670 -6.021 10.847 1.00 87.38 291 ALA A N 1
ATOM 2212 C CA . ALA A 1 291 ? -12.824 -6.826 10.450 1.00 87.38 291 ALA A CA 1
ATOM 2213 C C . ALA A 1 291 ? -13.516 -7.443 11.675 1.00 87.38 291 ALA A C 1
ATOM 2215 O O . ALA A 1 291 ? -14.708 -7.231 11.874 1.00 87.38 291 ALA A O 1
ATOM 2216 N N . ARG A 1 292 ? -12.756 -8.096 12.568 1.00 84.75 292 ARG A N 1
ATOM 2217 C CA . ARG A 1 292 ? -13.309 -8.658 13.816 1.00 84.75 292 ARG A CA 1
ATOM 2218 C C . ARG A 1 292 ? -13.928 -7.587 14.717 1.00 84.75 292 ARG A C 1
ATOM 2220 O O . ARG A 1 292 ? -14.967 -7.810 15.339 1.00 84.75 292 ARG A O 1
ATOM 2227 N N . MET A 1 293 ? -13.292 -6.422 14.799 1.00 82.69 293 MET A N 1
ATOM 2228 C CA . MET A 1 293 ? -13.811 -5.284 15.554 1.00 82.69 293 MET A CA 1
ATOM 2229 C C . MET A 1 293 ? -15.097 -4.728 14.926 1.00 82.69 293 MET A C 1
ATOM 2231 O O . MET A 1 293 ? -16.044 -4.437 15.652 1.00 82.69 293 MET A O 1
ATOM 2235 N N . SER A 1 294 ? -15.154 -4.621 13.598 1.00 84.88 294 SER A N 1
ATOM 2236 C CA . SER A 1 294 ? -16.343 -4.195 12.857 1.00 84.88 294 SER A CA 1
ATOM 2237 C C . SER A 1 294 ? -17.506 -5.153 13.093 1.00 84.88 294 SER A C 1
ATOM 2239 O O . SER A 1 294 ? -18.594 -4.697 13.427 1.00 84.88 294 SER A O 1
ATOM 2241 N N . ASP A 1 295 ? -17.265 -6.463 13.016 1.00 82.62 295 ASP A N 1
ATOM 2242 C CA . ASP A 1 295 ? -18.274 -7.481 13.321 1.00 82.62 295 ASP A CA 1
ATOM 2243 C C . ASP A 1 295 ? -18.786 -7.343 14.765 1.00 82.62 295 ASP A C 1
ATOM 2245 O O . ASP A 1 295 ? -19.984 -7.440 15.025 1.00 82.62 295 ASP A O 1
ATOM 2249 N N . SER A 1 296 ? -17.891 -7.042 15.714 1.00 75.00 296 SER A N 1
ATOM 2250 C CA . SER A 1 296 ? -18.253 -6.835 17.125 1.00 75.00 296 SER A CA 1
ATOM 2251 C C . SER A 1 296 ? -19.117 -5.584 17.338 1.00 75.00 296 SER A C 1
ATOM 2253 O O . SER A 1 296 ? -20.023 -5.600 18.172 1.00 75.00 296 SER A O 1
ATOM 2255 N N . ILE A 1 297 ? -18.852 -4.507 16.589 1.00 76.31 297 ILE A N 1
ATOM 2256 C CA . ILE A 1 297 ? -19.614 -3.248 16.646 1.00 76.31 297 ILE A CA 1
ATOM 2257 C C . ILE A 1 297 ? -20.981 -3.388 15.970 1.00 76.31 297 ILE A C 1
ATOM 2259 O O . ILE A 1 297 ? -21.970 -2.879 16.498 1.00 76.31 297 ILE A O 1
ATOM 2263 N N . ASP A 1 298 ? -21.037 -4.051 14.814 1.00 76.31 298 ASP A N 1
ATOM 2264 C CA . ASP A 1 298 ? -22.267 -4.218 14.030 1.00 76.31 298 ASP A CA 1
ATOM 2265 C C . ASP A 1 298 ? -23.216 -5.254 14.658 1.00 76.31 298 ASP A C 1
ATOM 2267 O O . ASP A 1 298 ? -24.439 -5.183 14.503 1.00 76.31 298 ASP A O 1
ATOM 2271 N N . SER A 1 299 ? -22.675 -6.199 15.436 1.00 74.94 299 SER A N 1
ATOM 2272 C CA . SER A 1 299 ? -23.491 -7.171 16.161 1.00 74.94 299 SER A CA 1
ATOM 2273 C C . SER A 1 299 ? -24.438 -6.477 17.151 1.00 74.94 299 SER A C 1
ATOM 2275 O O . SER A 1 299 ? -24.021 -5.830 18.108 1.00 74.94 299 SER A O 1
ATOM 2277 N N . LYS A 1 300 ? -25.752 -6.649 16.966 1.00 67.00 300 LYS A N 1
ATOM 2278 C CA . LYS A 1 300 ? -26.784 -6.097 17.874 1.00 67.00 300 LYS A CA 1
ATOM 2279 C C . LYS A 1 300 ? -26.840 -6.788 19.239 1.00 67.00 300 LYS A C 1
ATOM 2281 O O . LYS A 1 300 ? -27.557 -6.341 20.127 1.00 67.00 300 LYS A O 1
ATOM 2286 N N . GLU A 1 301 ? -26.126 -7.897 19.375 1.00 64.81 301 GLU A N 1
ATOM 2287 C CA . GLU A 1 301 ? -26.142 -8.777 20.544 1.00 64.81 301 GLU A CA 1
ATOM 2288 C C . GLU A 1 301 ? -24.899 -8.584 21.426 1.00 64.81 301 GLU A C 1
ATOM 2290 O O . GLU A 1 301 ? -24.893 -9.008 22.580 1.00 64.81 301 GLU A O 1
ATOM 2295 N N . GLY A 1 302 ? -23.852 -7.929 20.910 1.00 66.06 302 GLY A N 1
ATOM 2296 C CA . GLY A 1 302 ? -22.627 -7.648 21.650 1.00 66.06 302 GLY A CA 1
ATOM 2297 C C . GLY A 1 302 ? -22.752 -6.431 22.566 1.00 66.06 302 GLY A C 1
ATOM 2298 O O . GLY A 1 302 ? -23.519 -5.503 22.310 1.00 66.06 302 GLY A O 1
ATOM 2299 N N . THR A 1 303 ? -21.937 -6.392 23.620 1.00 69.81 303 THR A N 1
ATOM 2300 C CA . THR A 1 303 ? -21.880 -5.267 24.572 1.00 69.81 303 THR A CA 1
ATOM 2301 C C . THR A 1 303 ? -21.621 -3.923 23.893 1.00 69.81 303 THR A C 1
ATOM 2303 O O . THR A 1 303 ? -22.292 -2.946 24.212 1.00 69.81 303 THR A O 1
ATOM 2306 N N . VAL A 1 304 ? -20.714 -3.866 22.912 1.00 67.62 304 VAL A N 1
ATOM 2307 C CA . VAL A 1 304 ? -20.451 -2.637 22.143 1.00 67.62 304 VAL A CA 1
ATOM 2308 C C . VAL A 1 304 ? -21.620 -2.243 21.256 1.00 67.62 304 VAL A C 1
ATOM 2310 O O . VAL A 1 304 ? -22.000 -1.075 21.252 1.00 67.62 304 VAL A O 1
ATOM 2313 N N . GLY A 1 305 ? -22.218 -3.195 20.539 1.00 66.19 305 GLY A N 1
ATOM 2314 C CA . GLY A 1 305 ? -23.395 -2.925 19.722 1.00 66.19 305 GLY A CA 1
ATOM 2315 C C . GLY A 1 305 ? -24.558 -2.390 20.555 1.00 66.19 305 GLY A C 1
ATOM 2316 O O . GLY A 1 305 ? -25.171 -1.399 20.167 1.00 66.19 305 GLY A O 1
ATOM 2317 N N . LEU A 1 306 ? -24.794 -2.965 21.737 1.00 64.31 306 LEU A N 1
ATOM 2318 C CA . LEU A 1 306 ? -25.805 -2.504 22.693 1.00 64.31 306 LEU A CA 1
ATOM 2319 C C . LEU A 1 306 ? -25.502 -1.096 23.241 1.00 64.31 306 LEU A C 1
ATOM 2321 O O . LEU A 1 306 ? -26.403 -0.266 23.316 1.00 64.31 306 LEU A O 1
ATOM 2325 N N . LEU A 1 307 ? -24.244 -0.795 23.582 1.00 63.12 307 LEU A N 1
ATOM 2326 C CA . LEU A 1 307 ? -23.827 0.517 24.102 1.00 63.12 307 LEU A CA 1
ATOM 2327 C C . LEU A 1 307 ? -23.840 1.631 23.044 1.00 63.12 307 LEU A C 1
ATOM 2329 O O . LEU A 1 307 ? -24.198 2.767 23.352 1.00 63.12 307 LEU A O 1
ATOM 2333 N N . ILE A 1 308 ? -23.431 1.331 21.810 1.00 64.44 308 ILE A N 1
ATOM 2334 C CA . ILE A 1 308 ? -23.347 2.324 20.730 1.00 64.44 308 ILE A CA 1
ATOM 2335 C C . ILE A 1 308 ? -24.731 2.618 20.148 1.00 64.44 308 ILE A C 1
ATOM 2337 O O . ILE A 1 308 ? -25.027 3.773 19.829 1.00 64.44 308 ILE A O 1
ATOM 2341 N N . HIS A 1 309 ? -25.586 1.601 20.019 1.00 62.62 309 HIS A N 1
ATOM 2342 C CA . HIS A 1 309 ? -26.872 1.748 19.342 1.00 62.62 309 HIS A CA 1
ATOM 2343 C C . HIS A 1 309 ? -28.041 2.090 20.276 1.00 62.62 309 HIS A C 1
ATOM 2345 O O . HIS A 1 309 ? -29.052 2.590 19.782 1.00 62.62 309 HIS A O 1
ATO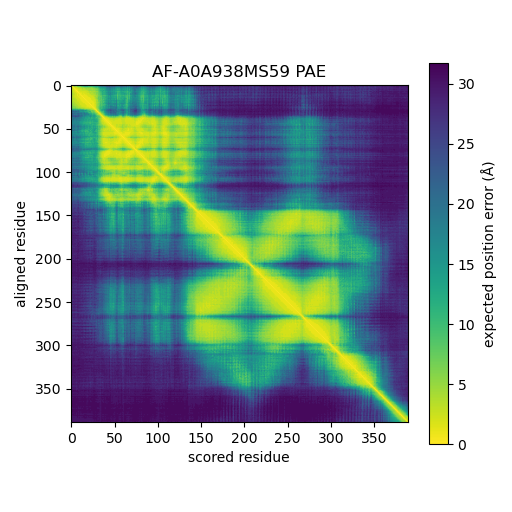M 2351 N N . ASP A 1 310 ? -27.929 1.886 21.595 1.00 61.78 310 ASP A N 1
ATOM 2352 C CA . ASP A 1 310 ? -29.036 2.116 22.533 1.00 61.78 310 ASP A CA 1
ATOM 2353 C C . ASP A 1 31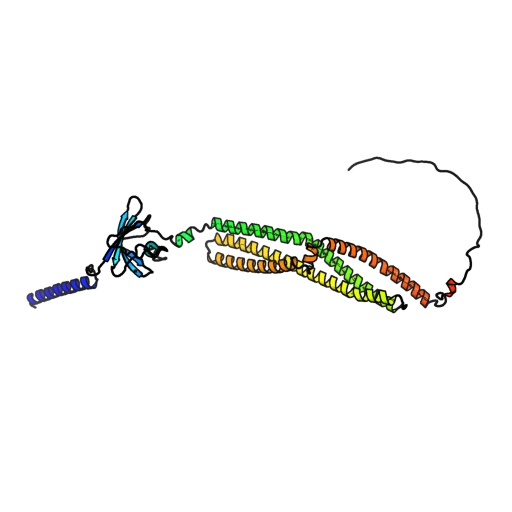0 ? -28.644 3.042 23.705 1.00 61.78 310 ASP A C 1
ATOM 2355 O O . ASP A 1 310 ? -28.243 2.614 24.789 1.00 61.78 310 ASP A O 1
ATOM 2359 N N . ARG A 1 311 ? -28.804 4.360 23.504 1.00 58.50 311 ARG A N 1
ATOM 2360 C CA . ARG A 1 311 ? -28.603 5.366 24.569 1.00 58.50 311 ARG A CA 1
ATOM 2361 C C . ARG A 1 311 ? -29.576 5.200 25.741 1.00 58.50 311 ARG A C 1
ATOM 2363 O O . ARG A 1 311 ? -29.201 5.487 26.875 1.00 58.50 311 ARG A O 1
ATOM 2370 N N . GLU A 1 312 ? -30.799 4.718 25.498 1.00 56.69 312 GLU A N 1
ATOM 2371 C CA . GLU A 1 312 ? -31.752 4.457 26.582 1.00 56.69 312 GLU A CA 1
ATOM 2372 C C . GLU A 1 312 ? -31.292 3.292 27.465 1.00 56.69 312 GLU A C 1
ATOM 2374 O O . GLU A 1 312 ? -31.657 3.240 28.640 1.00 56.69 312 GLU A O 1
ATOM 2379 N N . LEU A 1 313 ? -30.521 2.341 26.931 1.00 62.25 313 LEU A N 1
ATOM 2380 C CA . LEU A 1 313 ? -29.959 1.248 27.719 1.00 62.25 313 LEU A CA 1
ATOM 2381 C C . LEU A 1 313 ? -28.958 1.767 28.754 1.00 62.25 313 LEU A C 1
ATOM 2383 O O . LEU A 1 313 ? -29.055 1.376 29.913 1.00 62.25 313 LEU A O 1
ATOM 2387 N N . TYR A 1 314 ? -28.061 2.686 28.383 1.00 54.44 314 TYR A N 1
ATOM 2388 C CA . TYR A 1 314 ? -27.125 3.313 29.327 1.00 54.44 314 TYR A CA 1
ATOM 2389 C C . TYR A 1 314 ? -27.866 4.017 30.474 1.00 54.44 314 TYR A C 1
ATOM 2391 O O . TYR A 1 314 ? -27.588 3.769 31.651 1.00 54.44 314 TYR A O 1
ATOM 2399 N N . ASP A 1 315 ? -28.873 4.828 30.141 1.00 66.06 315 ASP A N 1
ATOM 2400 C CA . ASP A 1 315 ? -29.682 5.543 31.132 1.00 66.06 315 ASP A CA 1
ATOM 2401 C C . ASP A 1 315 ? -30.483 4.579 32.018 1.00 66.06 315 ASP A C 1
ATOM 2403 O O . ASP A 1 315 ? -30.590 4.775 33.235 1.00 66.06 315 ASP A O 1
ATOM 2407 N N . ARG A 1 316 ? -31.013 3.496 31.435 1.00 65.81 316 ARG A N 1
ATOM 2408 C CA . ARG A 1 316 ? -31.695 2.432 32.180 1.00 65.81 316 ARG A CA 1
ATOM 2409 C C . ARG A 1 316 ? -30.739 1.689 33.102 1.00 65.81 316 ARG A C 1
ATOM 2411 O O . ARG A 1 316 ? -31.113 1.463 34.245 1.00 65.81 316 ARG A 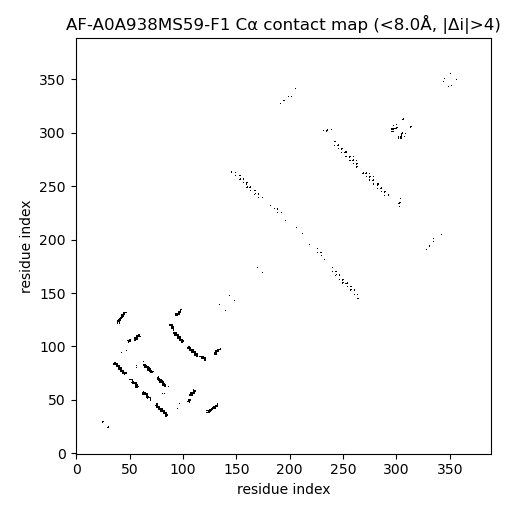O 1
ATOM 2418 N N . VAL A 1 317 ? -29.532 1.345 32.659 1.00 61.59 317 VAL A N 1
ATOM 2419 C CA . VAL A 1 317 ? -28.517 0.671 33.481 1.00 61.59 317 VAL A CA 1
ATOM 2420 C C . VAL A 1 317 ? -28.112 1.563 34.648 1.00 61.59 317 VAL A C 1
ATOM 2422 O O . VAL A 1 317 ? -28.165 1.113 35.788 1.00 61.59 317 VAL A O 1
ATOM 2425 N N . ASN A 1 318 ? -27.808 2.839 34.406 1.00 60.66 318 ASN A N 1
ATOM 2426 C CA . ASN A 1 318 ? -27.410 3.764 35.465 1.00 60.66 318 ASN A CA 1
ATOM 2427 C C . ASN A 1 318 ? -28.539 3.989 36.488 1.00 60.66 318 ASN A C 1
ATOM 2429 O O . ASN A 1 318 ? -28.319 3.939 37.699 1.00 60.66 318 ASN A O 1
ATOM 2433 N N . ARG A 1 319 ? -29.782 4.157 36.018 1.00 68.31 319 ARG A N 1
ATOM 2434 C CA . ARG A 1 319 ? -30.952 4.277 36.900 1.00 68.31 319 ARG A CA 1
ATOM 2435 C C . ARG A 1 319 ? -31.206 2.993 37.687 1.00 68.31 319 ARG A C 1
ATOM 2437 O O . ARG A 1 319 ? -31.490 3.064 38.878 1.00 68.31 319 ARG A O 1
ATOM 2444 N N . THR A 1 320 ? -31.095 1.832 37.046 1.00 62.25 320 THR A N 1
ATOM 2445 C CA . THR A 1 320 ? -31.235 0.533 37.712 1.00 62.25 320 THR A CA 1
ATOM 2446 C C . THR A 1 320 ? -30.154 0.349 38.767 1.00 62.25 320 THR A C 1
ATOM 2448 O O . THR A 1 320 ? -30.487 -0.062 39.868 1.00 62.25 320 THR A O 1
ATOM 2451 N N . LEU A 1 321 ? -28.900 0.713 38.486 1.00 58.22 321 LEU A N 1
ATOM 2452 C CA . LEU A 1 321 ? -27.803 0.654 39.454 1.00 58.22 321 LEU A CA 1
ATOM 2453 C C . LEU A 1 321 ? -28.064 1.562 40.662 1.00 58.22 321 LEU A C 1
ATOM 2455 O O . LEU A 1 321 ? -27.905 1.115 41.791 1.00 58.22 321 LEU A O 1
ATOM 2459 N N . GLN A 1 322 ? -28.548 2.789 40.453 1.00 70.19 322 GLN A N 1
ATOM 2460 C CA . GLN A 1 322 ? -28.903 3.692 41.556 1.00 70.19 322 GLN A CA 1
ATOM 2461 C C . GLN A 1 322 ? -30.076 3.175 42.398 1.00 70.19 322 GLN A C 1
ATOM 2463 O O . GLN A 1 322 ? -30.050 3.248 43.627 1.00 70.19 322 GLN A O 1
ATOM 2468 N N . GLU A 1 323 ? -31.130 2.667 41.760 1.00 65.56 323 GLU A N 1
ATOM 2469 C CA . GLU A 1 323 ? -32.273 2.088 42.475 1.00 65.56 323 GLU A CA 1
ATOM 2470 C C . GLU A 1 323 ? -31.887 0.787 43.195 1.00 65.56 323 GLU A C 1
ATOM 2472 O O . GLU A 1 323 ? -32.337 0.530 44.313 1.00 65.56 323 GLU A O 1
ATOM 2477 N N . PHE A 1 324 ? -30.987 0.006 42.602 1.00 60.84 324 PHE A N 1
ATOM 2478 C CA . PHE A 1 324 ? -30.425 -1.204 43.181 1.00 60.84 324 PHE A CA 1
ATOM 2479 C C . PHE A 1 324 ? -29.522 -0.910 44.385 1.00 60.84 324 PHE A C 1
ATOM 2481 O O . PHE A 1 324 ? -29.637 -1.577 45.413 1.00 60.84 324 PHE A O 1
ATOM 2488 N N . GLU A 1 325 ? -28.674 0.115 44.313 1.00 59.25 325 GLU A N 1
ATOM 2489 C CA . GLU A 1 325 ? -27.837 0.562 45.429 1.00 59.25 325 GLU A CA 1
ATOM 2490 C C . GLU A 1 325 ? -28.710 0.987 46.620 1.00 59.25 325 GLU A C 1
ATOM 2492 O O . GLU A 1 325 ? -28.529 0.504 47.741 1.00 59.25 325 GLU A O 1
ATOM 2497 N N . LYS A 1 326 ? -29.750 1.796 46.368 1.00 68.81 326 LYS A N 1
ATOM 2498 C CA . LYS A 1 326 ? -30.738 2.188 47.389 1.00 68.81 326 LYS A CA 1
ATOM 2499 C C . LYS A 1 326 ? -31.485 0.993 47.979 1.00 68.81 326 LYS A C 1
ATOM 2501 O O . LYS A 1 326 ? -31.819 1.009 49.165 1.00 68.81 326 LYS A O 1
ATOM 2506 N N . ALA A 1 327 ? -31.810 -0.012 47.166 1.00 57.69 327 ALA A N 1
ATOM 2507 C CA . ALA A 1 327 ? -32.480 -1.221 47.630 1.00 57.69 327 ALA A CA 1
ATOM 2508 C C . ALA A 1 327 ? -31.549 -2.055 48.519 1.00 57.69 327 ALA A C 1
ATOM 2510 O O . ALA A 1 327 ? -31.934 -2.430 49.626 1.00 57.69 327 ALA A O 1
ATOM 2511 N N . THR A 1 328 ? -30.307 -2.262 48.083 1.00 57.38 328 THR A N 1
ATOM 2512 C CA . THR A 1 328 ? -29.293 -3.048 48.798 1.00 57.38 328 THR A CA 1
ATOM 2513 C C . THR A 1 328 ? -28.936 -2.411 50.140 1.00 57.38 328 THR A C 1
ATOM 2515 O O . THR A 1 328 ? -28.854 -3.111 51.143 1.00 57.38 328 THR A O 1
ATOM 2518 N N . GLN A 1 329 ? -28.868 -1.079 50.220 1.00 70.19 329 GLN A N 1
ATOM 2519 C CA . GLN A 1 329 ? -28.667 -0.359 51.486 1.00 70.19 329 GLN A CA 1
ATOM 2520 C C . GLN A 1 329 ? -29.777 -0.604 52.527 1.00 70.19 329 GLN A C 1
ATOM 2522 O O . GLN A 1 329 ? -29.537 -0.478 53.728 1.00 70.19 329 GLN A O 1
ATOM 2527 N N . LYS A 1 330 ? -30.996 -0.964 52.103 1.00 63.69 330 LYS A N 1
ATOM 2528 C CA . LYS A 1 330 ? -32.130 -1.222 53.010 1.00 63.69 330 LYS A CA 1
ATOM 2529 C C . LYS A 1 330 ? -32.194 -2.668 53.496 1.00 63.69 330 LYS A C 1
ATOM 2531 O O . LYS A 1 330 ? -32.805 -2.923 54.534 1.00 63.69 330 LYS A O 1
ATOM 2536 N N . ILE A 1 331 ? -31.566 -3.604 52.785 1.00 64.00 331 ILE A N 1
ATOM 2537 C CA . ILE A 1 331 ? -31.600 -5.033 53.122 1.00 64.00 331 ILE A CA 1
ATOM 2538 C C . ILE A 1 331 ? -31.016 -5.309 54.520 1.00 64.00 331 ILE A C 1
ATOM 2540 O O . ILE A 1 331 ? -31.695 -5.986 55.292 1.00 64.00 331 ILE A O 1
ATOM 2544 N N . PRO A 1 332 ? -29.857 -4.749 54.930 1.00 64.06 332 PRO A N 1
ATOM 2545 C CA . PRO A 1 332 ? -29.319 -4.958 56.276 1.00 64.06 332 PRO A CA 1
ATOM 2546 C C . PRO A 1 332 ? -30.272 -4.518 57.394 1.00 64.06 332 PRO A C 1
ATOM 2548 O O . PRO A 1 332 ? -30.386 -5.203 58.408 1.00 64.06 332 PRO A O 1
ATOM 2551 N N . ALA A 1 333 ? -30.991 -3.406 57.206 1.00 64.94 333 ALA A N 1
ATOM 2552 C CA . ALA A 1 333 ? -31.963 -2.911 58.181 1.00 64.94 333 ALA A CA 1
ATOM 2553 C C . ALA A 1 333 ? -33.180 -3.843 58.291 1.00 64.94 333 ALA A C 1
ATOM 2555 O O . ALA A 1 333 ? -33.598 -4.192 59.391 1.00 64.94 333 ALA A O 1
ATOM 2556 N N . ILE A 1 334 ? -33.692 -4.321 57.153 1.00 62.28 334 ILE A N 1
ATOM 2557 C CA . ILE A 1 334 ? -34.798 -5.288 57.117 1.00 62.28 334 ILE A CA 1
ATOM 2558 C C . ILE A 1 334 ? -34.373 -6.614 57.764 1.00 62.28 334 ILE A C 1
ATOM 2560 O O . ILE A 1 334 ? -35.126 -7.186 58.550 1.00 62.28 334 ILE A O 1
ATOM 2564 N N . LEU A 1 335 ? -33.159 -7.096 57.481 1.00 60.19 335 LEU A N 1
ATOM 2565 C CA . LEU A 1 335 ? -32.608 -8.303 58.102 1.00 60.19 335 LEU A CA 1
ATOM 2566 C C . LEU A 1 335 ? -32.422 -8.132 59.615 1.00 60.19 335 LEU A C 1
ATOM 2568 O O . LEU A 1 335 ? -32.706 -9.062 60.371 1.00 60.19 335 LEU A O 1
ATOM 2572 N N . ALA A 1 336 ? -32.000 -6.952 60.075 1.00 67.75 336 ALA A N 1
ATOM 2573 C CA . ALA A 1 336 ? -31.905 -6.637 61.497 1.00 67.75 336 ALA A CA 1
ATOM 2574 C C . ALA A 1 336 ? -33.283 -6.666 62.178 1.00 67.75 336 ALA A C 1
ATOM 2576 O O . ALA A 1 336 ? -33.429 -7.298 63.225 1.00 67.75 336 ALA A O 1
ATOM 2577 N N . ASP A 1 337 ? -34.306 -6.073 61.563 1.00 66.69 337 ASP A N 1
ATOM 2578 C CA . ASP A 1 337 ? -35.677 -6.088 62.082 1.00 66.69 337 ASP A CA 1
ATOM 2579 C C . ASP A 1 337 ? -36.255 -7.507 62.132 1.00 66.69 337 ASP A C 1
ATOM 2581 O O . ASP A 1 337 ? -36.841 -7.918 63.137 1.00 66.69 337 ASP A O 1
ATOM 2585 N N . VAL A 1 338 ? -36.026 -8.302 61.084 1.00 62.78 338 VAL A N 1
ATOM 2586 C CA . VAL A 1 338 ? -36.412 -9.718 61.046 1.00 62.78 338 VAL A CA 1
ATOM 2587 C C . VAL A 1 338 ? -35.694 -10.503 62.141 1.00 62.78 338 VAL A C 1
ATOM 2589 O O . VAL A 1 338 ? -36.328 -11.295 62.841 1.00 62.78 338 VAL A O 1
ATOM 2592 N N . ARG A 1 339 ? -34.397 -10.262 62.356 1.00 65.00 339 ARG A N 1
ATOM 2593 C CA . ARG A 1 339 ? -33.628 -10.894 63.435 1.00 65.00 339 ARG A CA 1
ATOM 2594 C C . ARG A 1 339 ? -34.173 -10.521 64.811 1.00 65.00 339 ARG A C 1
ATOM 2596 O O . ARG A 1 339 ? -34.286 -11.399 65.657 1.00 65.00 339 ARG A O 1
ATOM 2603 N N . ILE A 1 340 ? -34.571 -9.266 65.025 1.00 67.69 340 ILE A N 1
ATOM 2604 C CA . ILE A 1 340 ? -35.193 -8.800 66.277 1.00 67.69 340 ILE A CA 1
ATOM 2605 C C . ILE A 1 340 ? -36.551 -9.475 66.505 1.00 67.69 340 ILE A C 1
ATOM 2607 O O . ILE A 1 340 ? -36.854 -9.885 67.625 1.00 67.69 340 ILE A O 1
ATOM 2611 N N . ILE A 1 341 ? -37.377 -9.609 65.464 1.00 63.44 341 ILE A N 1
ATOM 2612 C CA . ILE A 1 341 ? -38.672 -10.300 65.554 1.00 63.44 341 ILE A CA 1
ATOM 2613 C C . ILE A 1 341 ? -38.462 -11.788 65.845 1.00 63.44 341 ILE A C 1
ATOM 2615 O O . ILE A 1 341 ? -39.161 -12.349 66.685 1.00 63.44 341 ILE A O 1
ATOM 2619 N N . THR A 1 342 ? -37.479 -12.409 65.196 1.00 63.38 342 THR A N 1
ATOM 2620 C CA . THR A 1 342 ? -37.139 -13.823 65.392 1.00 63.38 342 THR A CA 1
ATOM 2621 C C . THR A 1 342 ? -36.601 -14.067 66.802 1.00 63.38 342 THR A C 1
ATOM 2623 O O . THR A 1 342 ? -37.036 -15.008 67.456 1.00 63.38 342 THR A O 1
ATOM 2626 N N . ASP A 1 343 ? -35.733 -13.188 67.313 1.00 70.69 343 ASP A N 1
ATOM 2627 C CA . ASP A 1 343 ? -35.224 -13.245 68.690 1.00 70.69 343 ASP A CA 1
ATOM 2628 C C . ASP A 1 343 ? -36.358 -13.078 69.711 1.00 70.69 343 ASP A C 1
ATOM 2630 O O . ASP A 1 343 ? -36.469 -13.855 70.656 1.00 70.69 343 ASP A O 1
ATOM 2634 N N . LYS A 1 344 ? -37.285 -12.137 69.481 1.00 63.78 344 LYS A N 1
ATOM 2635 C CA . LYS A 1 344 ? -38.482 -11.971 70.322 1.00 63.78 344 LYS A CA 1
ATOM 2636 C C . LYS A 1 344 ? -39.415 -13.181 70.274 1.00 63.78 344 LYS A C 1
ATOM 2638 O O . LYS A 1 344 ? -39.929 -13.578 71.313 1.00 63.78 344 LYS A O 1
ATOM 2643 N N . LEU A 1 345 ? -39.617 -13.777 69.102 1.00 57.50 345 LEU A N 1
ATOM 2644 C CA . LEU A 1 345 ? -40.462 -14.960 68.928 1.00 57.50 345 LEU A CA 1
ATOM 2645 C C . LEU A 1 345 ? -39.838 -16.208 69.571 1.00 57.50 345 LEU A C 1
ATOM 2647 O O . LEU A 1 345 ? -40.550 -17.009 70.172 1.00 57.50 345 LEU A O 1
ATOM 2651 N N . ALA A 1 346 ? -38.514 -16.352 69.479 1.00 64.31 346 ALA A N 1
ATOM 2652 C CA . ALA A 1 346 ? -37.763 -17.422 70.127 1.00 64.31 346 ALA A CA 1
ATOM 2653 C C . ALA A 1 346 ? -37.722 -17.261 71.656 1.00 64.31 346 ALA A C 1
ATOM 2655 O O . ALA A 1 346 ? -37.682 -18.255 72.380 1.00 64.31 346 ALA A O 1
ATOM 2656 N N . ARG A 1 347 ? -37.739 -16.016 72.150 1.00 66.69 347 ARG A N 1
ATOM 2657 C CA . ARG A 1 347 ? -37.619 -15.692 73.576 1.00 66.69 347 ARG A CA 1
ATOM 2658 C C . ARG A 1 347 ? -38.953 -15.643 74.321 1.00 66.69 347 ARG A C 1
ATOM 2660 O O . ARG A 1 347 ? -38.961 -15.932 75.514 1.00 66.69 347 ARG A O 1
ATOM 2667 N N . ASP A 1 348 ? -40.058 -15.308 73.652 1.00 62.56 348 ASP A N 1
ATOM 2668 C CA . ASP A 1 348 ? -41.402 -15.315 74.245 1.00 62.56 348 ASP A CA 1
ATOM 2669 C C . ASP A 1 348 ? -42.490 -15.718 73.216 1.00 62.56 348 ASP A C 1
ATOM 2671 O O . ASP A 1 348 ? -43.161 -14.863 72.624 1.00 62.56 348 ASP A O 1
ATOM 2675 N N . PRO A 1 349 ? -42.704 -17.029 72.981 1.00 58.53 349 PRO A N 1
ATOM 2676 C CA . PRO A 1 349 ? -43.655 -17.515 71.976 1.00 58.53 349 PRO A CA 1
ATOM 2677 C C . PRO A 1 349 ? -45.131 -17.220 72.317 1.00 58.53 349 PRO A C 1
ATOM 2679 O O . PRO A 1 349 ? -46.004 -17.378 71.464 1.00 58.53 349 PRO A O 1
ATOM 2682 N N . GLY A 1 350 ? -45.439 -16.784 73.546 1.00 57.03 350 GLY A N 1
ATOM 2683 C CA . GLY A 1 350 ? -46.811 -16.577 74.022 1.00 57.03 350 GLY A CA 1
ATOM 2684 C C . GLY A 1 350 ? -47.479 -15.272 73.570 1.00 57.03 350 GLY A C 1
ATOM 2685 O O . GLY A 1 350 ? -48.709 -15.203 73.551 1.00 57.03 350 GLY A O 1
ATOM 2686 N N . GLN A 1 351 ? -46.712 -14.244 73.187 1.00 53.66 351 GLN A N 1
ATOM 2687 C CA . GLN A 1 351 ? -47.260 -12.907 72.888 1.00 53.66 351 GLN A CA 1
ATOM 2688 C C . GLN A 1 351 ? -47.618 -12.668 71.416 1.00 53.66 351 GLN A C 1
ATOM 2690 O O . GLN A 1 351 ? -48.328 -11.713 71.106 1.00 53.66 351 GLN A O 1
ATOM 2695 N N . VAL A 1 352 ? -47.184 -13.541 70.503 1.00 51.53 352 VAL A N 1
ATOM 2696 C CA . VAL A 1 352 ? -47.424 -13.388 69.051 1.00 51.53 352 VAL A CA 1
ATOM 2697 C C . VAL A 1 352 ? -48.649 -14.197 68.582 1.00 51.53 352 VAL A C 1
ATOM 2699 O O . VAL A 1 352 ? -48.949 -14.304 67.396 1.00 51.53 352 VAL A O 1
ATOM 2702 N N . GLY A 1 353 ? -49.427 -14.740 69.522 1.00 46.16 353 GLY A N 1
ATOM 2703 C CA . GLY A 1 353 ? -50.726 -15.342 69.244 1.00 46.16 353 GLY A CA 1
ATOM 2704 C C . GLY A 1 353 ? -51.799 -14.277 69.016 1.00 46.16 353 GLY A C 1
ATOM 2705 O O . GLY A 1 353 ? -51.867 -13.282 69.731 1.00 46.16 353 GLY A O 1
ATOM 2706 N N . VAL A 1 354 ? -52.699 -14.541 68.069 1.00 52.38 354 VAL A N 1
ATOM 2707 C CA . VAL A 1 354 ? -53.859 -13.746 67.597 1.00 52.38 354 VAL A CA 1
ATOM 2708 C C . VAL A 1 354 ? -54.798 -13.191 68.702 1.00 52.38 354 VAL A C 1
ATOM 2710 O O . VAL A 1 354 ? -55.783 -12.519 68.413 1.00 52.38 354 VAL A O 1
ATOM 2713 N N . ARG A 1 355 ? -54.506 -13.428 69.987 1.00 48.62 355 ARG A N 1
ATOM 2714 C CA . ARG A 1 355 ? -55.238 -12.922 71.156 1.00 48.62 355 ARG A CA 1
ATOM 2715 C C . ARG A 1 355 ? -55.078 -11.418 71.403 1.00 48.62 355 ARG A C 1
ATOM 2717 O O . ARG A 1 355 ? -56.019 -10.819 71.908 1.00 48.62 355 ARG A O 1
ATOM 2724 N N . SER A 1 356 ? -53.973 -10.784 70.997 1.00 45.72 356 SER A N 1
ATOM 2725 C CA . SER A 1 356 ? -53.784 -9.331 71.204 1.00 45.72 356 SER A CA 1
ATOM 2726 C C . SER A 1 356 ? -54.694 -8.461 70.312 1.00 45.72 356 SER A C 1
ATOM 2728 O O . SER A 1 356 ? -54.988 -7.315 70.636 1.00 45.72 356 SER A O 1
ATOM 2730 N N . LEU A 1 357 ? -55.235 -9.021 69.221 1.00 52.22 357 LEU A N 1
ATOM 2731 C CA . LEU A 1 357 ? -56.219 -8.342 68.363 1.00 52.22 357 LEU A CA 1
ATOM 2732 C C . LEU A 1 357 ? -57.657 -8.392 68.916 1.00 52.22 357 LEU A C 1
ATOM 2734 O O . LEU A 1 357 ? -58.556 -7.789 68.329 1.00 52.22 357 LEU A O 1
ATOM 2738 N N . LEU A 1 358 ? -57.890 -9.096 70.030 1.00 52.59 358 LEU A N 1
ATOM 2739 C CA . LEU A 1 358 ? -59.217 -9.250 70.637 1.00 52.59 358 LEU A CA 1
ATOM 2740 C C . LEU A 1 358 ? -59.382 -8.507 71.970 1.00 52.59 358 LEU A C 1
ATOM 2742 O O . LEU A 1 358 ? -60.519 -8.323 72.407 1.00 52.59 358 LEU A O 1
ATOM 2746 N N . ASP A 1 359 ? -58.305 -8.006 72.580 1.00 48.69 359 ASP A N 1
ATOM 2747 C CA . ASP A 1 359 ? -58.412 -7.230 73.817 1.00 48.69 359 ASP A CA 1
ATOM 2748 C C . ASP A 1 359 ? -58.675 -5.745 73.531 1.00 48.69 359 ASP A C 1
ATOM 2750 O O . ASP A 1 359 ? -57.784 -4.903 73.415 1.00 48.69 359 ASP A O 1
ATOM 2754 N N . ARG A 1 360 ? -59.966 -5.404 73.462 1.00 48.12 360 ARG A N 1
ATOM 2755 C CA . ARG A 1 360 ? -60.452 -4.023 73.566 1.00 48.12 360 ARG A CA 1
ATOM 2756 C C . ARG A 1 360 ? -60.261 -3.515 74.999 1.00 48.12 360 ARG A C 1
ATOM 2758 O O . ARG A 1 360 ? -61.179 -3.599 75.813 1.00 48.12 360 ARG A O 1
ATOM 2765 N N . ARG A 1 361 ? -59.107 -2.920 75.307 1.00 50.84 361 ARG A N 1
ATOM 2766 C CA . ARG A 1 361 ? -58.993 -1.971 76.429 1.00 50.84 361 ARG A CA 1
ATOM 2767 C C . ARG A 1 361 ? -58.650 -0.572 75.906 1.00 50.84 361 ARG A C 1
ATOM 2769 O O . ARG A 1 361 ? -57.667 -0.434 75.182 1.00 50.84 361 ARG A O 1
ATOM 2776 N N . PRO A 1 362 ? -59.449 0.461 76.235 1.00 44.47 362 PRO A N 1
ATOM 2777 C CA . PRO A 1 362 ? -59.179 1.825 75.802 1.00 44.47 362 PRO A CA 1
ATOM 2778 C C . PRO A 1 362 ? -58.012 2.430 76.603 1.00 44.47 362 PRO A C 1
ATOM 2780 O O . PRO A 1 362 ? -57.916 2.193 77.811 1.00 44.47 362 PRO A O 1
ATOM 2783 N N . PRO A 1 363 ? -57.136 3.233 75.975 1.00 46.09 363 PRO A N 1
ATOM 2784 C CA . PRO A 1 363 ? -56.074 3.926 76.684 1.00 46.09 363 PRO A CA 1
ATOM 2785 C C . PRO A 1 363 ? -56.622 5.198 77.339 1.00 46.09 363 PRO A C 1
ATOM 2787 O O . PRO A 1 363 ? -57.088 6.109 76.658 1.00 46.09 363 PRO A O 1
ATOM 2790 N N . GLY A 1 364 ? -56.533 5.282 78.667 1.00 47.81 364 GLY A N 1
ATOM 2791 C CA . GLY A 1 364 ? -56.700 6.545 79.381 1.00 47.81 364 GLY A CA 1
ATOM 2792 C C . GLY A 1 364 ? -56.819 6.400 80.895 1.00 47.81 364 GLY A C 1
ATOM 2793 O O . GLY A 1 364 ? -57.860 5.970 81.369 1.00 47.81 364 GLY A O 1
ATOM 2794 N N . SER A 1 365 ? -55.784 6.821 81.637 1.00 42.62 365 SER A N 1
ATOM 2795 C CA . SER A 1 365 ? -55.901 7.689 82.828 1.00 42.62 365 SER A CA 1
ATOM 2796 C C . SER A 1 365 ? -54.560 7.825 83.571 1.00 42.62 365 SER A C 1
ATOM 2798 O O . SER A 1 365 ? -54.123 6.902 84.254 1.00 42.62 365 SER A O 1
ATOM 2800 N N . GLY A 1 366 ? -53.956 9.010 83.496 1.00 40.12 366 GLY A N 1
ATOM 2801 C CA . GLY A 1 366 ? -52.912 9.519 84.393 1.00 40.12 366 GLY A CA 1
ATOM 2802 C C . GLY A 1 366 ? -52.909 11.048 84.284 1.00 40.12 366 GLY A C 1
ATOM 2803 O O . GLY A 1 366 ? -52.896 11.569 83.177 1.00 40.12 366 GLY A O 1
ATOM 2804 N N . GLN A 1 367 ? -53.091 11.747 85.406 1.00 41.28 367 GLN A N 1
ATOM 2805 C CA . GLN A 1 367 ? -53.750 13.059 85.527 1.00 41.28 367 GLN A CA 1
ATOM 2806 C C . GLN A 1 367 ? -52.878 14.319 85.272 1.00 41.28 367 GLN A C 1
ATOM 2808 O O . GLN A 1 367 ? -51.660 14.257 85.166 1.00 41.28 367 GLN A O 1
ATOM 2813 N N . LYS A 1 368 ? -53.591 15.456 85.171 1.00 37.75 368 LYS A N 1
ATOM 2814 C CA . LYS A 1 368 ? -53.266 16.837 84.735 1.00 37.75 368 LYS A CA 1
ATOM 2815 C C . LYS A 1 368 ? -52.365 17.672 85.672 1.00 37.75 368 LYS A C 1
ATOM 2817 O O . LYS A 1 368 ? -52.460 17.504 86.878 1.00 37.75 368 LYS A O 1
ATOM 2822 N N . PHE A 1 369 ? -51.759 18.739 85.120 1.00 33.88 369 PHE A N 1
ATOM 2823 C CA . PHE A 1 369 ? -51.793 20.121 85.663 1.00 33.88 369 PHE A CA 1
ATOM 2824 C C . PHE A 1 369 ? -51.765 21.173 84.519 1.00 33.88 369 PHE A C 1
ATOM 2826 O O . PHE A 1 369 ? -51.007 20.981 83.570 1.00 33.88 369 PHE A O 1
ATOM 2833 N N . PRO A 1 370 ? -52.554 22.273 84.577 1.00 60.50 370 PRO A N 1
ATOM 2834 C CA . PRO A 1 370 ? -52.466 23.409 83.639 1.00 60.50 370 PRO A CA 1
ATOM 2835 C C . PRO A 1 370 ? -52.151 24.750 84.339 1.00 60.50 370 PRO A C 1
ATOM 2837 O O . PRO A 1 370 ? -52.659 24.941 85.435 1.00 60.50 370 PRO A O 1
ATOM 2840 N N . ILE A 1 371 ? -51.462 25.709 83.688 1.00 37.81 371 ILE A N 1
ATOM 2841 C CA . ILE A 1 371 ? -51.673 27.176 83.848 1.00 37.81 371 ILE A CA 1
ATOM 2842 C C . ILE A 1 371 ? -51.356 27.912 82.514 1.00 37.81 371 ILE A C 1
ATOM 2844 O O . ILE A 1 371 ? -50.388 27.589 81.834 1.00 37.81 371 ILE A O 1
ATOM 2848 N N . TYR A 1 372 ? -52.237 28.865 82.166 1.00 38.84 372 TYR A N 1
ATOM 2849 C CA . TYR A 1 372 ? -52.264 29.865 81.070 1.00 38.84 372 TYR A CA 1
ATOM 2850 C C . TYR A 1 372 ? -51.026 30.828 81.076 1.00 38.84 372 TYR A C 1
ATOM 2852 O O . TYR A 1 372 ? -50.251 30.767 82.016 1.00 38.84 372 TYR A O 1
ATOM 2860 N N . GLN A 1 373 ? -50.712 31.781 80.173 1.00 39.44 373 GLN A N 1
ATOM 2861 C CA . GLN A 1 373 ? -51.434 32.578 79.167 1.00 39.44 373 GLN A CA 1
ATOM 2862 C C . GLN A 1 373 ? -50.420 33.359 78.271 1.00 39.44 373 GLN A C 1
ATOM 2864 O O . GLN A 1 373 ? -49.505 33.977 78.796 1.00 39.44 373 GLN A O 1
ATOM 2869 N N . ASN A 1 374 ? -50.647 33.367 76.950 1.00 40.03 374 ASN A N 1
ATOM 2870 C CA . ASN A 1 374 ? -50.614 34.498 75.991 1.00 40.03 374 ASN A CA 1
ATOM 2871 C C . ASN A 1 374 ? -49.458 35.539 75.943 1.00 40.03 374 ASN A C 1
ATOM 2873 O O . ASN A 1 374 ? -49.296 36.325 76.870 1.00 40.03 374 ASN A O 1
ATOM 2877 N N . SER A 1 375 ? -48.803 35.677 74.777 1.00 37.22 375 SER A N 1
ATOM 2878 C CA . SER A 1 375 ? -48.474 36.947 74.060 1.00 37.22 375 SER A CA 1
ATOM 2879 C C . SER A 1 375 ? -47.623 36.618 72.813 1.00 37.22 375 SER A C 1
ATOM 2881 O O . SER A 1 375 ? -46.592 35.969 72.910 1.00 37.22 375 SER A O 1
ATOM 2883 N N . ALA A 1 376 ? -48.177 36.763 71.606 1.00 37.44 376 ALA A N 1
ATOM 2884 C CA . ALA A 1 376 ? -47.976 37.907 70.706 1.00 37.44 376 ALA A CA 1
ATOM 2885 C C . ALA A 1 376 ? -46.528 38.050 70.178 1.00 37.44 376 ALA A C 1
ATOM 2887 O O . ALA A 1 376 ? -45.615 38.408 70.914 1.00 37.44 376 ALA A O 1
ATOM 2888 N N . ALA A 1 377 ? -46.358 37.798 68.873 1.00 43.53 377 ALA A N 1
ATOM 2889 C CA . ALA A 1 377 ? -45.198 38.220 68.082 1.00 43.53 377 ALA A CA 1
ATOM 2890 C C . ALA A 1 377 ? -45.063 39.757 68.079 1.00 43.53 377 ALA A C 1
ATOM 2892 O O . ALA A 1 377 ? -46.064 40.446 68.307 1.00 43.53 377 ALA A O 1
ATOM 2893 N N . PRO A 1 378 ? -43.868 40.301 67.776 1.00 48.09 378 PRO A N 1
ATOM 2894 C CA . PRO A 1 378 ? -43.719 40.869 66.428 1.00 48.09 378 PRO A CA 1
ATOM 2895 C C . PRO A 1 378 ? -42.306 40.800 65.786 1.00 48.09 378 PRO A C 1
ATOM 2897 O O . PRO A 1 378 ? -41.284 40.819 66.460 1.00 48.09 378 PRO A O 1
ATOM 2900 N N . GLU A 1 379 ? -42.336 40.744 64.447 1.00 39.06 379 GLU A N 1
ATOM 2901 C CA . GLU A 1 379 ? -41.570 41.514 63.435 1.00 39.06 379 GLU A CA 1
ATOM 2902 C C . GLU A 1 379 ? -40.018 41.553 63.343 1.00 39.06 379 GLU A C 1
ATOM 2904 O O . GLU A 1 379 ? -39.351 42.166 64.164 1.00 39.06 379 GLU A O 1
ATOM 2909 N N . TYR A 1 380 ? -39.539 41.062 62.172 1.00 37.75 380 TYR A N 1
ATOM 2910 C CA . TYR A 1 380 ? -38.516 41.589 61.218 1.00 37.75 380 TYR A CA 1
ATOM 2911 C C . TYR A 1 380 ? -37.040 41.837 61.672 1.00 37.75 380 TYR A C 1
ATOM 2913 O O . TYR A 1 380 ? -36.784 41.962 62.862 1.00 37.75 380 TYR A O 1
ATOM 2921 N N . PRO A 1 381 ? -36.033 41.956 60.754 1.00 48.88 381 PRO A N 1
ATOM 2922 C CA . PRO A 1 381 ? -36.128 42.062 59.293 1.00 48.88 381 PRO A CA 1
ATOM 2923 C C . PRO A 1 381 ? -35.224 41.161 58.424 1.00 48.88 381 PRO A C 1
ATOM 2925 O O . PRO A 1 381 ? -34.224 40.577 58.832 1.00 48.88 381 PRO A O 1
ATOM 2928 N N . SER A 1 382 ? -35.618 41.158 57.150 1.00 49.09 382 SER A N 1
ATOM 2929 C CA . SER A 1 382 ? -34.876 40.846 55.930 1.00 49.09 382 SER A CA 1
ATOM 2930 C C . SER A 1 382 ? -33.528 41.564 55.810 1.00 49.09 382 SER A C 1
ATOM 2932 O O . SER A 1 382 ? -33.472 42.780 55.981 1.00 49.09 382 SER A O 1
ATOM 2934 N N . ASN A 1 383 ? -32.499 40.846 55.353 1.00 45.22 383 ASN A N 1
ATOM 2935 C CA . ASN A 1 383 ? -31.324 41.443 54.718 1.00 45.22 383 ASN A CA 1
ATOM 2936 C C . ASN A 1 383 ? -31.065 40.776 53.364 1.00 45.22 383 ASN A C 1
ATOM 2938 O O . ASN A 1 383 ? -30.489 39.695 53.259 1.00 45.22 383 ASN A O 1
ATOM 2942 N N . THR A 1 384 ? -31.543 41.453 52.328 1.00 47.84 384 THR A N 1
ATOM 2943 C CA . THR A 1 384 ? -31.019 41.409 50.966 1.00 47.84 384 THR A CA 1
ATOM 2944 C C . THR A 1 384 ? -29.716 42.207 50.882 1.00 47.84 384 THR A C 1
ATOM 2946 O O . THR A 1 384 ? -29.539 43.188 51.594 1.00 47.84 384 THR A O 1
ATOM 2949 N N . GLU A 1 385 ? -28.896 41.817 49.905 1.00 43.12 385 GLU A N 1
ATOM 2950 C CA . GLU A 1 385 ? -27.763 42.531 49.299 1.00 43.12 385 GLU A CA 1
ATOM 2951 C C . GLU A 1 385 ? -26.335 42.238 49.792 1.00 43.12 385 GLU A C 1
ATOM 2953 O O . GLU A 1 385 ? -25.886 42.690 50.841 1.00 43.12 385 GLU A O 1
ATOM 2958 N N . ARG A 1 386 ? -25.588 41.624 48.860 1.00 42.69 386 ARG A N 1
ATOM 2959 C CA . ARG A 1 386 ? -24.281 42.021 48.281 1.00 42.69 386 ARG A CA 1
ATOM 2960 C C . ARG A 1 386 ? -23.291 40.861 48.309 1.00 42.69 386 ARG A C 1
ATOM 2962 O O . ARG A 1 386 ? -23.175 40.185 49.314 1.00 42.69 386 ARG A O 1
ATOM 2969 N N . GLN A 1 387 ? -22.465 40.610 47.304 1.00 43.47 387 GLN A N 1
ATOM 2970 C CA . GLN A 1 387 ? -22.295 41.055 45.920 1.00 43.47 387 GLN A CA 1
ATOM 2971 C C . GLN A 1 387 ? -21.215 40.100 45.373 1.00 43.47 387 GLN A C 1
ATOM 2973 O O . GLN A 1 387 ? -20.307 39.739 46.112 1.00 43.47 387 GLN A O 1
ATOM 2978 N N . MET A 1 388 ? -21.321 39.743 44.094 1.00 46.09 388 MET A N 1
ATOM 2979 C CA . MET A 1 388 ? -20.217 39.540 43.143 1.00 46.09 388 MET A CA 1
ATOM 2980 C C . MET A 1 388 ? -18.929 38.835 43.620 1.00 46.09 388 MET A C 1
ATOM 2982 O O . MET A 1 388 ? -18.086 39.438 44.285 1.00 46.09 388 MET A O 1
ATOM 2986 N N . ARG A 1 389 ? -18.672 37.655 43.050 1.00 44.41 389 ARG A N 1
ATOM 2987 C CA . ARG A 1 389 ? -17.515 37.445 42.166 1.00 44.41 389 ARG A CA 1
ATOM 2988 C C . ARG A 1 389 ? -17.733 36.265 41.237 1.00 44.41 389 ARG A C 1
ATOM 2990 O O . ARG A 1 389 ? -18.355 35.285 41.698 1.00 44.41 389 ARG A O 1
#

Secondary structure (DSSP, 8-state):
--HHHHHHHHHHHHHHHHHHHHHHHHHTT-S--TTS-EEEEEEEES--TT--TT-EEEETTEEEEEEEEEEEETTEEEEEEEEETTSPPBTTEEEEEEES-TTT--EEEEEEE-SS---PBP-TTEEE---EEPPPHHHHHHT--HHHHHHHHHHHHHHHHHHHHHHHHHHHHHHHHHHHHHHHHHHHHHHHHHHHHHHHHHHHHS--TTTHHHHHHHHHHHHHHHHHHHHHHHHHHHHHHHHHHHHHHHHHHHHHHHHHHHHTTSS-HHHHHHHHHHHHHHHHHHHHHHHHHHHHHH-TTSHHHHHHH-HHHHHHHHHHHHHHHHHHHHHHHHHHHHHHHHHHHHH-TTSSSGGGGT-------------------------------

Foldseek 3Di:
DDPVVVVVVVVVVVVVVVVVVVVCCVVVVVPPPPPFDKFKEKEFEQEDPQADFQAFEEEPRHTFWTWHDWADDPRGIITIIIGGPVDWDAPQWEWEWAQPDPPPRHIHIYTDGDPDDDRHTDDGHHYYHRYYYDDYPVNVVVPPPLVVVLVVLVVVLVVLVVVLVVLVCCCVVCVVVLVVVLVVLVVVLVLVVVLLVVVVVLCVLQDDPPVCPVVVVVSVCVVVVSVVSVVLSVLVVVLSVLSVVLSVLSVVLSVLSVQLSVVSVDPDPVSNVVSVVSNVVSVVVSVVSVVVNVCQCCDCPHSNVCVVVDPVVVVVVVVCVVVSVVVSVCSVVVSVVSVVVSVVCVVDVPPPDPVVVVDPDDDDDDDDDDDDDDDDDDDDDDDDDDDDD

Sequence (389 aa):
MDERVLRFRVGVVVVAAAVITGILIAVLGAWPNPFKSRYTLQIRFPEAPGVTIDTPVRKNGIQIGHVTGVELVDKGVLLTLRIDAEFKLLKSEICQIGTGSLITGDSVLEFVQTEDVSPELRQDNDYTTDGRVAKSPFQSLANVDIESTINSIRDAGDEFKRLASKVNSLLDENGQTITNVLGNVETTLTTFNDTMVDLRSTLNAVASPRNQENLRQSLEAMPQIAGAAQDTLVQMNQTLAAFKEVANEAQTILVNVAELAEAMRGEEGQEVLQSIADTLTNVQRLSANLARMSDSIDSKEGTVGLLIHDRELYDRVNRTLQEFEKATQKIPAILADVRIITDKLARDPGQVGVRSLLDRRPPGSGQKFPIYQNSAAPEYPSNTERQMR

Nearest PDB structures (foldseek):
  8fef-assembly1_E  TM=4.415E-01  e=1.097E-10  Mycolicibacterium smegmatis MC2 155
  8fee-assembly1_F  TM=3.360E-01  e=7.791E-11  Mycolicibacterium smegmatis MC2 155
  8fef-assembly1_D  TM=3.204E-01  e=2.837E-09  Mycolicibacterium smegmatis MC2 155
  8fee-assembly1_D  TM=3.470E-01  e=9.956E-09  Mycolicibacterium smegmatis MC2 155
  8wjo-assembly1_B  TM=3.630E-01  e=6.143E-02  Saccharomyces cerevisiae S288C